Protein AF-0000000071075934 (afdb_homodimer)

Organism: Strongylocentrotus purpuratus (NCBI:txid7668)

Structure (mmCIF, N/CA/C/O backbone):
data_AF-0000000071075934-model_v1
#
loop_
_entity.id
_entity.type
_entity.pdbx_description
1 polymer 'Uncharacterized protein'
#
loop_
_atom_site.group_PDB
_atom_site.id
_atom_site.type_symbol
_atom_site.label_atom_id
_atom_site.label_alt_id
_atom_site.label_comp_id
_atom_site.label_asym_id
_atom_site.label_entity_id
_atom_site.label_seq_id
_atom_site.pdbx_PDB_ins_code
_atom_site.Cartn_x
_atom_site.Cartn_y
_atom_site.Cartn_z
_atom_site.occupancy
_atom_site.B_iso_or_equiv
_atom_site.auth_seq_id
_atom_site.auth_comp_id
_atom_site.auth_asym_id
_atom_site.auth_atom_id
_atom_site.pdbx_PDB_model_num
ATOM 1 N N . MET A 1 1 ? -47.781 79.062 44.844 1 35.31 1 MET A N 1
ATOM 2 C CA . MET A 1 1 ? -47.344 77.75 45.125 1 35.31 1 MET A CA 1
ATOM 3 C C . MET A 1 1 ? -47.094 76.938 43.844 1 35.31 1 MET A C 1
ATOM 5 O O . MET A 1 1 ? -48.031 76.562 43.156 1 35.31 1 MET A O 1
ATOM 9 N N . ILE A 1 2 ? -46 77.375 43.031 1 47.59 2 ILE A N 1
ATOM 10 C CA . ILE A 1 2 ? -45.469 76.875 41.781 1 47.59 2 ILE A CA 1
ATOM 11 C C . ILE A 1 2 ? -45 75.438 41.938 1 47.59 2 ILE A C 1
ATOM 13 O O . ILE A 1 2 ? -44.094 75.125 42.719 1 47.59 2 ILE A O 1
ATOM 17 N N . ARG A 1 3 ? -45.938 74.375 41.812 1 51.5 3 ARG A N 1
ATOM 18 C CA . ARG A 1 3 ? -45.562 73 41.812 1 51.5 3 ARG A CA 1
ATOM 19 C C . ARG A 1 3 ? -44.5 72.688 40.75 1 51.5 3 ARG A C 1
ATOM 21 O O . ARG A 1 3 ? -44.75 72.875 39.562 1 51.5 3 ARG A O 1
ATOM 28 N N . GLN A 1 4 ? -43.219 72.812 41.125 1 46.44 4 GLN A N 1
ATOM 29 C CA . GLN A 1 4 ? -42.125 72.312 40.312 1 46.44 4 GLN A CA 1
ATOM 30 C C . GLN A 1 4 ? -42.312 70.812 39.938 1 46.44 4 GLN A C 1
ATOM 32 O O . GLN A 1 4 ? -42.5 70 40.844 1 46.44 4 GLN A O 1
ATOM 37 N N . ILE A 1 5 ? -42.844 70.5 38.812 1 49.94 5 ILE A N 1
ATOM 38 C CA . ILE A 1 5 ? -42.906 69.188 38.25 1 49.94 5 ILE A CA 1
ATOM 39 C C . ILE A 1 5 ? -41.5 68.625 38.031 1 49.94 5 ILE A C 1
ATOM 41 O O . ILE A 1 5 ? -40.719 69.25 37.281 1 49.94 5 ILE A O 1
ATOM 45 N N . LEU A 1 6 ? -40.938 67.938 39 1 47.5 6 LEU A N 1
ATOM 46 C CA . LEU A 1 6 ? -39.719 67.125 38.812 1 47.5 6 LEU A CA 1
ATOM 47 C C . LEU A 1 6 ? -39.906 66.125 37.688 1 47.5 6 LEU A C 1
ATOM 49 O O . LEU A 1 6 ? -40.75 65.25 37.781 1 47.5 6 LEU A O 1
ATOM 53 N N . VAL A 1 7 ? -39.594 66.5 36.469 1 49.81 7 VAL A N 1
ATOM 54 C CA . VAL A 1 7 ? -39.5 65.5 35.406 1 49.81 7 VAL A CA 1
ATOM 55 C C . VAL A 1 7 ? -38.438 64.438 35.75 1 49.81 7 VAL A C 1
ATOM 57 O O . VAL A 1 7 ? -37.25 64.812 35.938 1 49.81 7 VAL A O 1
ATOM 60 N N . LEU A 1 8 ? -38.781 63.375 36.438 1 49.62 8 LEU A N 1
ATOM 61 C CA . LEU A 1 8 ? -37.938 62.219 36.531 1 49.62 8 LEU A CA 1
ATOM 62 C C . LEU A 1 8 ? -37.531 61.688 35.156 1 49.62 8 LEU A C 1
ATOM 64 O O . LEU A 1 8 ? -38.406 61.25 34.406 1 49.62 8 LEU A O 1
ATOM 68 N N . ALA A 1 9 ? -36.5 62.219 34.562 1 52 9 ALA A N 1
ATOM 69 C CA . ALA A 1 9 ? -35.875 61.594 33.406 1 52 9 ALA A CA 1
ATOM 70 C C . ALA A 1 9 ? -35.531 60.125 33.719 1 52 9 ALA A C 1
ATOM 72 O O . ALA A 1 9 ? -34.656 59.844 34.562 1 52 9 ALA A O 1
ATOM 73 N N . LEU A 1 10 ? -36.469 59.281 33.594 1 47.84 10 LEU A N 1
ATOM 74 C CA . LEU A 1 10 ? -36.125 57.875 33.562 1 47.84 10 LEU A CA 1
ATOM 75 C C . LEU A 1 10 ? -35.031 57.594 32.531 1 47.84 10 LEU A C 1
ATOM 77 O O . LEU A 1 10 ? -35.25 57.75 31.328 1 47.84 10 LEU A O 1
ATOM 81 N N . LEU A 1 11 ? -33.781 57.781 32.844 1 46.31 11 LEU A N 1
ATOM 82 C CA . LEU A 1 11 ? -32.688 57.25 32.062 1 46.31 11 LEU A CA 1
ATOM 83 C C . LEU A 1 11 ? -32.875 55.75 31.797 1 46.31 11 LEU A C 1
ATOM 85 O O . LEU A 1 11 ? -32.812 54.938 32.719 1 46.31 11 LEU A O 1
ATOM 89 N N . VAL A 1 12 ? -33.75 55.438 30.891 1 46.31 12 VAL A N 1
ATOM 90 C CA . VAL A 1 12 ? -33.719 54.062 30.375 1 46.31 12 VAL A CA 1
ATOM 91 C C . VAL A 1 12 ? -32.281 53.688 30 1 46.31 12 VAL A C 1
ATOM 93 O O . VAL A 1 12 ? -31.688 54.25 29.094 1 46.31 12 VAL A O 1
ATOM 96 N N . LEU A 1 13 ? -31.531 53.312 30.953 1 43.34 13 LEU A N 1
ATOM 97 C CA . LEU A 1 13 ? -30.328 52.562 30.609 1 43.34 13 LEU A CA 1
ATOM 98 C C . LEU A 1 13 ? -30.641 51.5 29.531 1 43.34 13 LEU A C 1
ATOM 100 O O . LEU A 1 13 ? -31.297 50.5 29.812 1 43.34 13 LEU A O 1
ATOM 104 N N . LEU A 1 14 ? -30.844 51.875 28.344 1 43.62 14 LEU A N 1
ATOM 105 C CA . LEU A 1 14 ? -30.828 50.906 27.25 1 43.62 14 LEU A CA 1
ATOM 106 C C . LEU A 1 14 ? -29.672 49.938 27.391 1 43.62 14 LEU A C 1
ATOM 108 O O . LEU A 1 14 ? -28.516 50.344 27.188 1 43.62 14 LEU A O 1
ATOM 112 N N . THR A 1 15 ? -29.812 49.094 28.312 1 47.25 15 THR A N 1
ATOM 113 C CA . THR A 1 15 ? -28.891 47.969 28.188 1 47.25 15 THR A CA 1
ATOM 114 C C . THR A 1 15 ? -28.828 47.469 26.75 1 47.25 15 THR A C 1
ATOM 116 O O . THR A 1 15 ? -29.781 46.906 26.234 1 47.25 15 THR A O 1
ATOM 119 N N . VAL A 1 16 ? -28.297 48.125 25.859 1 49.53 16 VAL A N 1
ATOM 120 C CA . VAL A 1 16 ? -28.031 47.594 24.531 1 49.53 16 VAL A CA 1
ATOM 121 C C . VAL A 1 16 ? -27.547 46.125 24.656 1 49.53 16 VAL A C 1
ATOM 123 O O . VAL A 1 16 ? -26.438 45.906 25.172 1 49.53 16 VAL A O 1
ATOM 126 N N . GLU A 1 17 ? -28.469 45.25 24.984 1 55.34 17 GLU A N 1
ATOM 127 C CA . GLU A 1 17 ? -28.078 43.844 24.859 1 55.34 17 GLU A CA 1
ATOM 128 C C . GLU A 1 17 ? -27.25 43.625 23.609 1 55.34 17 GLU A C 1
ATOM 130 O O . GLU A 1 17 ? -27.672 43.969 22.5 1 55.34 17 GLU A O 1
ATOM 135 N N . ALA A 1 18 ? -25.984 43.594 23.75 1 68.62 18 ALA A N 1
ATOM 136 C CA . ALA A 1 18 ? -25.062 43.406 22.641 1 68.62 18 ALA A CA 1
ATOM 137 C C . ALA A 1 18 ? -25.5 42.25 21.734 1 68.62 18 ALA A C 1
ATOM 139 O O . ALA A 1 18 ? -25.656 41.125 22.203 1 68.62 18 ALA A O 1
ATOM 140 N N . ARG A 1 19 ? -26.156 42.438 20.562 1 86.88 19 ARG A N 1
ATOM 141 C CA . ARG A 1 19 ? -26.594 41.469 19.547 1 86.88 19 ARG A CA 1
ATOM 142 C C . ARG A 1 19 ? -25.438 40.625 19.031 1 86.88 19 ARG A C 1
ATOM 144 O O . ARG A 1 19 ? -24.328 41.156 18.828 1 86.88 19 ARG A O 1
ATOM 151 N N . PRO A 1 20 ? -25.703 39.281 19.031 1 90.56 20 PRO A N 1
ATOM 152 C CA . PRO A 1 20 ? -24.672 38.406 18.484 1 90.56 20 PRO A CA 1
ATOM 153 C C . PRO A 1 20 ? -24.203 38.812 17.094 1 90.56 20 PRO A C 1
ATOM 155 O O . PRO A 1 20 ? -25.031 39.156 16.234 1 90.56 20 PRO A O 1
ATOM 158 N N . LYS A 1 21 ? -22.938 39.031 16.906 1 93.94 21 LYS A N 1
ATOM 159 C CA . LYS A 1 21 ? -22.344 39.375 15.609 1 93.94 21 LYS A CA 1
ATOM 160 C C . LYS A 1 21 ? -22.016 38.094 14.828 1 93.94 21 LYS A C 1
ATOM 162 O O . LYS A 1 21 ? -20.875 37.625 14.852 1 93.94 21 LYS A O 1
ATOM 167 N N . TRP A 1 22 ? -22.938 37.562 14.008 1 93.69 22 TRP A N 1
ATOM 168 C CA . TRP A 1 22 ? -22.875 36.281 13.344 1 93.69 22 TRP A CA 1
ATOM 169 C C . TRP A 1 22 ? -21.828 36.281 12.234 1 93.69 22 TRP A C 1
ATOM 171 O O . TRP A 1 22 ? -21.391 35.219 11.766 1 93.69 22 TRP A O 1
ATOM 181 N N . GLU A 1 23 ? -21.375 37.5 11.844 1 93.56 23 GLU A N 1
ATOM 182 C CA . GLU A 1 23 ? -20.328 37.625 10.836 1 93.56 23 GLU A CA 1
ATOM 183 C C . GLU A 1 23 ? -19 37.094 11.359 1 93.56 23 GLU A C 1
ATOM 185 O O . GLU A 1 23 ? -18.109 36.75 10.578 1 93.56 23 GLU A O 1
ATOM 190 N N . LYS A 1 24 ? -18.859 36.938 12.75 1 95.19 24 LYS A N 1
ATOM 191 C CA . LYS A 1 24 ? -17.656 36.406 13.375 1 95.19 24 LYS A CA 1
ATOM 192 C C . LYS A 1 24 ? -17.625 34.875 13.289 1 95.19 24 LYS A C 1
ATOM 194 O O . LYS A 1 24 ? -16.594 34.25 13.602 1 95.19 24 LYS A O 1
ATOM 199 N N . LEU A 1 25 ? -18.719 34.281 12.906 1 95.5 25 LEU A N 1
ATOM 200 C CA . LEU A 1 25 ? -18.812 32.844 12.906 1 95.5 25 LEU A CA 1
ATOM 201 C C . LEU A 1 25 ? -18.375 32.25 11.562 1 95.5 25 LEU A C 1
ATOM 203 O O . LEU A 1 25 ? -18.938 32.625 10.523 1 95.5 25 LEU A O 1
ATOM 207 N N . PHE A 1 26 ? -17.344 31.516 11.555 1 94.81 26 PHE A N 1
ATOM 208 C CA . PHE A 1 26 ? -16.922 30.75 10.391 1 94.81 26 PHE A CA 1
ATOM 209 C C . PHE A 1 26 ? -17.516 29.328 10.445 1 94.81 26 PHE A C 1
ATOM 211 O O . PHE A 1 26 ? -17.062 28.5 11.242 1 94.81 26 PHE A O 1
ATOM 218 N N . LYS A 1 27 ? -18.422 28.938 9.539 1 92 27 LYS A N 1
ATOM 219 C CA . LYS A 1 27 ? -19.141 27.656 9.539 1 92 27 LYS A CA 1
ATOM 220 C C . LYS A 1 27 ? -18.422 26.641 8.664 1 92 27 LYS A C 1
ATOM 222 O O . LYS A 1 27 ? -17.766 26.984 7.68 1 92 27 LYS A O 1
ATOM 227 N N . LYS A 1 28 ? -18.5 25.484 9.102 1 89.94 28 LYS A N 1
ATOM 228 C CA . LYS A 1 28 ? -18.031 24.344 8.312 1 89.94 28 LYS A CA 1
ATOM 229 C C . LYS A 1 28 ? -19.203 23.531 7.758 1 89.94 28 LYS A C 1
ATOM 231 O O . LYS A 1 28 ? -20.328 23.641 8.25 1 89.94 28 LYS A O 1
ATOM 236 N N . SER A 1 29 ? -18.875 22.781 6.695 1 83.81 29 SER A N 1
ATOM 237 C CA . SER A 1 29 ? -19.906 21.891 6.195 1 83.81 29 SER A CA 1
ATOM 238 C C . SER A 1 29 ? -20.281 20.828 7.234 1 83.81 29 SER A C 1
ATOM 240 O O . SER A 1 29 ? -19.484 20.531 8.125 1 83.81 29 SER A O 1
ATOM 242 N N . ASP A 1 30 ? -21.453 20.312 7.137 1 80.75 30 ASP A N 1
ATOM 243 C CA . ASP A 1 30 ? -21.969 19.375 8.117 1 80.75 30 ASP A CA 1
ATOM 244 C C . ASP A 1 30 ? -21.062 18.141 8.227 1 80.75 30 ASP A C 1
ATOM 246 O O . ASP A 1 30 ? -20.906 17.578 9.312 1 80.75 30 ASP A O 1
ATOM 250 N N . ASN A 1 31 ? -20.453 17.859 7.148 1 72 31 ASN A N 1
ATOM 251 C CA . ASN A 1 31 ? -19.609 16.656 7.141 1 72 31 ASN A CA 1
ATOM 252 C C . ASN A 1 31 ? -18.219 16.953 7.73 1 72 31 ASN A C 1
ATOM 254 O O . ASN A 1 31 ? -17.5 16.031 8.094 1 72 31 ASN A O 1
ATOM 258 N N . ASP A 1 32 ? -17.906 18.203 7.906 1 84.31 32 ASP A N 1
ATOM 259 C CA . ASP A 1 32 ? -16.547 18.594 8.32 1 84.31 32 ASP A CA 1
ATOM 260 C C . ASP A 1 32 ? -16.547 19.125 9.75 1 84.31 32 ASP A C 1
ATOM 262 O O . ASP A 1 32 ? -15.484 19.391 10.312 1 84.31 32 ASP A O 1
ATOM 266 N N . ARG A 1 33 ? -17.719 19.25 10.312 1 89.62 33 ARG A N 1
ATOM 267 C CA . ARG A 1 33 ? -17.766 19.922 11.609 1 89.62 33 ARG A CA 1
ATOM 268 C C . ARG A 1 33 ? -17.922 18.922 12.742 1 89.62 33 ARG A C 1
ATOM 270 O O . ARG A 1 33 ? -18.547 17.875 12.562 1 89.62 33 ARG A O 1
ATOM 277 N N . VAL A 1 34 ? -17.312 19.156 13.859 1 88.19 34 VAL A N 1
ATOM 278 C CA . VAL A 1 34 ? -17.609 18.469 15.117 1 88.19 34 VAL A CA 1
ATOM 279 C C . VAL A 1 34 ? -18.766 19.172 15.82 1 88.19 34 VAL A C 1
ATOM 281 O O . VAL A 1 34 ? -18.625 20.281 16.328 1 88.19 34 VAL A O 1
ATOM 284 N N . PRO A 1 35 ? -19.953 18.547 15.875 1 87.81 35 PRO A N 1
ATOM 285 C CA . PRO A 1 35 ? -21.156 19.219 16.375 1 87.81 35 PRO A CA 1
ATOM 286 C C . PRO A 1 35 ? -20.969 19.812 17.766 1 87.81 35 PRO A C 1
ATOM 288 O O . PRO A 1 35 ? -20.453 19.141 18.656 1 87.81 35 PRO A O 1
ATOM 291 N N . GLY A 1 36 ? -21.297 21.094 17.938 1 93.25 36 GLY A N 1
ATOM 292 C CA . GLY A 1 36 ? -21.344 21.766 19.219 1 93.25 36 GLY A CA 1
ATOM 293 C C . GLY A 1 36 ? -19.984 22.266 19.672 1 93.25 36 GLY A C 1
ATOM 294 O O . GLY A 1 36 ? -19.859 22.844 20.75 1 93.25 36 GLY A O 1
ATOM 295 N N . GLN A 1 37 ? -19 22.031 18.828 1 94.25 37 GLN A N 1
ATOM 296 C CA . GLN A 1 37 ? -17.656 22.438 19.234 1 94.25 37 GLN A CA 1
ATOM 297 C C . GLN A 1 37 ? -17.141 23.562 18.344 1 94.25 37 GLN A C 1
ATOM 299 O O . GLN A 1 37 ? -17.406 23.594 17.141 1 94.25 37 GLN A O 1
ATOM 304 N N . TYR A 1 38 ? -16.406 24.453 19 1 97.12 38 TYR A N 1
ATOM 305 C CA . TYR A 1 38 ? -15.906 25.656 18.328 1 97.12 38 TYR A CA 1
ATOM 306 C C . TYR A 1 38 ? -14.477 25.969 18.766 1 97.12 38 TYR A C 1
ATOM 308 O O . TYR A 1 38 ? -14.031 25.516 19.828 1 97.12 38 TYR A O 1
ATOM 316 N N . ILE A 1 39 ? -13.797 26.641 17.953 1 97.31 39 ILE A N 1
ATOM 317 C CA . ILE A 1 39 ? -12.539 27.297 18.281 1 97.31 39 ILE A CA 1
ATOM 318 C C . ILE A 1 39 ? -12.719 28.812 18.25 1 97.31 39 ILE A C 1
ATOM 320 O O . ILE A 1 39 ? -13.258 29.359 17.281 1 97.31 39 ILE A O 1
ATOM 324 N N . VAL A 1 40 ? -12.312 29.5 19.312 1 97.44 40 VAL A N 1
ATOM 325 C CA . VAL A 1 40 ? -12.578 30.922 19.484 1 97.44 40 VAL A CA 1
ATOM 326 C C . VAL A 1 40 ? -11.25 31.688 19.531 1 97.44 40 VAL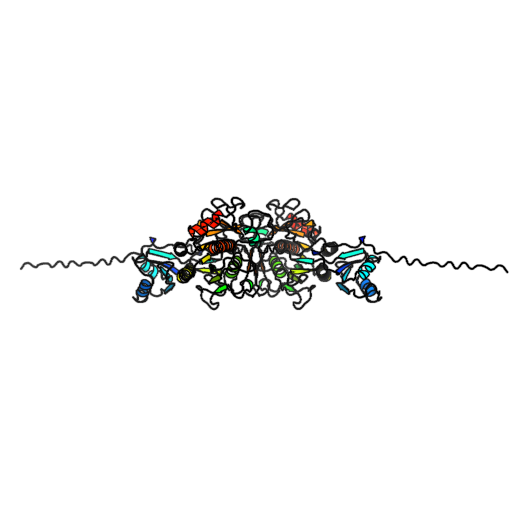 A C 1
ATOM 328 O O . VAL A 1 40 ? -10.328 31.297 20.25 1 97.44 40 VAL A O 1
ATOM 331 N N . ALA A 1 41 ? -11.117 32.688 18.75 1 97.31 41 ALA A N 1
ATOM 332 C CA . ALA A 1 41 ? -9.977 33.594 18.781 1 97.31 41 ALA A CA 1
ATOM 333 C C . ALA A 1 41 ? -10.352 34.938 19.391 1 97.31 41 ALA A C 1
ATOM 335 O O . ALA A 1 41 ? -11.445 35.438 19.125 1 97.31 41 ALA A O 1
ATOM 336 N N . LEU A 1 42 ? -9.516 35.5 20.188 1 97.06 42 LEU A N 1
ATOM 337 C CA . LEU A 1 42 ? -9.734 36.781 20.844 1 97.06 42 LEU A CA 1
ATOM 338 C C . LEU A 1 42 ? -8.945 37.875 20.141 1 97.06 42 LEU A C 1
ATOM 340 O O . LEU A 1 42 ? -7.953 37.594 19.453 1 97.06 42 LEU A O 1
ATOM 344 N N . LYS A 1 43 ? -9.43 39.062 20.281 1 95.69 43 LYS A N 1
ATOM 345 C CA . LYS A 1 43 ? -8.734 40.25 19.75 1 95.69 43 LYS A CA 1
ATOM 346 C C . LYS A 1 43 ? -7.414 40.469 20.469 1 95.69 43 LYS A C 1
ATOM 348 O O . LYS A 1 43 ? -7.254 40.062 21.625 1 95.69 43 LYS A O 1
ATOM 353 N N . PRO A 1 44 ? -6.504 41.125 19.734 1 93.38 44 PRO A N 1
ATOM 354 C CA . PRO A 1 44 ? -5.266 41.469 20.438 1 93.38 44 PRO A CA 1
ATOM 355 C C . PRO A 1 44 ? -5.516 42.312 21.688 1 93.38 44 PRO A C 1
ATOM 357 O O . PRO A 1 44 ? -6.406 43.156 21.703 1 93.38 44 PRO A O 1
ATOM 360 N N . GLY A 1 45 ? -4.766 42.094 22.734 1 93.19 45 GLY A N 1
ATOM 361 C CA . GLY A 1 45 ? -4.926 42.812 23.969 1 93.19 45 GLY A CA 1
ATOM 362 C C . GLY A 1 45 ? -5.648 42.031 25.047 1 93.19 45 GLY A C 1
ATOM 363 O O . GLY A 1 45 ? -5.551 42.344 26.234 1 93.19 45 GLY A O 1
ATOM 364 N N . PHE A 1 46 ? -6.387 41.031 24.594 1 93.56 46 PHE A N 1
ATOM 365 C CA . PHE A 1 46 ? -7.062 40.125 25.531 1 93.56 46 PHE A CA 1
ATOM 366 C C . PHE A 1 46 ? -6.332 38.812 25.641 1 93.56 46 PHE A C 1
ATOM 368 O O . PHE A 1 46 ? -5.832 38.281 24.641 1 93.56 46 PHE A O 1
ATOM 375 N N . LYS A 1 47 ? -6.246 38.25 26.844 1 94 47 LYS A N 1
ATOM 376 C CA . LYS A 1 47 ? -5.574 36.969 27.062 1 94 47 LYS A CA 1
ATOM 377 C C . LYS A 1 47 ? -6.586 35.844 27.203 1 94 47 LYS A C 1
ATOM 379 O O . LYS A 1 47 ? -7.512 35.938 28.016 1 94 47 LYS A O 1
ATOM 384 N N . ALA A 1 48 ? -6.32 34.812 26.438 1 94.69 48 ALA A N 1
ATOM 385 C CA . ALA A 1 48 ? -7.254 33.688 26.406 1 94.69 48 ALA A CA 1
ATOM 386 C C . ALA A 1 48 ? -7.422 33.062 27.797 1 94.69 48 ALA A C 1
ATOM 388 O O . ALA A 1 48 ? -8.539 32.75 28.203 1 94.69 48 ALA A O 1
ATOM 389 N N . GLU A 1 49 ? -6.352 32.938 28.516 1 94 49 GLU A N 1
ATOM 390 C CA . GLU A 1 49 ? -6.41 32.312 29.844 1 94 49 GLU A CA 1
ATOM 391 C C . GLU A 1 49 ? -7.289 33.125 30.797 1 94 49 GLU A C 1
ATOM 393 O O . GLU A 1 49 ? -8.102 32.562 31.531 1 94 49 GLU A O 1
ATOM 398 N N . ALA A 1 50 ? -7.117 34.406 30.766 1 93.88 50 ALA A N 1
ATOM 399 C CA . ALA A 1 50 ? -7.895 35.281 31.625 1 93.88 50 ALA A CA 1
ATOM 400 C C . ALA A 1 50 ? -9.367 35.281 31.234 1 93.88 50 ALA A C 1
ATOM 402 O O . ALA A 1 50 ? -10.25 35.312 32.094 1 93.88 50 ALA A O 1
ATOM 403 N N . PHE A 1 51 ? -9.539 35.281 29.984 1 93.62 51 PHE A N 1
ATOM 404 C CA . PHE A 1 51 ? -10.914 35.25 29.484 1 93.62 51 PHE A CA 1
ATOM 405 C C . PHE A 1 51 ? -11.648 34 29.938 1 93.62 51 PHE A C 1
ATOM 407 O O . PHE A 1 51 ? -12.766 34.094 30.453 1 93.62 51 PHE A O 1
ATOM 414 N N . VAL A 1 52 ? -11.008 32.812 29.703 1 93.5 52 VAL A N 1
ATOM 415 C CA . VAL A 1 52 ? -11.625 31.547 30.047 1 93.5 52 VAL A CA 1
ATOM 416 C C . VAL A 1 52 ? -11.859 31.469 31.562 1 93.5 52 VAL A C 1
ATOM 418 O O . VAL A 1 52 ? -12.898 30.969 32 1 93.5 52 VAL A O 1
ATOM 421 N N . THR A 1 53 ? -10.938 31.969 32.375 1 92.25 53 THR A N 1
ATOM 422 C CA . THR A 1 53 ? -11.117 32.031 33.812 1 92.25 53 THR A CA 1
ATOM 423 C C . THR A 1 53 ? -12.336 32.875 34.188 1 92.25 53 THR A C 1
ATOM 425 O O . THR A 1 53 ? -13.141 32.469 35.031 1 92.25 53 THR A O 1
ATOM 428 N N . LYS A 1 54 ? -12.5 34 33.5 1 90 54 LYS A N 1
ATOM 429 C CA . LYS A 1 54 ? -13.594 34.906 33.75 1 90 54 LYS A CA 1
ATOM 430 C C . LYS A 1 54 ? -14.945 34.281 33.438 1 90 54 LYS A C 1
ATOM 432 O O . LYS A 1 54 ? -15.859 34.312 34.25 1 90 54 LYS A O 1
ATOM 437 N N . VAL A 1 55 ? -15.008 33.656 32.312 1 88.56 55 VAL A N 1
ATOM 438 C CA . VAL A 1 55 ? -16.312 33.156 31.875 1 88.56 55 VAL A CA 1
ATOM 439 C C . VAL A 1 55 ? -16.641 31.875 32.625 1 88.56 55 VAL A C 1
ATOM 441 O O . VAL A 1 55 ? -17.812 31.531 32.812 1 88.56 55 VAL A O 1
ATOM 444 N N . SER A 1 56 ? -15.625 31.125 33.062 1 86.06 56 SER A N 1
ATOM 445 C CA . SER A 1 56 ? -15.852 29.906 33.812 1 86.06 56 SER A CA 1
ATOM 446 C C . SER A 1 56 ? -16.266 30.203 35.25 1 86.06 56 SER A C 1
ATOM 448 O O . SER A 1 56 ? -16.969 29.422 35.875 1 86.06 56 SER A O 1
ATOM 450 N N . THR A 1 57 ? -15.852 31.359 35.781 1 83.62 57 THR A N 1
ATOM 451 C CA . THR A 1 57 ? -16.141 31.703 37.188 1 83.62 57 THR A CA 1
ATOM 452 C C . THR A 1 57 ? -17.406 32.562 37.281 1 83.62 57 THR A C 1
ATOM 454 O O . THR A 1 57 ? -18.141 32.469 38.25 1 83.62 57 THR A O 1
ATOM 457 N N . GLN A 1 58 ? -17.641 33.562 36.375 1 75.94 58 GLN A N 1
ATOM 458 C CA . GLN A 1 58 ? -18.734 34.531 36.469 1 75.94 58 GLN A CA 1
ATOM 459 C C . GLN A 1 58 ? -20.078 33.812 36.25 1 75.94 58 GLN A C 1
ATOM 461 O O . GLN A 1 58 ? -21.109 34.344 36.688 1 75.94 58 GLN A O 1
ATOM 466 N N . LYS A 1 59 ? -20.328 32.625 36.406 1 71.38 59 LYS A N 1
ATOM 467 C CA . LYS A 1 59 ? -21.531 31.812 36.344 1 71.38 59 LYS A CA 1
ATOM 468 C C . LYS A 1 59 ? -22.594 32.469 35.438 1 71.38 59 LYS A C 1
ATOM 470 O O . LYS A 1 59 ? -23.75 32.625 35.875 1 71.38 59 LYS A O 1
ATOM 475 N N . SER A 1 60 ? -22.172 33.031 34.25 1 81.06 60 SER A N 1
ATOM 476 C CA . SER A 1 60 ? -23.219 33.438 33.312 1 81.06 60 SER A CA 1
ATOM 477 C C . SER A 1 60 ? -24.109 32.25 32.969 1 81.06 60 SER A C 1
ATOM 479 O O . SER A 1 60 ? -23.609 31.156 32.656 1 81.06 60 SER A O 1
ATOM 481 N N . PRO A 1 61 ? -25.391 32.5 33.062 1 87.19 61 PRO A N 1
ATOM 482 C CA . PRO A 1 61 ? -26.312 31.422 32.688 1 87.19 61 PRO A CA 1
ATOM 483 C C . PRO A 1 61 ? -26.141 30.938 31.266 1 87.19 61 PRO A C 1
ATOM 485 O O . PRO A 1 61 ? -26.406 29.766 30.969 1 87.19 61 PRO A O 1
ATOM 488 N N . SER A 1 62 ? -25.562 31.875 30.422 1 90.12 62 SER A N 1
ATOM 489 C CA . SER A 1 62 ? -25.422 31.516 29.016 1 90.12 62 SER A CA 1
ATOM 490 C C . SER A 1 62 ? -24.328 30.453 28.828 1 90.12 62 SER A C 1
ATOM 492 O O . SER A 1 62 ? -24.328 29.734 27.828 1 90.12 62 SER A O 1
ATOM 494 N N . PHE A 1 63 ? -23.422 30.406 29.766 1 91.69 63 PHE A N 1
ATOM 495 C CA . PHE A 1 63 ? -22.297 29.469 29.609 1 91.69 63 PHE A CA 1
ATOM 496 C C . PHE A 1 63 ? -22.516 28.234 30.469 1 91.69 63 PHE A C 1
ATOM 498 O O . PHE A 1 63 ? -21.594 27.438 30.656 1 91.69 63 PHE A O 1
ATOM 505 N N . ALA A 1 64 ? -23.891 28.234 30.938 1 87.62 64 ALA A N 1
ATOM 506 C CA . ALA A 1 64 ? -24.266 27 31.641 1 87.62 64 ALA A CA 1
ATOM 507 C C . ALA A 1 64 ? -24.172 25.797 30.703 1 87.62 64 ALA A C 1
ATOM 509 O O . ALA A 1 64 ? -24.641 25.859 29.562 1 87.62 64 ALA A O 1
ATOM 510 N N . ASN A 1 65 ? -23.547 24.734 31.016 1 90.94 65 ASN A N 1
ATOM 511 C CA . ASN A 1 65 ? -23.391 23.5 30.25 1 90.94 65 ASN A CA 1
ATOM 512 C C . ASN A 1 65 ? -22.406 23.656 29.109 1 90.94 65 ASN A C 1
ATOM 514 O O . ASN A 1 65 ? -22.5 22.969 28.094 1 90.94 65 ASN A O 1
ATOM 518 N N . CYS A 1 66 ? -21.703 24.766 29.078 1 94.38 66 CYS A N 1
ATOM 519 C CA . CYS A 1 66 ? -20.578 24.938 28.156 1 94.38 66 CYS A CA 1
ATOM 520 C C . CYS A 1 66 ? -19.266 24.469 28.797 1 94.38 66 CYS A C 1
ATOM 522 O O . CYS A 1 66 ? -19.172 24.375 30.016 1 94.38 66 CYS A O 1
ATOM 524 N N . SER A 1 67 ? -18.359 24.031 28.047 1 93.81 67 SER A N 1
ATOM 525 C CA . SER A 1 67 ? -17.016 23.672 28.516 1 93.81 67 SER A CA 1
ATOM 526 C C . SER A 1 67 ? -15.938 24.312 27.656 1 93.81 67 SER A C 1
ATOM 528 O O . SER A 1 67 ? -16.094 24.438 26.438 1 93.81 67 SER A O 1
ATOM 530 N N . PHE A 1 68 ? -14.938 24.781 28.266 1 93.62 68 PHE A N 1
ATOM 531 C CA . PHE A 1 68 ? -13.797 25.406 27.609 1 93.62 68 PHE A CA 1
ATOM 532 C C . PHE A 1 68 ? -12.539 24.562 27.781 1 93.62 68 PHE A C 1
ATOM 534 O O . PHE A 1 68 ? -12.242 24.109 28.891 1 93.62 68 PHE A O 1
ATOM 541 N N . PHE A 1 69 ? -11.859 24.234 26.688 1 90.94 69 PHE A N 1
ATOM 542 C CA . PHE A 1 69 ? -10.688 23.375 26.703 1 90.94 69 PHE A CA 1
ATOM 543 C C . PHE A 1 69 ? -9.664 23.828 25.672 1 90.94 69 PHE A C 1
ATOM 545 O O . PHE A 1 69 ? -9.953 24.703 24.859 1 90.94 69 PHE A O 1
ATOM 552 N N . HIS A 1 70 ? -8.422 23.422 25.734 1 91.19 70 HIS A N 1
ATOM 553 C CA . HIS A 1 70 ? -7.324 23.75 24.844 1 91.19 70 HIS A CA 1
ATOM 554 C C . HIS A 1 70 ? -7.086 25.266 24.812 1 91.19 70 HIS A C 1
ATOM 556 O O . HIS A 1 70 ? -7.145 25.891 23.75 1 91.19 70 HIS A O 1
ATOM 562 N N . VAL A 1 71 ? -6.898 25.797 25.984 1 95.25 71 VAL A N 1
ATOM 563 C CA . VAL A 1 71 ? -6.48 27.203 26.016 1 95.25 71 VAL A CA 1
ATOM 564 C C . VAL A 1 71 ? -5.051 27.312 25.5 1 95.25 71 VAL A C 1
ATOM 566 O O . VAL A 1 71 ? -4.102 26.938 26.188 1 95.25 71 VAL A O 1
ATOM 569 N N . TYR A 1 72 ? -4.941 27.812 24.312 1 94.38 72 TYR A N 1
ATOM 570 C CA . TYR A 1 72 ? -3.662 27.812 23.609 1 94.38 72 TYR A CA 1
ATOM 571 C C . TYR A 1 72 ? -2.721 28.859 24.172 1 94.38 72 TYR A C 1
ATOM 573 O O . TYR A 1 72 ? -3.15 29.969 24.531 1 94.38 72 TYR A O 1
ATOM 581 N N . LYS A 1 73 ? -1.464 28.547 24.234 1 87.06 73 LYS A N 1
ATOM 582 C CA . LYS A 1 73 ? -0.471 29.391 24.891 1 87.06 73 LYS A CA 1
ATOM 583 C C . LYS A 1 73 ? 0.21 30.312 23.875 1 87.06 73 LYS A C 1
ATOM 585 O O . LYS A 1 73 ? 0.405 31.5 24.156 1 87.06 73 LYS A O 1
ATOM 590 N N . SER A 1 74 ? 0.563 29.75 22.688 1 88.88 74 SER A N 1
ATOM 591 C CA . SER A 1 74 ? 1.466 30.5 21.828 1 88.88 74 SER A CA 1
ATOM 592 C C . SER A 1 74 ? 1.009 30.469 20.375 1 88.88 74 SER A C 1
ATOM 594 O O . SER A 1 74 ? 1.388 31.328 19.578 1 88.88 74 SER A O 1
ATOM 596 N N . ILE A 1 75 ? 0.185 29.531 20 1 92.44 75 ILE A N 1
ATOM 597 C CA . ILE A 1 75 ? -0.08 29.266 18.594 1 92.44 75 ILE A CA 1
ATOM 598 C C . ILE A 1 75 ? -1.126 30.25 18.078 1 92.44 75 ILE A C 1
ATOM 600 O O . ILE A 1 75 ? -0.963 30.828 17 1 92.44 75 ILE A O 1
ATOM 604 N N . ILE A 1 76 ? -2.203 30.438 18.844 1 93.62 76 ILE A N 1
ATOM 605 C CA . ILE A 1 76 ? -3.23 31.453 18.641 1 93.62 76 ILE A CA 1
ATOM 606 C C . ILE A 1 76 ? -3.721 31.969 19.984 1 93.62 76 ILE A C 1
ATOM 608 O O . ILE A 1 76 ? -3.557 31.297 21.016 1 93.62 76 ILE A O 1
ATOM 612 N N . ASN A 1 77 ? -4.133 33.219 19.953 1 95.69 77 ASN A N 1
ATOM 613 C CA . ASN A 1 77 ? -4.777 33.75 21.141 1 95.69 77 ASN A CA 1
ATOM 614 C C . ASN A 1 77 ? -6.242 33.312 21.234 1 95.69 77 ASN A C 1
ATOM 616 O O . ASN A 1 77 ? -7.137 34.094 20.844 1 95.69 77 ASN A O 1
ATOM 620 N N . GLY A 1 78 ? -6.406 32.125 21.734 1 96.81 78 GLY A N 1
ATOM 621 C CA . GLY A 1 78 ? -7.754 31.578 21.719 1 96.81 78 GLY A CA 1
ATOM 622 C C . GLY A 1 78 ? -7.875 30.281 22.484 1 96.81 78 GLY A C 1
ATOM 623 O O . GLY A 1 78 ? -6.992 29.938 23.281 1 96.81 78 GLY A O 1
ATOM 624 N N . PHE A 1 79 ? -8.992 29.609 22.375 1 96.81 79 PHE A N 1
ATOM 625 C CA . PHE A 1 79 ? -9.336 28.375 23.062 1 96.81 79 PHE A CA 1
ATOM 626 C C . PHE A 1 79 ? -10.398 27.594 22.297 1 96.81 79 PHE A C 1
ATOM 628 O O . PHE A 1 79 ? -11.016 28.141 21.375 1 96.81 79 PHE A O 1
ATOM 635 N N . ALA A 1 80 ? -10.508 26.344 22.594 1 96.38 80 ALA A N 1
ATOM 636 C CA . ALA A 1 80 ? -11.625 25.547 22.078 1 96.38 80 ALA A CA 1
ATOM 637 C C . ALA A 1 80 ? -12.734 25.438 23.125 1 96.38 80 ALA A C 1
ATOM 639 O O . ALA A 1 80 ? -12.492 25.656 24.312 1 96.38 80 ALA A O 1
ATOM 640 N N . ALA A 1 81 ? -13.992 25.188 22.641 1 96.44 81 ALA A N 1
ATOM 641 C CA . ALA A 1 81 ? -15.117 25.109 23.562 1 96.44 81 ALA A CA 1
ATOM 642 C C . ALA A 1 81 ? -16.25 24.25 23 1 96.44 81 ALA A C 1
ATOM 644 O O . ALA A 1 81 ? -16.406 24.172 21.781 1 96.44 81 ALA A O 1
ATOM 645 N N . LYS A 1 82 ? -16.859 23.516 23.859 1 95.12 82 LYS A N 1
ATOM 646 C CA . LYS A 1 82 ? -18.188 22.984 23.578 1 95.12 82 LYS A CA 1
ATOM 647 C C . LYS A 1 82 ? -19.266 23.969 24.031 1 95.12 82 LYS A C 1
ATOM 649 O O . LYS A 1 82 ? -19.328 24.328 25.203 1 95.12 82 LYS A O 1
ATOM 654 N N . LEU A 1 83 ? -20.156 24.438 23.156 1 96.12 83 LEU A N 1
ATOM 655 C CA . LEU A 1 83 ? -21.078 25.516 23.469 1 96.12 83 LEU A CA 1
ATOM 656 C C . LEU A 1 83 ? -22.516 25.094 23.188 1 96.12 83 LEU A C 1
ATOM 658 O O . LEU A 1 83 ? -22.781 24.375 22.234 1 96.12 83 LEU A O 1
ATOM 662 N N . THR A 1 84 ? -23.438 25.516 24.031 1 94.06 84 THR A N 1
ATOM 663 C CA . THR A 1 84 ? -24.859 25.531 23.719 1 94.06 84 THR A CA 1
ATOM 664 C C . THR A 1 84 ? -25.188 26.672 22.75 1 94.06 84 THR A C 1
ATOM 666 O O . THR A 1 84 ? -24.375 27.578 22.531 1 94.06 84 THR A O 1
ATOM 669 N N . PRO A 1 85 ? -26.359 26.609 22.141 1 94.56 85 PRO A N 1
ATOM 670 C CA . PRO A 1 85 ? -26.734 27.734 21.281 1 94.56 85 PRO A CA 1
ATOM 671 C C . PRO A 1 85 ? -26.688 29.078 22 1 94.56 85 PRO A C 1
ATOM 673 O O . PRO A 1 85 ? -26.25 30.062 21.422 1 94.56 85 PRO A O 1
ATOM 676 N N . LYS A 1 86 ? -27.109 29.109 23.281 1 94.19 86 LYS A N 1
ATOM 677 C CA . LYS A 1 86 ? -27.078 30.344 24.047 1 94.19 86 LYS A CA 1
ATOM 678 C C . LYS A 1 86 ? -25.641 30.797 24.312 1 94.19 86 LYS A C 1
ATOM 680 O O . LYS A 1 86 ? -25.344 31.984 24.297 1 94.19 86 LYS A O 1
ATOM 685 N N . GLY A 1 87 ? -24.781 29.859 24.656 1 94.94 87 GLY A N 1
ATOM 686 C CA . GLY A 1 87 ? -23.375 30.156 24.859 1 94.94 87 GLY A CA 1
ATOM 687 C C . GLY A 1 87 ? -22.703 30.734 23.625 1 94.94 87 GLY A C 1
ATOM 688 O O . GLY A 1 87 ? -21.906 31.672 23.719 1 94.94 87 GLY A O 1
ATOM 689 N N . LEU A 1 88 ? -23.016 30.172 22.469 1 96.06 88 LEU A N 1
ATOM 690 C CA . LEU A 1 88 ? -22.484 30.672 21.219 1 96.06 88 LEU A CA 1
ATOM 691 C C . LEU A 1 88 ? -22.922 32.094 20.969 1 96.06 88 LEU A C 1
ATOM 693 O O . LEU A 1 88 ? -22.109 32.969 20.594 1 96.06 88 LEU A O 1
ATOM 697 N N . GLU A 1 89 ? -24.219 32.375 21.156 1 95.69 89 GLU A N 1
ATOM 698 C CA . GLU A 1 89 ? -24.75 33.719 20.953 1 95.69 89 GLU A CA 1
ATOM 699 C C . GLU A 1 89 ? -24.062 34.719 21.859 1 95.69 89 GLU A C 1
ATOM 701 O O . GLU A 1 89 ? -23.75 35.844 21.438 1 95.69 89 GLU A O 1
ATOM 706 N N . GLU A 1 90 ? -23.844 34.281 23.109 1 94.25 90 GLU A N 1
ATOM 707 C CA . GLU A 1 90 ? -23.156 35.188 24.031 1 94.25 90 GLU A CA 1
ATOM 708 C C . GLU A 1 90 ? -21.734 35.469 23.578 1 94.25 90 GLU A C 1
ATOM 710 O O . GLU A 1 90 ? -21.297 36.625 23.562 1 94.25 90 GLU A O 1
ATOM 715 N N . LEU A 1 91 ? -20.938 34.438 23.234 1 95.06 91 LEU A N 1
ATOM 716 C CA . LEU A 1 91 ? -19.562 34.625 22.766 1 95.06 91 LEU A CA 1
ATOM 717 C C . LEU A 1 91 ? -19.516 35.594 21.578 1 95.06 91 LEU A C 1
ATOM 719 O O . LEU A 1 91 ? -18.641 36.438 21.484 1 95.06 91 LEU A O 1
ATOM 723 N N . LEU A 1 92 ? -20.5 35.5 20.656 1 95.94 92 LEU A N 1
ATOM 724 C CA . LEU A 1 92 ? -20.531 36.312 19.438 1 95.94 92 LEU A CA 1
ATOM 725 C C . LEU A 1 92 ? -20.859 37.75 19.75 1 95.94 92 LEU A C 1
ATOM 727 O O . LEU A 1 92 ? -20.656 38.625 18.922 1 95.94 92 LEU A O 1
ATOM 731 N N . SER A 1 93 ? -21.422 38 20.953 1 94.62 93 SER A N 1
ATOM 732 C CA . SER A 1 93 ? -21.797 39.344 21.328 1 94.62 93 SER A CA 1
ATOM 733 C C . SER A 1 93 ? -20.672 40.062 22.031 1 94.62 93 SER A C 1
ATOM 735 O O . SER A 1 93 ? -20.703 41.281 22.203 1 94.62 93 SER A O 1
ATOM 737 N N . LEU A 1 94 ? -19.656 39.281 22.469 1 93.75 94 LEU A N 1
ATOM 738 C CA . LEU A 1 94 ? -18.578 39.844 23.266 1 93.75 94 LEU A CA 1
ATOM 739 C C . LEU A 1 94 ? -17.562 40.562 22.375 1 93.75 94 LEU A C 1
ATOM 741 O O . LEU A 1 94 ? -17.172 40.031 21.344 1 93.75 94 LEU A O 1
ATOM 745 N N . GLU A 1 95 ? -17.109 41.719 22.781 1 93.06 95 GLU A N 1
ATOM 746 C CA . GLU A 1 95 ? -16.172 42.562 22.031 1 93.06 95 GLU A CA 1
ATOM 747 C C . GLU A 1 95 ? -14.789 41.906 21.984 1 93.06 95 GLU A C 1
ATOM 749 O O . GLU A 1 95 ? -14.047 42.094 21.016 1 93.06 95 GLU A O 1
ATOM 754 N N . GLU A 1 96 ? -14.398 41.062 22.969 1 95.19 96 GLU A N 1
ATOM 755 C CA . GLU A 1 96 ? -13.086 40.438 23.078 1 95.19 96 GLU A CA 1
ATOM 756 C C . GLU A 1 96 ? -12.883 39.406 21.969 1 95.19 96 GLU A C 1
ATOM 758 O O . GLU A 1 96 ? -11.75 39.062 21.609 1 95.19 96 GLU A O 1
ATOM 763 N N . VAL A 1 97 ? -14.055 38.875 21.453 1 96 97 VAL A N 1
ATOM 764 C CA . VAL A 1 97 ? -14 37.75 20.516 1 96 97 VAL A CA 1
ATOM 765 C C . VAL A 1 97 ? -13.828 38.281 19.094 1 96 97 VAL A C 1
ATOM 767 O O . VAL A 1 97 ? -14.602 39.125 18.641 1 96 97 VAL A O 1
ATOM 770 N N . SER A 1 98 ? -12.797 37.875 18.406 1 96.5 98 SER A N 1
ATOM 771 C CA . SER A 1 98 ? -12.539 38.281 17.031 1 96.5 98 SER A CA 1
ATOM 772 C C . SER A 1 98 ? -13.156 37.312 16.031 1 96.5 98 SER A C 1
ATOM 774 O O . SER A 1 98 ? -13.641 37.719 14.969 1 96.5 98 SER A O 1
ATOM 776 N N . LEU A 1 99 ? -13.109 36 16.312 1 97 99 LEU A N 1
ATOM 777 C CA . LEU A 1 99 ? -13.57 34.969 15.398 1 97 99 LEU A CA 1
ATOM 778 C C . LEU A 1 99 ? -14.023 33.719 16.172 1 97 99 LEU A C 1
ATOM 780 O O . LEU A 1 99 ? -13.391 33.344 17.156 1 97 99 LEU A O 1
ATOM 784 N N . VAL A 1 100 ? -15.117 33.156 15.836 1 97.44 100 VAL A N 1
ATOM 785 C CA . VAL A 1 100 ? -15.578 31.859 16.281 1 97.44 100 VAL A CA 1
ATOM 786 C C . VAL A 1 100 ? -15.68 30.906 15.094 1 97.44 100 VAL A C 1
ATOM 788 O O . VAL A 1 100 ? -16.422 31.156 14.141 1 97.44 100 VAL A O 1
ATOM 791 N N . GLU A 1 101 ? -14.891 29.859 15.102 1 96.94 101 GLU A N 1
ATOM 792 C CA . GLU A 1 101 ? -14.883 28.875 14.023 1 96.94 101 GLU A CA 1
ATOM 793 C C . GLU A 1 101 ? -15.422 27.531 14.5 1 96.94 101 GLU A C 1
ATOM 795 O O . GLU A 1 101 ? -15.023 27.016 15.547 1 96.94 101 GLU A O 1
ATOM 800 N N . GLU A 1 102 ? -16.406 26.953 13.68 1 95.12 102 GLU A N 1
ATOM 801 C CA . GLU A 1 102 ? -16.812 25.594 14 1 95.12 102 GLU A CA 1
ATOM 802 C C . GLU A 1 102 ? -15.617 24.641 13.969 1 95.12 102 GLU A C 1
ATOM 804 O O . GLU A 1 102 ? -14.797 24.688 13.047 1 95.12 102 GLU A O 1
ATOM 809 N N . ASN A 1 103 ? -15.477 23.859 15.078 1 95.5 103 ASN A N 1
ATOM 810 C CA . ASN A 1 103 ? -14.43 22.844 15.086 1 95.5 103 ASN A CA 1
ATOM 811 C C . ASN A 1 103 ? -14.609 21.844 13.945 1 95.5 103 ASN A C 1
ATOM 813 O O . ASN A 1 103 ? -15.734 21.5 13.578 1 95.5 103 ASN A O 1
ATOM 817 N N . GLY A 1 104 ? -13.445 21.453 13.312 1 91.94 104 GLY A N 1
ATOM 818 C CA . GLY A 1 104 ? -13.531 20.609 12.133 1 91.94 104 GLY A CA 1
ATOM 819 C C . GLY A 1 104 ? -12.875 19.25 12.32 1 91.94 104 GLY A C 1
ATOM 820 O O . GLY A 1 104 ? -12.016 19.094 13.188 1 91.94 104 GLY A O 1
ATOM 821 N N . VAL A 1 105 ? -13.328 18.328 11.477 1 85.94 105 VAL A N 1
ATOM 822 C CA . VAL A 1 105 ? -12.695 17 11.406 1 85.94 105 VAL A CA 1
ATOM 823 C C . VAL A 1 105 ? -11.438 17.078 10.547 1 85.94 105 VAL A C 1
ATOM 825 O O . VAL A 1 105 ? -11.438 17.719 9.492 1 85.94 105 VAL A O 1
ATOM 828 N N . VAL A 1 106 ? -10.297 16.547 11.039 1 89.56 106 VAL A N 1
ATOM 829 C CA . VAL A 1 106 ? -9.023 16.438 10.328 1 89.56 106 VAL A CA 1
ATOM 830 C C . VAL A 1 106 ? -8.625 14.977 10.203 1 89.56 106 VAL A C 1
ATOM 832 O O . VAL A 1 106 ? -8.805 14.195 11.141 1 89.56 106 VAL A O 1
ATOM 835 N N . GLN A 1 107 ? -8.172 14.539 8.953 1 79.12 107 GLN A N 1
ATOM 836 C CA . GLN A 1 107 ? -7.824 13.141 8.695 1 79.12 107 GLN A CA 1
ATOM 837 C C . GLN A 1 107 ? -6.43 13.023 8.078 1 79.12 107 GLN A C 1
ATOM 839 O O . GLN A 1 107 ? -5.969 13.938 7.398 1 79.12 107 GLN A O 1
ATOM 844 N N . ALA A 1 108 ? -5.707 11.859 8.367 1 79.88 108 ALA A N 1
ATOM 845 C CA . ALA A 1 108 ? -4.473 11.523 7.656 1 79.88 108 ALA A CA 1
ATOM 846 C C . ALA A 1 108 ? -4.723 11.375 6.16 1 79.88 108 ALA A C 1
ATOM 848 O O . ALA A 1 108 ? -5.742 10.82 5.746 1 79.88 108 ALA A O 1
ATOM 849 N N . HIS A 1 109 ? -3.791 11.969 5.352 1 63.31 109 HIS A N 1
ATOM 850 C CA . HIS A 1 109 ? -3.932 11.867 3.904 1 63.31 109 HIS A CA 1
ATOM 851 C C . HIS A 1 109 ? -3.377 10.547 3.387 1 63.31 109 HIS A C 1
ATOM 853 O O . HIS A 1 109 ? -2.393 10.531 2.645 1 63.31 109 HIS A O 1
ATOM 859 N N . GLN A 1 110 ? -4.035 9.523 3.816 1 61.75 110 GLN A N 1
ATOM 860 C CA . GLN A 1 110 ? -3.742 8.203 3.271 1 61.75 110 GLN A CA 1
ATOM 861 C C . GLN A 1 110 ? -4.758 7.809 2.201 1 61.75 110 GLN A C 1
ATOM 863 O O . GLN A 1 110 ? -5.953 8.062 2.354 1 61.75 110 GLN A O 1
ATOM 868 N N . ALA A 1 111 ? -4.137 7.504 1.079 1 55.16 111 ALA A N 1
ATOM 869 C CA . ALA A 1 111 ? -5.043 7.078 0.017 1 55.16 111 ALA A CA 1
ATOM 870 C C . ALA A 1 111 ? -5.652 5.715 0.331 1 55.16 111 ALA A C 1
ATOM 872 O O . ALA A 1 111 ? -4.945 4.789 0.736 1 55.16 111 ALA A O 1
ATOM 873 N N . TYR A 1 112 ? -6.93 5.727 0.721 1 54.25 112 TYR A N 1
ATOM 874 C CA . TYR A 1 112 ? -7.641 4.469 0.923 1 54.25 112 TYR A CA 1
ATOM 875 C C . TYR A 1 112 ? -8.555 4.164 -0.257 1 54.25 112 TYR A C 1
ATOM 877 O O . TYR A 1 112 ? -9.734 4.52 -0.245 1 54.25 112 TYR A O 1
ATOM 885 N N . PRO A 1 113 ? -7.832 3.832 -1.361 1 51.97 113 PRO A N 1
ATOM 886 C CA . PRO A 1 113 ? -8.789 3.734 -2.467 1 51.97 113 PRO A CA 1
ATOM 887 C C . PRO A 1 113 ? -9.914 2.74 -2.189 1 51.97 113 PRO A C 1
ATOM 889 O O . PRO A 1 113 ? -10.883 2.67 -2.949 1 51.97 113 PRO A O 1
ATOM 892 N N . GLY A 1 114 ? -10.078 2.426 -0.772 1 56.78 114 GLY A N 1
ATOM 893 C CA . GLY A 1 114 ? -11.102 1.406 -0.589 1 56.78 114 GLY A CA 1
ATOM 894 C C . GLY A 1 114 ? -11.008 0.281 -1.602 1 56.78 114 GLY A C 1
ATOM 895 O O . GLY A 1 114 ? -9.961 0.085 -2.227 1 56.78 114 GLY A O 1
ATOM 896 N N . SER A 1 115 ? -11.961 -0.594 -1.646 1 68.56 115 SER A N 1
ATOM 897 C CA . SER A 1 115 ? -12.102 -1.665 -2.625 1 68.56 115 SER A CA 1
ATOM 898 C C . SER A 1 115 ? -12.438 -1.11 -4.004 1 68.56 115 SER A C 1
ATOM 900 O O . SER A 1 115 ? -13.414 -1.534 -4.633 1 68.56 115 SER A O 1
ATOM 902 N N . TRP A 1 116 ? -11.609 0.028 -4.41 1 87.19 116 TRP A N 1
ATOM 903 C CA . TRP A 1 116 ? -11.977 0.669 -5.668 1 87.19 116 TRP A CA 1
ATOM 904 C C . TRP A 1 116 ? -12.031 -0.348 -6.805 1 87.19 116 TRP A C 1
ATOM 906 O O . TRP A 1 116 ? -12.75 -0.154 -7.785 1 87.19 116 TRP A O 1
ATOM 916 N N . GLY A 1 117 ? -11.266 -1.435 -6.68 1 93.69 117 GLY A N 1
ATOM 917 C CA . GLY A 1 117 ? -11.219 -2.465 -7.707 1 93.69 117 GLY A CA 1
ATOM 918 C C . GLY A 1 117 ? -12.57 -3.115 -7.953 1 93.69 117 GLY A C 1
ATOM 919 O O . GLY A 1 117 ? -12.914 -3.438 -9.094 1 93.69 117 GLY A O 1
ATOM 920 N N . LEU A 1 118 ? -13.328 -3.219 -6.832 1 94.19 118 LEU A N 1
ATOM 921 C CA . LEU A 1 118 ? -14.672 -3.789 -6.957 1 94.19 118 LEU A CA 1
ATOM 922 C C . LEU A 1 118 ? -15.57 -2.881 -7.781 1 94.19 118 LEU A C 1
ATOM 924 O O . LEU A 1 118 ? -16.297 -3.352 -8.664 1 94.19 118 LEU A O 1
ATOM 928 N N . ASP A 1 119 ? -15.508 -1.636 -7.473 1 93 119 ASP A N 1
ATOM 929 C CA . ASP A 1 119 ? -16.297 -0.642 -8.188 1 93 119 ASP A CA 1
ATOM 930 C C . ASP A 1 119 ? -15.914 -0.582 -9.664 1 93 119 ASP A C 1
ATOM 932 O O . ASP A 1 119 ? -16.766 -0.445 -10.531 1 93 119 ASP A O 1
ATOM 936 N N . ARG A 1 120 ? -14.648 -0.784 -9.945 1 96 120 ARG A N 1
ATOM 937 C CA . ARG A 1 120 ? -14.164 -0.608 -11.312 1 96 120 ARG A CA 1
ATOM 938 C C . ARG A 1 120 ? -14.594 -1.771 -12.203 1 96 120 ARG A C 1
ATOM 940 O O . ARG A 1 120 ? -14.875 -1.582 -13.383 1 96 120 ARG A O 1
ATOM 947 N N . VAL A 1 121 ? -14.734 -2.924 -11.609 1 97.69 121 VAL A N 1
ATOM 948 C CA . VAL A 1 121 ? -14.914 -4.094 -12.461 1 97.69 121 VAL A CA 1
ATOM 949 C C . VAL A 1 121 ? -16.406 -4.348 -12.703 1 97.69 121 VAL A C 1
ATOM 951 O O . VAL A 1 121 ? -16.766 -5.227 -13.477 1 97.69 121 VAL A O 1
ATOM 954 N N . ASP A 1 122 ? -17.297 -3.551 -12.086 1 95.94 122 ASP A N 1
ATOM 955 C CA . ASP A 1 122 ? -18.703 -3.738 -12.383 1 95.94 122 ASP A CA 1
ATOM 956 C C . ASP A 1 122 ? -19.234 -2.631 -13.289 1 95.94 122 ASP A C 1
ATOM 958 O O . ASP A 1 122 ? -20.438 -2.531 -13.531 1 95.94 122 ASP A O 1
ATOM 962 N N . GLN A 1 123 ? -18.359 -1.734 -13.695 1 95.38 123 GLN A N 1
ATOM 963 C CA . GLN A 1 123 ? -18.703 -0.715 -14.68 1 95.38 123 GLN A CA 1
ATOM 964 C C . GLN A 1 123 ? -17.672 -0.652 -15.797 1 95.38 123 GLN A C 1
ATOM 966 O O . GLN A 1 123 ? -16.484 -0.948 -15.578 1 95.38 123 GLN A O 1
ATOM 971 N N . ARG A 1 124 ? -18.062 -0.241 -16.984 1 96.19 124 ARG A N 1
ATOM 972 C CA . ARG A 1 124 ? -17.188 -0.269 -18.156 1 96.19 124 ARG A CA 1
ATOM 973 C C . ARG A 1 124 ? -16.312 0.976 -18.203 1 96.19 124 ARG A C 1
ATOM 975 O O . ARG A 1 124 ? -15.172 0.92 -18.688 1 96.19 124 ARG A O 1
ATOM 982 N N . TYR A 1 125 ? -16.828 2.07 -17.672 1 94.5 125 TYR A N 1
ATOM 983 C CA . TYR A 1 125 ? -16.125 3.334 -17.875 1 94.5 125 TYR A CA 1
ATOM 984 C C . TYR A 1 125 ? -16.047 4.129 -16.578 1 94.5 125 TYR A C 1
ATOM 986 O O . TYR A 1 125 ? -16.766 3.844 -15.617 1 94.5 125 TYR A O 1
ATOM 994 N N . LEU A 1 126 ? -15.07 5.039 -16.469 1 88.31 126 LEU A N 1
ATOM 995 C CA . LEU A 1 126 ? -14.945 6.02 -15.398 1 88.31 126 LEU A CA 1
ATOM 996 C C . LEU A 1 126 ? -15.906 7.184 -15.609 1 88.31 126 LEU A C 1
ATOM 998 O O . LEU A 1 126 ? -16.359 7.426 -16.734 1 88.31 126 LEU A O 1
ATOM 1002 N N . PRO A 1 127 ? -16.344 7.887 -14.633 1 84.88 127 PRO A N 1
ATOM 1003 C CA . PRO A 1 127 ? -15.859 7.785 -13.258 1 84.88 127 PRO A CA 1
ATOM 1004 C C . PRO A 1 127 ? -16.516 6.645 -12.484 1 84.88 127 PRO A C 1
ATOM 1006 O O . PRO A 1 127 ? -17.594 6.164 -12.883 1 84.88 127 PRO A O 1
ATOM 1009 N N . LEU A 1 128 ? -15.875 6.254 -11.383 1 85.38 128 LEU A N 1
ATOM 1010 C CA . LEU A 1 128 ? -16.422 5.254 -10.484 1 85.38 128 LEU A CA 1
ATOM 1011 C C . LEU A 1 128 ? -17.703 5.762 -9.812 1 85.38 128 LEU A C 1
ATOM 1013 O O . LEU A 1 128 ? -17.812 6.953 -9.508 1 85.38 128 LEU A O 1
ATOM 1017 N N . ASP A 1 129 ? -18.641 4.844 -9.562 1 85.19 129 ASP A N 1
ATOM 1018 C CA . ASP A 1 129 ? -19.906 5.285 -8.984 1 85.19 129 ASP A CA 1
ATOM 1019 C C . ASP A 1 129 ? -20.047 4.801 -7.543 1 85.19 129 ASP A C 1
ATOM 1021 O O . ASP A 1 129 ? -21.078 5.027 -6.906 1 85.19 129 ASP A O 1
ATOM 1025 N N . GLY A 1 130 ? -19.031 4.062 -7.039 1 80.31 130 GLY A N 1
ATOM 1026 C CA . GLY A 1 130 ? -18.984 3.639 -5.648 1 80.31 130 GLY A CA 1
ATOM 1027 C C . GLY A 1 130 ? -19.812 2.396 -5.383 1 80.31 130 GLY A C 1
ATOM 1028 O O . GLY A 1 130 ? -20.047 2.039 -4.227 1 80.31 130 GLY A O 1
ATOM 1029 N N . GLN A 1 131 ? -20.297 1.77 -6.457 1 82.38 131 GLN A N 1
ATOM 1030 C CA . GLN A 1 131 ? -21.125 0.573 -6.32 1 82.38 131 GLN A CA 1
ATOM 1031 C C . GLN A 1 131 ? -20.453 -0.634 -6.969 1 82.38 131 GLN A C 1
ATOM 1033 O O . GLN A 1 131 ? -19.625 -0.482 -7.867 1 82.38 131 GLN A O 1
ATOM 1038 N N . ALA A 1 132 ? -20.656 -1.724 -6.395 1 88.81 132 ALA A N 1
ATOM 1039 C CA . ALA A 1 132 ? -20.188 -2.988 -6.961 1 88.81 132 ALA A CA 1
ATOM 1040 C C . ALA A 1 132 ? -21.266 -4.066 -6.848 1 88.81 132 ALA A C 1
ATOM 1042 O O . ALA A 1 132 ? -21.531 -4.57 -5.754 1 88.81 132 ALA A O 1
ATOM 1043 N N . ASP A 1 133 ? -21.875 -4.355 -7.961 1 88.31 133 ASP A N 1
ATOM 1044 C CA . ASP A 1 133 ? -22.906 -5.391 -8.047 1 88.31 133 ASP A CA 1
ATOM 1045 C C . ASP A 1 133 ? -22.594 -6.371 -9.18 1 88.31 133 ASP A C 1
ATOM 1047 O O . ASP A 1 133 ? -22.234 -5.961 -10.281 1 88.31 133 ASP A O 1
ATOM 1051 N N . PHE A 1 134 ? -22.656 -7.625 -8.797 1 92.38 134 PHE A N 1
ATOM 1052 C CA . PHE A 1 134 ? -22.359 -8.68 -9.758 1 92.38 134 PHE A CA 1
ATOM 1053 C C . PHE A 1 134 ? -23.547 -9.633 -9.891 1 92.38 134 PHE A C 1
ATOM 1055 O O . PHE A 1 134 ? -24.266 -9.875 -8.922 1 92.38 134 PHE A O 1
ATOM 1062 N N . THR A 1 135 ? -23.844 -10.086 -11.125 1 93.44 135 THR A N 1
ATOM 1063 C CA . THR A 1 135 ? -24.859 -11.109 -11.336 1 93.44 135 THR A CA 1
ATOM 1064 C C . THR A 1 135 ? -24.359 -12.477 -10.875 1 93.44 135 THR A C 1
ATOM 1066 O O . THR A 1 135 ? -23.766 -13.219 -11.656 1 93.44 135 THR A O 1
ATOM 1069 N N . GLY A 1 136 ? -24.625 -12.898 -9.633 1 95.19 136 GLY A N 1
ATOM 1070 C CA . GLY A 1 136 ? -24.125 -14.102 -8.977 1 95.19 136 GLY A CA 1
ATOM 1071 C C . GLY A 1 136 ? -23.141 -13.812 -7.863 1 95.19 136 GLY A C 1
ATOM 1072 O O . GLY A 1 136 ? -22.703 -12.672 -7.699 1 95.19 136 GLY A O 1
ATOM 1073 N N . ASP A 1 137 ? -22.844 -14.891 -7.105 1 96.31 137 ASP A N 1
ATOM 1074 C CA . ASP A 1 137 ? -21.938 -14.656 -5.977 1 96.31 137 ASP A CA 1
ATOM 1075 C C . ASP A 1 137 ? -20.906 -15.766 -5.867 1 96.31 137 ASP A C 1
ATOM 1077 O O . ASP A 1 137 ? -20.156 -15.828 -4.891 1 96.31 137 ASP A O 1
ATOM 1081 N N . GLY A 1 138 ? -20.875 -16.641 -6.809 1 98 138 GLY A N 1
ATOM 1082 C CA . GLY A 1 138 ? -19.875 -17.703 -6.84 1 98 138 GLY A CA 1
ATOM 1083 C C . GLY A 1 138 ? -20.203 -18.859 -5.91 1 98 138 GLY A C 1
ATOM 1084 O O . GLY A 1 138 ? -19.359 -19.734 -5.688 1 98 138 GLY A O 1
ATOM 1085 N N . SER A 1 139 ? -21.484 -18.859 -5.367 1 97.62 139 SER A N 1
ATOM 1086 C CA . SER A 1 139 ? -21.875 -19.953 -4.48 1 97.62 139 SER A CA 1
ATOM 1087 C C . SER A 1 139 ? -21.703 -21.312 -5.164 1 97.62 139 SER A C 1
ATOM 1089 O O . SER A 1 139 ? -22.062 -21.469 -6.332 1 97.62 139 SER A O 1
ATOM 1091 N N . GLY A 1 140 ? -21.094 -22.234 -4.445 1 97.81 140 GLY A N 1
ATOM 1092 C CA . GLY A 1 140 ? -20.922 -23.578 -4.965 1 97.81 140 GLY A CA 1
ATOM 1093 C C . GLY A 1 140 ? -19.594 -23.781 -5.672 1 97.81 140 GLY A C 1
ATOM 1094 O O . GLY A 1 140 ? -19.234 -24.906 -6.023 1 97.81 140 GLY A O 1
ATOM 1095 N N . VAL A 1 141 ? -18.891 -22.75 -5.906 1 98.75 141 VAL A N 1
ATOM 1096 C CA . VAL A 1 141 ? -17.609 -22.859 -6.602 1 98.75 141 VAL A CA 1
ATOM 1097 C C . VAL A 1 141 ? -16.469 -22.844 -5.586 1 98.75 141 VAL A C 1
ATOM 1099 O O . VAL A 1 141 ? -16.5 -22.078 -4.621 1 98.75 141 VAL A O 1
ATOM 1102 N N . ASN A 1 142 ? -15.461 -23.719 -5.746 1 98.88 142 ASN A N 1
ATOM 1103 C CA . ASN A 1 142 ? -14.258 -23.766 -4.922 1 98.88 142 ASN A CA 1
ATOM 1104 C C . ASN A 1 142 ? -13.102 -23.016 -5.578 1 98.88 142 ASN A C 1
ATOM 1106 O O . ASN A 1 142 ? -12.844 -23.203 -6.77 1 98.88 142 ASN A O 1
ATOM 1110 N N . VAL A 1 143 ? -12.508 -22.188 -4.805 1 98.94 143 VAL A N 1
ATOM 1111 C CA . VAL A 1 143 ? -11.328 -21.484 -5.305 1 98.94 143 VAL A CA 1
ATOM 1112 C C . VAL A 1 143 ? -10.086 -21.953 -4.547 1 98.94 143 VAL A C 1
ATOM 1114 O O . VAL A 1 143 ? -10.047 -21.891 -3.314 1 98.94 143 VAL A O 1
ATOM 1117 N N . TYR A 1 144 ? -9.133 -22.438 -5.227 1 98.94 144 TYR A N 1
ATOM 1118 C CA . TYR A 1 144 ? -7.855 -22.859 -4.652 1 98.94 144 TYR A CA 1
ATOM 1119 C C . TYR A 1 144 ? -6.785 -21.781 -4.875 1 98.94 144 TYR A C 1
ATOM 1121 O O . TYR A 1 144 ? -6.414 -21.5 -6.012 1 98.94 144 TYR A O 1
ATOM 1129 N N . ILE A 1 145 ? -6.348 -21.203 -3.791 1 98.94 145 ILE A N 1
ATOM 1130 C CA . ILE A 1 145 ? -5.402 -20.094 -3.855 1 98.94 145 ILE A CA 1
ATOM 1131 C C . ILE A 1 145 ? -4 -20.578 -3.494 1 98.94 145 ILE A C 1
ATOM 1133 O O . ILE A 1 145 ? -3.719 -20.859 -2.328 1 98.94 145 ILE A O 1
ATOM 1137 N N . LEU A 1 146 ? -3.154 -20.75 -4.484 1 98.81 146 LEU A N 1
ATOM 1138 C CA . LEU A 1 146 ? -1.763 -21.125 -4.266 1 98.81 146 LEU A CA 1
ATOM 1139 C C . LEU A 1 146 ? -0.904 -19.906 -3.982 1 98.81 146 LEU A C 1
ATOM 1141 O O . LEU A 1 146 ? -0.673 -19.078 -4.875 1 98.81 146 LEU A O 1
ATOM 1145 N N . ASP A 1 147 ? -0.465 -19.781 -2.764 1 98.38 147 ASP A N 1
ATOM 1146 C CA . ASP A 1 147 ? 0.168 -18.562 -2.299 1 98.38 147 ASP A CA 1
ATOM 1147 C C . ASP A 1 147 ? 0.859 -18.766 -0.955 1 98.38 147 ASP A C 1
ATOM 1149 O O . ASP A 1 147 ? 1.451 -19.812 -0.713 1 98.38 147 ASP A O 1
ATOM 1153 N N . THR A 1 148 ? 0.864 -17.734 -0.099 1 95.44 148 THR A N 1
ATOM 1154 C CA . THR A 1 148 ? 1.536 -17.781 1.195 1 95.44 148 THR A CA 1
ATOM 1155 C C . THR A 1 148 ? 0.639 -18.422 2.248 1 95.44 148 THR A C 1
ATOM 1157 O O . THR A 1 148 ? 0.978 -18.438 3.432 1 95.44 148 THR A O 1
ATOM 1160 N N . GLY A 1 149 ? -0.441 -19.031 1.824 1 97.62 149 GLY A N 1
ATOM 1161 C CA . GLY A 1 149 ? -1.451 -19.562 2.727 1 97.62 149 GLY A CA 1
ATOM 1162 C C . GLY A 1 149 ? -2.672 -18.672 2.848 1 97.62 149 GLY A C 1
ATOM 1163 O O . GLY A 1 149 ? -2.91 -17.812 1.992 1 97.62 149 GLY A O 1
ATOM 1164 N N . ILE A 1 150 ? -3.496 -18.969 3.83 1 98.06 150 ILE A N 1
ATOM 1165 C CA . ILE A 1 150 ? -4.691 -18.188 4.133 1 98.06 150 ILE A CA 1
ATOM 1166 C C . ILE A 1 150 ? -4.879 -18.094 5.648 1 98.06 150 ILE A C 1
ATOM 1168 O O . ILE A 1 150 ? -4.527 -19.016 6.379 1 98.06 150 ILE A O 1
ATOM 1172 N N . TYR A 1 151 ? -5.23 -16.953 6.113 1 96.94 151 TYR A N 1
ATOM 1173 C CA . TYR A 1 151 ? -5.621 -16.766 7.508 1 96.94 151 TYR A CA 1
ATOM 1174 C C . TYR A 1 151 ? -7.133 -16.859 7.668 1 96.94 151 TYR A C 1
ATOM 1176 O O . TYR A 1 151 ? -7.84 -15.852 7.625 1 96.94 151 TYR A O 1
ATOM 1184 N N . PRO A 1 152 ? -7.688 -18.047 8.008 1 97.69 152 PRO A N 1
ATOM 1185 C CA . PRO A 1 152 ? -9.133 -18.281 7.934 1 97.69 152 PRO A CA 1
ATOM 1186 C C . PRO A 1 152 ? -9.906 -17.547 9.023 1 97.69 152 PRO A C 1
ATOM 1188 O O . PRO A 1 152 ? -11.117 -17.359 8.906 1 97.69 152 PRO A O 1
ATOM 1191 N N . SER A 1 153 ? -9.234 -17.047 10.031 1 95.38 153 SER A N 1
ATOM 1192 C CA . SER A 1 153 ? -9.906 -16.438 11.172 1 95.38 153 SER A CA 1
ATOM 1193 C C . SER A 1 153 ? -10.258 -14.984 10.891 1 95.38 153 SER A C 1
ATOM 1195 O O . SER A 1 153 ? -10.891 -14.32 11.719 1 95.38 153 SER A O 1
ATOM 1197 N N . ASN A 1 154 ? -9.805 -14.484 9.766 1 93.94 154 ASN A N 1
ATOM 1198 C CA . ASN A 1 154 ? -10.312 -13.164 9.375 1 93.94 154 ASN A CA 1
ATOM 1199 C C . ASN A 1 154 ? -11.828 -13.18 9.211 1 93.94 154 ASN A C 1
ATOM 1201 O O . ASN A 1 154 ? -12.367 -13.961 8.422 1 93.94 154 ASN A O 1
ATOM 1205 N N . THR A 1 155 ? -12.492 -12.367 9.891 1 93.75 155 THR A N 1
ATOM 1206 C CA . THR A 1 155 ? -13.945 -12.445 10.023 1 93.75 155 THR A CA 1
ATOM 1207 C C . THR A 1 155 ? -14.633 -12.102 8.711 1 93.75 155 THR A C 1
ATOM 1209 O O . THR A 1 155 ? -15.789 -12.469 8.492 1 93.75 155 THR A O 1
ATOM 1212 N N . TYR A 1 156 ? -13.961 -11.477 7.781 1 94 156 TYR A N 1
ATOM 1213 C CA . TYR A 1 156 ? -14.539 -11.102 6.496 1 94 156 TYR A CA 1
ATOM 1214 C C . TYR A 1 156 ? -14.734 -12.328 5.609 1 94 156 TYR A C 1
ATOM 1216 O O . TYR A 1 156 ? -15.453 -12.266 4.609 1 94 156 TYR A O 1
ATOM 1224 N N . PHE A 1 157 ? -14.148 -13.43 5.98 1 98.06 157 PHE A N 1
ATOM 1225 C CA . PHE A 1 157 ? -14.359 -14.656 5.219 1 98.06 157 PHE A CA 1
ATOM 1226 C C . PHE A 1 157 ? -15.633 -15.367 5.676 1 98.06 157 PHE A C 1
ATOM 1228 O O . PHE A 1 157 ? -16.125 -16.266 4.992 1 98.06 157 PHE A O 1
ATOM 1235 N N . ASN A 1 158 ? -16.125 -15.016 6.812 1 96.25 158 ASN A N 1
ATOM 1236 C CA . ASN A 1 158 ? -17.391 -15.516 7.328 1 96.25 158 ASN A CA 1
ATOM 1237 C C . ASN A 1 158 ? -17.453 -17.031 7.305 1 96.25 158 ASN A C 1
ATOM 1239 O O . ASN A 1 158 ? -18.438 -17.625 6.852 1 96.25 158 ASN A O 1
ATOM 1243 N N . GLY A 1 159 ? -16.344 -17.672 7.641 1 97.62 159 GLY A N 1
ATOM 1244 C CA . GLY A 1 159 ? -16.281 -19.109 7.793 1 97.62 159 GLY A CA 1
ATOM 1245 C C . GLY A 1 159 ? -16.062 -19.844 6.484 1 97.62 159 GLY A C 1
ATOM 1246 O O . GLY A 1 159 ? -16 -21.078 6.453 1 97.62 159 GLY A O 1
ATOM 1247 N N . ARG A 1 160 ? -15.836 -19.172 5.348 1 98.5 160 ARG A N 1
ATOM 1248 C CA . ARG A 1 160 ? -15.75 -19.812 4.043 1 98.5 160 ARG A CA 1
ATOM 1249 C C . ARG A 1 160 ? -14.305 -20.062 3.641 1 98.5 160 ARG A C 1
ATOM 1251 O O . ARG A 1 160 ? -14.031 -20.625 2.578 1 98.5 160 ARG A O 1
ATOM 1258 N N . ALA A 1 161 ? -13.352 -19.594 4.453 1 98.69 161 ALA A N 1
ATOM 1259 C CA . ALA A 1 161 ? -11.922 -19.781 4.184 1 98.69 161 ALA A CA 1
ATOM 1260 C C . ALA A 1 161 ? -11.367 -20.953 4.977 1 98.69 161 ALA A C 1
ATOM 1262 O O . ALA A 1 161 ? -11.727 -21.156 6.137 1 98.69 161 ALA A O 1
ATOM 1263 N N . SER A 1 162 ? -10.5 -21.734 4.387 1 98.62 162 SER A N 1
ATOM 1264 C CA . SER A 1 162 ? -9.852 -22.859 5.059 1 98.62 162 SER A CA 1
ATOM 1265 C C . SER A 1 162 ? -8.477 -23.141 4.465 1 98.62 162 SER A C 1
ATOM 1267 O O . SER A 1 162 ? -8.188 -22.734 3.336 1 98.62 162 SER A O 1
ATOM 1269 N N . VAL A 1 163 ? -7.672 -23.797 5.289 1 98.31 163 VAL A N 1
ATOM 1270 C CA . VAL A 1 163 ? -6.387 -24.297 4.805 1 98.31 163 VAL A CA 1
ATOM 1271 C C . VAL A 1 163 ? -6.59 -25.656 4.117 1 98.31 163 VAL A C 1
ATOM 1273 O O . VAL A 1 163 ? -7.152 -26.578 4.703 1 98.31 163 VAL A O 1
ATOM 1276 N N . GLY A 1 164 ? -6.191 -25.734 2.873 1 98.31 164 GLY A N 1
ATOM 1277 C CA . GLY A 1 164 ? -6.281 -26.984 2.139 1 98.31 164 GLY A CA 1
ATOM 1278 C C . GLY A 1 164 ? -5.031 -27.828 2.25 1 98.31 164 GLY A C 1
ATOM 1279 O O . GLY A 1 164 ? -5.105 -29.031 2.551 1 98.31 164 GLY A O 1
ATOM 1280 N N . TYR A 1 165 ? -3.922 -27.172 2.025 1 97.25 165 TYR A N 1
ATOM 1281 C CA . TYR A 1 165 ? -2.662 -27.906 1.963 1 97.25 165 TYR A CA 1
ATOM 1282 C C . TYR A 1 165 ? -1.483 -26.984 2.26 1 97.25 165 TYR A C 1
ATOM 1284 O O . TYR A 1 165 ? -1.56 -25.766 2.039 1 97.25 165 TYR A O 1
ATOM 1292 N N . ASP A 1 166 ? -0.4 -27.578 2.822 1 97.75 166 ASP A N 1
ATOM 1293 C CA . ASP A 1 166 ? 0.845 -26.859 3.104 1 97.75 166 ASP A CA 1
ATOM 1294 C C . ASP A 1 166 ? 2.035 -27.562 2.453 1 97.75 166 ASP A C 1
ATOM 1296 O O . ASP A 1 166 ? 2.592 -28.516 3.018 1 97.75 166 ASP A O 1
ATOM 1300 N N . ALA A 1 167 ? 2.502 -27.031 1.304 1 95.5 167 ALA A N 1
ATOM 1301 C CA . ALA A 1 167 ? 3.619 -27.625 0.568 1 95.5 167 ALA A CA 1
ATOM 1302 C C . ALA A 1 167 ? 4.957 -27.125 1.114 1 95.5 167 ALA A C 1
ATOM 1304 O O . ALA A 1 167 ? 6.016 -27.594 0.704 1 95.5 167 ALA A O 1
ATOM 1305 N N . VAL A 1 168 ? 4.922 -26.109 1.941 1 90.88 168 VAL A N 1
ATOM 1306 C CA . VAL A 1 168 ? 6.133 -25.5 2.492 1 90.88 168 VAL A CA 1
ATOM 1307 C C . VAL A 1 168 ? 6.512 -26.203 3.793 1 90.88 168 VAL A C 1
ATOM 1309 O O . VAL A 1 168 ? 7.695 -26.422 4.07 1 90.88 168 VAL A O 1
ATOM 1312 N N . GLY A 1 169 ? 5.566 -26.641 4.555 1 88.44 169 GLY A N 1
ATOM 1313 C CA . GLY A 1 169 ? 5.816 -27.25 5.852 1 88.44 169 GLY A CA 1
ATOM 1314 C C . GLY A 1 169 ? 6.145 -26.234 6.93 1 88.44 169 GLY A C 1
ATOM 1315 O O . GLY A 1 169 ? 6.078 -25.031 6.695 1 88.44 169 GLY A O 1
ATOM 1316 N N . GLY A 1 170 ? 6.359 -26.797 8.078 1 82.38 170 GLY A N 1
ATOM 1317 C CA . GLY A 1 170 ? 6.688 -25.953 9.211 1 82.38 170 GLY A CA 1
ATOM 1318 C C . GLY A 1 170 ? 5.551 -25.812 10.211 1 82.38 170 GLY A C 1
ATOM 1319 O O . GLY A 1 170 ? 4.555 -26.547 10.117 1 82.38 170 GLY A O 1
ATOM 1320 N N . ALA A 1 171 ? 5.703 -24.906 11.086 1 79.5 171 ALA A N 1
ATOM 1321 C CA . ALA A 1 171 ? 4.867 -24.859 12.281 1 79.5 171 ALA A CA 1
ATOM 1322 C C . ALA A 1 171 ? 3.535 -24.172 11.992 1 79.5 171 ALA A C 1
ATOM 1324 O O . ALA A 1 171 ? 2.566 -24.344 12.734 1 79.5 171 ALA A O 1
ATOM 1325 N N . THR A 1 172 ? 3.404 -23.484 10.844 1 85.38 172 THR A N 1
ATOM 1326 C CA . THR A 1 172 ? 2.203 -22.688 10.625 1 85.38 172 THR A CA 1
ATOM 1327 C C . THR A 1 172 ? 1.062 -23.547 10.102 1 85.38 172 THR A C 1
ATOM 1329 O O . THR A 1 172 ? -0.103 -23.156 10.156 1 85.38 172 THR A O 1
ATOM 1332 N N . GLY A 1 173 ? 1.417 -24.766 9.523 1 91.5 173 GLY A N 1
ATOM 1333 C CA . GLY A 1 173 ? 0.399 -25.688 9.062 1 91.5 173 GLY A CA 1
ATOM 1334 C C . GLY A 1 173 ? -0.456 -25.125 7.941 1 91.5 173 GLY A C 1
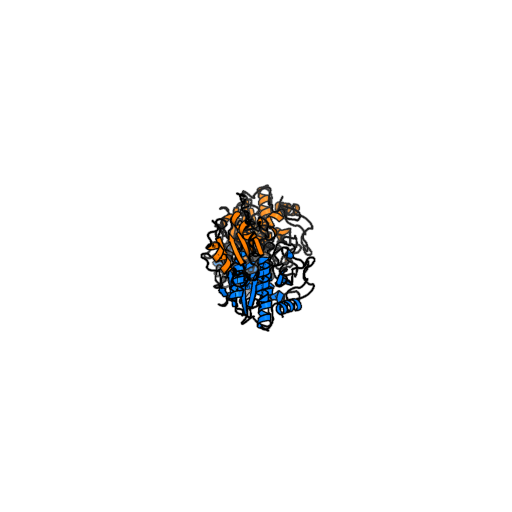ATOM 1335 O O . GLY A 1 173 ? -1.656 -25.406 7.871 1 91.5 173 GLY A O 1
ATOM 1336 N N . GLY A 1 174 ? 0.111 -24.25 7.219 1 95.62 174 GLY A N 1
ATOM 1337 C CA . GLY A 1 174 ? -0.602 -23.719 6.074 1 95.62 174 GLY A CA 1
ATOM 1338 C C . GLY A 1 174 ? -1.242 -22.359 6.348 1 95.62 174 GLY A C 1
ATOM 1339 O O . GLY A 1 174 ? -1.724 -21.703 5.43 1 95.62 174 GLY A O 1
ATOM 1340 N N . ILE A 1 175 ? -1.245 -21.953 7.609 1 95.94 175 ILE A N 1
ATOM 1341 C CA . ILE A 1 175 ? -1.779 -20.641 7.969 1 95.94 175 ILE A CA 1
ATOM 1342 C C . ILE A 1 175 ? -0.845 -19.547 7.457 1 95.94 175 ILE A C 1
ATOM 1344 O O . ILE A 1 175 ? 0.373 -19.625 7.637 1 95.94 175 ILE A O 1
ATOM 1348 N N . ASP A 1 176 ? -1.411 -18.578 6.855 1 95.38 176 ASP A N 1
ATOM 1349 C CA . ASP A 1 176 ? -0.659 -17.469 6.27 1 95.38 176 ASP A CA 1
ATOM 1350 C C . ASP A 1 176 ? 0.136 -16.719 7.336 1 95.38 176 ASP A C 1
ATOM 1352 O O . ASP A 1 176 ? -0.428 -16.281 8.336 1 95.38 176 ASP A O 1
ATOM 1356 N N . CYS A 1 177 ? 1.442 -16.609 7.117 1 84.69 177 CYS A N 1
ATOM 1357 C CA . CYS A 1 177 ? 2.311 -15.859 8.023 1 84.69 177 CYS A CA 1
ATOM 1358 C C . CYS A 1 177 ? 3.041 -14.742 7.281 1 84.69 177 CYS A C 1
ATOM 1360 O O . CYS A 1 177 ? 4.098 -14.289 7.719 1 84.69 177 CYS A O 1
ATOM 1362 N N . ASN A 1 178 ? 2.561 -14.422 6.121 1 82.25 178 ASN A N 1
ATOM 1363 C CA . ASN A 1 178 ? 3.062 -13.359 5.262 1 82.25 178 ASN A CA 1
ATOM 1364 C C . ASN A 1 178 ? 1.997 -12.297 5.008 1 82.25 178 ASN A C 1
ATOM 1366 O O . ASN A 1 178 ? 2.275 -11.094 5.098 1 82.25 178 ASN A O 1
ATOM 1370 N N . GLY A 1 179 ? 0.791 -12.758 4.691 1 89 179 GLY A N 1
ATOM 1371 C CA . GLY A 1 179 ? -0.319 -11.859 4.43 1 89 179 GLY A CA 1
ATOM 1372 C C . GLY A 1 179 ? -0.754 -11.852 2.979 1 89 179 GLY A C 1
ATOM 1373 O O . GLY A 1 179 ? -1.929 -11.633 2.678 1 89 179 GLY A O 1
ATOM 1374 N N . HIS A 1 180 ? 0.136 -12.102 2.037 1 89.75 180 HIS A N 1
ATOM 1375 C CA . HIS A 1 180 ? -0.13 -11.984 0.607 1 89.75 180 HIS A CA 1
ATOM 1376 C C . HIS A 1 180 ? -1.262 -12.914 0.183 1 89.75 180 HIS A C 1
ATOM 1378 O O . HIS A 1 180 ? -2.199 -12.492 -0.495 1 89.75 180 HIS A O 1
ATOM 1384 N N . GLY A 1 181 ? -1.224 -14.195 0.597 1 97.5 181 GLY A N 1
ATOM 1385 C CA . GLY A 1 181 ? -2.275 -15.141 0.251 1 97.5 181 GLY A CA 1
ATOM 1386 C C . GLY A 1 181 ? -3.633 -14.75 0.806 1 97.5 181 GLY A C 1
ATOM 1387 O O . GLY A 1 181 ? -4.656 -14.93 0.14 1 97.5 181 GLY A O 1
ATOM 1388 N N . THR A 1 182 ? -3.615 -14.203 2.018 1 96.62 182 THR A N 1
ATOM 1389 C CA . THR A 1 182 ? -4.852 -13.75 2.637 1 96.62 182 THR A CA 1
ATOM 1390 C C . THR A 1 182 ? -5.426 -12.547 1.881 1 96.62 182 THR A C 1
ATOM 1392 O O . THR A 1 182 ? -6.637 -12.461 1.68 1 96.62 182 THR A O 1
ATOM 1395 N N . HIS A 1 183 ? -4.586 -11.648 1.427 1 93.94 183 HIS A N 1
ATOM 1396 C CA . HIS A 1 183 ? -5.008 -10.5 0.638 1 93.94 183 HIS A CA 1
ATOM 1397 C C . HIS A 1 183 ? -5.668 -10.938 -0.665 1 93.94 183 HIS A C 1
ATOM 1399 O O . HIS A 1 183 ? -6.746 -10.445 -1.015 1 93.94 183 HIS A O 1
ATOM 1405 N N . CYS A 1 184 ? -5.008 -11.875 -1.329 1 97.75 184 CYS A N 1
ATOM 1406 C CA . CYS A 1 184 ? -5.535 -12.383 -2.59 1 97.75 184 CYS A CA 1
ATOM 1407 C C . CYS A 1 184 ? -6.867 -13.086 -2.379 1 97.75 184 CYS A C 1
ATOM 1409 O O . CYS A 1 184 ? -7.809 -12.883 -3.148 1 97.75 184 CYS A O 1
ATOM 1411 N N . SER A 1 185 ? -6.961 -13.875 -1.312 1 98.75 185 SER A N 1
ATOM 1412 C CA . SER A 1 185 ? -8.203 -14.57 -1 1 98.75 185 SER A CA 1
ATOM 1413 C C . SER A 1 185 ? -9.336 -13.578 -0.74 1 98.75 185 SER A C 1
ATOM 1415 O O . SER A 1 185 ? -10.461 -13.781 -1.198 1 98.75 185 SER A O 1
ATOM 1417 N N . GLY A 1 186 ? -9.023 -12.594 -0.025 1 98 186 GLY A N 1
ATOM 1418 C CA . GLY A 1 186 ? -10.023 -11.578 0.273 1 98 186 GLY A CA 1
ATOM 1419 C C . GLY A 1 186 ? -10.539 -10.867 -0.963 1 98 186 GLY A C 1
ATOM 1420 O O . GLY A 1 186 ? -11.734 -10.602 -1.081 1 98 186 GLY A O 1
ATOM 1421 N N . THR A 1 187 ? -9.664 -10.555 -1.895 1 96.94 187 THR A N 1
ATOM 1422 C CA . THR A 1 187 ? -10.039 -9.891 -3.143 1 96.94 187 THR A CA 1
ATOM 1423 C C . THR A 1 187 ? -10.922 -10.797 -3.992 1 96.94 187 THR A C 1
ATOM 1425 O O . THR A 1 187 ? -11.812 -10.32 -4.695 1 96.94 187 THR A O 1
ATOM 1428 N N . ILE A 1 188 ? -10.719 -12.094 -3.822 1 98.56 188 ILE A N 1
ATOM 1429 C CA . ILE A 1 188 ? -11.539 -13.047 -4.574 1 98.56 188 ILE A CA 1
ATOM 1430 C C . ILE A 1 188 ? -12.922 -13.141 -3.945 1 98.56 188 ILE A C 1
ATOM 1432 O O . ILE A 1 188 ? -13.938 -13.062 -4.645 1 98.56 188 ILE A O 1
ATOM 1436 N N . GLY A 1 189 ? -12.891 -13.258 -2.562 1 97.81 189 GLY A N 1
ATOM 1437 C CA . GLY A 1 189 ? -14.211 -13.688 -2.125 1 97.81 189 GLY A CA 1
ATOM 1438 C C . GLY A 1 189 ? -14.531 -13.273 -0.7 1 97.81 189 GLY A C 1
ATOM 1439 O O . GLY A 1 189 ? -15.32 -13.93 -0.023 1 97.81 189 GLY A O 1
ATOM 1440 N N . SER A 1 190 ? -13.945 -12.289 -0.046 1 96.44 190 SER A N 1
ATOM 1441 C CA . SER A 1 190 ? -14.383 -11.828 1.266 1 96.44 190 SER A CA 1
ATOM 1442 C C . SER A 1 190 ? -15.688 -11.039 1.165 1 96.44 190 SER A C 1
ATOM 1444 O O . SER A 1 190 ? -16.078 -10.617 0.076 1 96.44 190 SER A O 1
ATOM 1446 N N . ASP A 1 191 ? -16.359 -10.844 2.285 1 93.69 191 ASP A N 1
ATOM 1447 C CA . ASP A 1 191 ? -17.656 -10.195 2.309 1 93.69 191 ASP A CA 1
ATOM 1448 C C . ASP A 1 191 ? -17.547 -8.727 1.905 1 93.69 191 ASP A C 1
ATOM 1450 O O . ASP A 1 191 ? -18.453 -8.18 1.267 1 93.69 191 ASP A O 1
ATOM 1454 N N . VAL A 1 192 ? -16.453 -8.133 2.195 1 90.12 192 VAL A N 1
ATOM 1455 C CA . VAL A 1 192 ? -16.344 -6.688 2.041 1 90.12 192 VAL A CA 1
ATOM 1456 C C . VAL A 1 192 ? -15.477 -6.359 0.831 1 90.12 192 VAL A C 1
ATOM 1458 O O . VAL A 1 192 ? -15.789 -5.445 0.062 1 90.12 192 VAL A O 1
ATOM 1461 N N . TYR A 1 193 ? -14.461 -7.145 0.574 1 93.31 193 TYR A N 1
ATOM 1462 C CA . TYR A 1 193 ? -13.453 -6.777 -0.412 1 93.31 193 TYR A CA 1
ATOM 1463 C C . TYR A 1 193 ? -13.484 -7.723 -1.605 1 93.31 193 TYR A C 1
ATOM 1465 O O . TYR A 1 193 ? -12.695 -7.578 -2.543 1 93.31 193 TYR A O 1
ATOM 1473 N N . GLY A 1 194 ? -14.383 -8.68 -1.626 1 96.62 194 GLY A N 1
ATOM 1474 C CA . GLY A 1 194 ? -14.32 -9.758 -2.605 1 96.62 194 GLY A CA 1
ATOM 1475 C C . GLY A 1 194 ? -15.352 -9.617 -3.707 1 96.62 194 GLY A C 1
ATOM 1476 O O . GLY A 1 194 ? -16.375 -8.953 -3.525 1 96.62 194 GLY A O 1
ATOM 1477 N N . ILE A 1 195 ? -15.086 -10.203 -4.812 1 97.38 195 ILE A N 1
ATOM 1478 C CA . ILE A 1 195 ? -15.969 -10.281 -5.969 1 97.38 195 ILE A CA 1
ATOM 1479 C C . ILE A 1 195 ? -16.969 -11.414 -5.781 1 97.38 195 ILE A C 1
ATOM 1481 O O . ILE A 1 195 ? -18.188 -11.188 -5.812 1 97.38 195 ILE A O 1
ATOM 1485 N N . ALA A 1 196 ? -16.516 -12.609 -5.516 1 98.12 196 ALA A N 1
ATOM 1486 C CA . ALA A 1 196 ? -17.328 -13.82 -5.391 1 98.12 196 ALA A CA 1
ATOM 1487 C C . ALA A 1 196 ? -17.594 -14.141 -3.926 1 98.12 196 ALA A C 1
ATOM 1489 O O . ALA A 1 196 ? -17.078 -15.117 -3.391 1 98.12 196 ALA A O 1
ATOM 1490 N N . ARG A 1 197 ? -18.531 -13.492 -3.312 1 97 197 ARG A N 1
ATOM 1491 C CA . ARG A 1 197 ? -18.719 -13.43 -1.867 1 97 197 ARG A CA 1
ATOM 1492 C C . ARG A 1 197 ? -19.344 -14.719 -1.344 1 97 197 ARG A C 1
ATOM 1494 O O . ARG A 1 197 ? -19.391 -14.945 -0.132 1 97 197 ARG A O 1
ATOM 1501 N N . GLY A 1 198 ? -19.703 -15.633 -2.223 1 98.12 198 GLY A N 1
ATOM 1502 C CA . GLY A 1 198 ? -20.281 -16.906 -1.823 1 98.12 198 GLY A CA 1
ATOM 1503 C C . GLY A 1 198 ? -19.344 -18.078 -2.045 1 98.12 198 GLY A C 1
ATOM 1504 O O . GLY A 1 198 ? -19.656 -19.219 -1.697 1 98.12 198 GLY A O 1
ATOM 1505 N N . ALA A 1 199 ? -18.203 -17.844 -2.547 1 98.62 199 ALA A N 1
ATOM 1506 C CA . ALA A 1 199 ? -17.281 -18.906 -2.938 1 98.62 199 ALA A CA 1
ATOM 1507 C C . ALA A 1 199 ? -16.594 -19.5 -1.719 1 98.62 199 ALA A C 1
ATOM 1509 O O . ALA A 1 199 ? -16.453 -18.844 -0.689 1 98.62 199 ALA A O 1
ATOM 1510 N N . SER A 1 200 ? -16.188 -20.75 -1.83 1 98.81 200 SER A N 1
ATOM 1511 C CA . SER A 1 200 ? -15.281 -21.359 -0.862 1 98.81 200 SER A CA 1
ATOM 1512 C C . SER A 1 200 ? -13.828 -21.047 -1.187 1 98.81 200 SER A C 1
ATOM 1514 O O . SER A 1 200 ? -13.391 -21.219 -2.328 1 98.81 200 SER A O 1
ATOM 1516 N N . LEU A 1 201 ? -13.133 -20.562 -0.207 1 98.88 201 LEU A N 1
ATOM 1517 C CA . LEU A 1 201 ? -11.742 -20.141 -0.389 1 98.88 201 LEU A CA 1
ATOM 1518 C C . LEU A 1 201 ? -10.789 -21.109 0.293 1 98.88 201 LEU A C 1
ATOM 1520 O O . LEU A 1 201 ? -10.781 -21.234 1.521 1 98.88 201 LEU A O 1
ATOM 1524 N N . ILE A 1 202 ? -9.984 -21.812 -0.445 1 98.94 202 ILE A N 1
ATOM 1525 C CA . ILE A 1 202 ? -9.086 -22.828 0.085 1 98.94 202 ILE A CA 1
ATOM 1526 C C . ILE A 1 202 ? -7.641 -22.438 -0.183 1 98.94 202 ILE A C 1
ATOM 1528 O O . ILE A 1 202 ? -7.203 -22.391 -1.336 1 98.94 202 ILE A O 1
ATOM 1532 N N . GLY A 1 203 ? -6.902 -22.219 0.89 1 98.75 203 GLY A N 1
ATOM 1533 C CA . GLY A 1 203 ? -5.504 -21.828 0.766 1 98.75 203 GLY A CA 1
ATOM 1534 C C . GLY A 1 203 ? -4.578 -23.016 0.576 1 98.75 203 GLY A C 1
ATOM 1535 O O . GL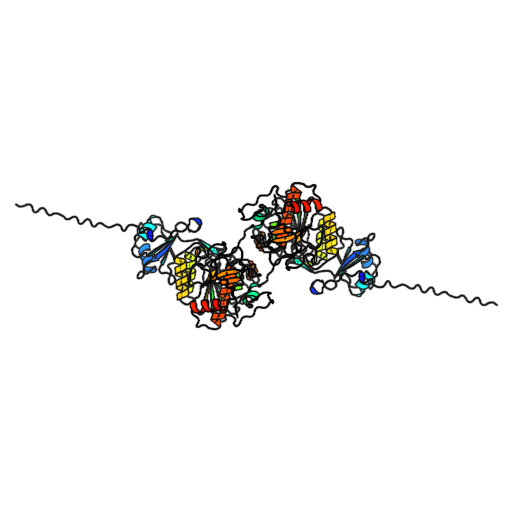Y A 1 203 ? -4.676 -24.016 1.299 1 98.75 203 GLY A O 1
ATOM 1536 N N . ILE A 1 204 ? -3.793 -22.906 -0.427 1 98.75 204 ILE A N 1
ATOM 1537 C CA . ILE A 1 204 ? -2.695 -23.844 -0.669 1 98.75 204 ILE A CA 1
ATOM 1538 C C . ILE A 1 204 ? -1.361 -23.125 -0.479 1 98.75 204 ILE A C 1
ATOM 1540 O O . ILE A 1 204 ? -0.95 -22.328 -1.328 1 98.75 204 ILE A O 1
ATOM 1544 N N . ARG A 1 205 ? -0.675 -23.406 0.623 1 98 205 ARG A N 1
ATOM 1545 C CA . ARG A 1 205 ? 0.563 -22.703 0.918 1 98 205 ARG A CA 1
ATOM 1546 C C . ARG A 1 205 ? 1.731 -23.281 0.129 1 98 205 ARG A C 1
ATOM 1548 O O . ARG A 1 205 ? 2.104 -24.438 0.325 1 98 205 ARG A O 1
ATOM 1555 N N . VAL A 1 206 ? 2.271 -22.422 -0.76 1 97.5 206 VAL A N 1
ATOM 1556 C CA . VAL A 1 206 ? 3.4 -22.844 -1.585 1 97.5 206 VAL A CA 1
ATOM 1557 C C . VAL A 1 206 ? 4.547 -21.844 -1.438 1 97.5 206 VAL A C 1
ATOM 1559 O O . VAL A 1 206 ? 5.633 -22.047 -1.979 1 97.5 206 VAL A O 1
ATOM 1562 N N . LEU A 1 207 ? 4.301 -20.734 -0.783 1 92.62 207 LEU A N 1
ATOM 1563 C CA . LEU A 1 207 ? 5.289 -19.703 -0.451 1 92.62 207 LEU A CA 1
ATOM 1564 C C . LEU A 1 207 ? 5.449 -19.578 1.06 1 92.62 207 LEU A C 1
ATOM 1566 O O . LEU A 1 207 ? 4.465 -19.656 1.801 1 92.62 207 LEU A O 1
ATOM 1570 N N . ASN A 1 208 ? 6.602 -19.281 1.494 1 87.75 208 ASN A N 1
ATOM 1571 C CA . ASN A 1 208 ? 6.887 -19.219 2.924 1 87.75 208 ASN A CA 1
ATOM 1572 C C . ASN A 1 208 ? 6.539 -17.844 3.494 1 87.75 208 ASN A C 1
ATOM 1574 O O . ASN A 1 208 ? 5.895 -17.031 2.826 1 87.75 208 ASN A O 1
ATOM 1578 N N . CYS A 1 209 ? 6.934 -17.625 4.77 1 80.25 209 CYS A N 1
ATOM 1579 C CA . CYS A 1 209 ? 6.543 -16.422 5.504 1 80.25 209 CYS A CA 1
ATOM 1580 C C . CYS A 1 209 ? 7.211 -15.18 4.922 1 80.25 209 CYS A C 1
ATOM 1582 O O . CYS A 1 209 ? 6.816 -14.055 5.23 1 80.25 209 CYS A O 1
ATOM 1584 N N . LEU A 1 210 ? 8.164 -15.398 4.039 1 69.06 210 LEU A N 1
ATOM 1585 C CA . LEU A 1 210 ? 8.836 -14.289 3.377 1 69.06 210 LEU A CA 1
ATOM 1586 C C . LEU A 1 210 ? 8.297 -14.086 1.968 1 69.06 210 LEU A C 1
ATOM 1588 O O . LEU A 1 210 ? 8.789 -13.234 1.223 1 69.06 210 LEU A O 1
ATOM 1592 N N . GLY A 1 211 ? 7.266 -14.922 1.565 1 85.19 211 GLY A N 1
ATOM 1593 C CA . GLY A 1 211 ? 6.648 -14.781 0.255 1 85.19 211 GLY A CA 1
ATOM 1594 C C . GLY A 1 211 ? 7.434 -15.469 -0.848 1 85.19 211 GLY A C 1
ATOM 1595 O O . GLY A 1 211 ? 7.324 -15.094 -2.018 1 85.19 211 GLY A O 1
ATOM 1596 N N . SER A 1 212 ? 8.281 -16.391 -0.45 1 85.12 212 SER A N 1
ATOM 1597 C CA . SER A 1 212 ? 9.141 -17.094 -1.399 1 85.12 212 SER A CA 1
ATOM 1598 C C . SER A 1 212 ? 8.969 -18.594 -1.284 1 85.12 212 SER A C 1
ATOM 1600 O O . SER A 1 212 ? 8.625 -19.109 -0.216 1 85.12 212 SER A O 1
ATOM 1602 N N . GLY A 1 213 ? 9.109 -19.359 -2.416 1 89.38 213 GLY A N 1
ATOM 1603 C CA . GLY A 1 213 ? 9.094 -20.812 -2.5 1 89.38 213 GLY A CA 1
ATOM 1604 C C . GLY A 1 213 ? 9.883 -21.344 -3.68 1 89.38 213 GLY A C 1
ATOM 1605 O O . GLY A 1 213 ? 10.703 -20.641 -4.258 1 89.38 213 GLY A O 1
ATOM 1606 N N . SER A 1 214 ? 9.727 -22.625 -3.914 1 89.25 214 SER A N 1
ATOM 1607 C CA . SER A 1 214 ? 10.398 -23.25 -5.051 1 89.25 214 SER A CA 1
ATOM 1608 C C . SER A 1 214 ? 9.391 -23.766 -6.07 1 89.25 214 SER A C 1
ATOM 1610 O O . SER A 1 214 ? 8.234 -24 -5.738 1 89.25 214 SER A O 1
ATOM 1612 N N . THR A 1 215 ? 9.883 -23.859 -7.324 1 93.44 215 THR A N 1
ATOM 1613 C CA . THR A 1 215 ? 9.031 -24.422 -8.367 1 93.44 215 THR A CA 1
ATOM 1614 C C . THR A 1 215 ? 8.5 -25.781 -7.953 1 93.44 215 THR A C 1
ATOM 1616 O O . THR A 1 215 ? 7.336 -26.109 -8.195 1 93.44 215 THR A O 1
ATOM 1619 N N . SER A 1 216 ? 9.336 -26.578 -7.277 1 93.69 216 SER A N 1
ATOM 1620 C CA . SER A 1 216 ? 8.922 -27.922 -6.863 1 93.69 216 SER A CA 1
ATOM 1621 C C . SER A 1 216 ? 7.793 -27.859 -5.836 1 93.69 216 SER A C 1
ATOM 1623 O O . SER A 1 216 ? 6.891 -28.703 -5.844 1 93.69 216 SER A O 1
ATOM 1625 N N . GLN A 1 217 ? 7.848 -26.906 -4.961 1 91.94 217 GLN A N 1
ATOM 1626 C CA . GLN A 1 217 ? 6.793 -26.719 -3.963 1 91.94 217 GLN A CA 1
ATOM 1627 C C . GLN A 1 217 ? 5.496 -26.266 -4.609 1 91.94 217 GLN A C 1
ATOM 1629 O O . GLN A 1 217 ? 4.41 -26.703 -4.223 1 91.94 217 GLN A O 1
ATOM 1634 N N . VAL A 1 218 ? 5.637 -25.344 -5.609 1 96.25 218 VAL A N 1
ATOM 1635 C CA . VAL A 1 218 ? 4.457 -24.891 -6.34 1 96.25 218 VAL A CA 1
ATOM 1636 C C . VAL A 1 218 ? 3.822 -26.062 -7.07 1 96.25 218 VAL A C 1
ATOM 1638 O O . VAL A 1 218 ? 2.602 -26.234 -7.035 1 96.25 218 VAL A O 1
ATOM 1641 N N . LEU A 1 219 ? 4.668 -26.922 -7.68 1 96.25 219 LEU A N 1
ATOM 1642 C CA . LEU A 1 219 ? 4.164 -28.109 -8.367 1 96.25 219 LEU A CA 1
ATOM 1643 C C . LEU A 1 219 ? 3.479 -29.047 -7.387 1 96.25 219 LEU A C 1
ATOM 1645 O O . LEU A 1 219 ? 2.482 -29.688 -7.73 1 96.25 219 LEU A O 1
ATOM 1649 N N . GLU A 1 220 ? 4.016 -29.141 -6.18 1 95.88 220 GLU A N 1
ATOM 1650 C CA . GLU A 1 220 ? 3.375 -29.969 -5.168 1 95.88 220 GLU A CA 1
ATOM 1651 C C . GLU A 1 220 ? 1.979 -29.453 -4.828 1 95.88 220 GLU A C 1
ATOM 1653 O O . GLU A 1 220 ? 1.039 -30.234 -4.68 1 95.88 220 GLU A O 1
ATOM 1658 N N . GLY A 1 221 ? 1.889 -28.188 -4.668 1 98.06 221 GLY A N 1
ATOM 1659 C CA . GLY A 1 221 ? 0.581 -27.578 -4.449 1 98.06 221 GLY A CA 1
ATOM 1660 C C . GLY A 1 221 ? -0.389 -27.844 -5.586 1 98.06 221 GLY A C 1
ATOM 1661 O O . GLY A 1 221 ? -1.544 -28.203 -5.355 1 98.06 221 GLY A O 1
ATOM 1662 N N . LEU A 1 222 ? 0.078 -27.641 -6.797 1 98.19 222 LEU A N 1
ATOM 1663 C CA . LEU A 1 222 ? -0.745 -27.922 -7.969 1 98.19 222 LEU A CA 1
ATOM 1664 C C . LEU A 1 222 ? -1.182 -29.375 -8 1 98.19 222 LEU A C 1
ATOM 1666 O O . LEU A 1 222 ? -2.318 -29.688 -8.367 1 98.19 222 LEU A O 1
ATOM 1670 N N . ASP A 1 223 ? -0.282 -30.234 -7.641 1 97.81 223 ASP A N 1
ATOM 1671 C CA . ASP A 1 223 ? -0.585 -31.656 -7.605 1 97.81 223 ASP A CA 1
ATOM 1672 C C . ASP A 1 223 ? -1.711 -31.953 -6.617 1 97.81 223 ASP A C 1
ATOM 1674 O O . ASP A 1 223 ? -2.605 -32.75 -6.91 1 97.81 223 ASP A O 1
ATOM 1678 N N . TRP A 1 224 ? -1.619 -31.359 -5.504 1 97.62 224 TRP A N 1
ATOM 1679 C CA . TRP A 1 224 ? -2.674 -31.547 -4.512 1 97.62 224 TRP A CA 1
ATOM 1680 C C . TRP A 1 224 ? -4.02 -31.062 -5.055 1 97.62 224 TRP A C 1
ATOM 1682 O O . TRP A 1 224 ? -5.031 -31.75 -4.898 1 97.62 224 TRP A O 1
ATOM 1692 N N . VAL A 1 225 ? -4.051 -29.938 -5.691 1 98.5 225 VAL A N 1
ATOM 1693 C CA . VAL A 1 225 ? -5.293 -29.391 -6.223 1 98.5 225 VAL A CA 1
ATOM 1694 C C . VAL A 1 225 ? -5.871 -30.328 -7.27 1 98.5 225 VAL A C 1
ATOM 1696 O O . VAL A 1 225 ? -7.059 -30.672 -7.23 1 98.5 225 VAL A O 1
ATOM 1699 N N . GLN A 1 226 ? -5.035 -30.734 -8.188 1 97.62 226 GLN A N 1
ATOM 1700 C CA . GLN A 1 226 ? -5.551 -31.609 -9.242 1 97.62 226 GLN A CA 1
ATOM 1701 C C . GLN A 1 226 ? -6.094 -32.906 -8.656 1 97.62 226 GLN A C 1
ATOM 1703 O O . GLN A 1 226 ? -7.059 -33.469 -9.18 1 97.62 226 GLN A O 1
ATOM 1708 N N . THR A 1 227 ? -5.453 -33.438 -7.59 1 96.81 227 THR A N 1
ATOM 1709 C CA . THR A 1 227 ? -5.82 -34.719 -6.984 1 96.81 227 THR A CA 1
ATOM 1710 C C . THR A 1 227 ? -7.102 -34.594 -6.168 1 96.81 227 THR A C 1
ATOM 1712 O O . THR A 1 227 ? -7.941 -35.5 -6.164 1 96.81 227 THR A O 1
ATOM 1715 N N . TRP A 1 228 ? -7.32 -33.406 -5.52 1 96.88 228 TRP A N 1
ATOM 1716 C CA . TRP A 1 228 ? -8.32 -33.375 -4.457 1 96.88 228 TRP A CA 1
ATOM 1717 C C . TRP A 1 228 ? -9.367 -32.312 -4.719 1 96.88 228 TRP A C 1
ATOM 1719 O O . TRP A 1 228 ? -10.383 -32.219 -4.016 1 96.88 228 TRP A O 1
ATOM 1729 N N . ALA A 1 229 ? -9.133 -31.5 -5.742 1 95.69 229 ALA A N 1
ATOM 1730 C CA . ALA A 1 229 ? -10.055 -30.391 -5.969 1 95.69 229 ALA A CA 1
ATOM 1731 C C . ALA A 1 229 ? -11.469 -30.891 -6.23 1 95.69 229 ALA A C 1
ATOM 1733 O O . ALA A 1 229 ? -11.664 -31.891 -6.938 1 95.69 229 ALA A O 1
ATOM 1734 N N . ARG A 1 230 ? -12.43 -30.281 -5.598 1 97.12 230 ARG A N 1
ATOM 1735 C CA . ARG A 1 230 ? -13.844 -30.484 -5.895 1 97.12 230 ARG A CA 1
ATOM 1736 C C . ARG A 1 230 ? -14.344 -29.453 -6.902 1 97.12 230 ARG A C 1
ATOM 1738 O O . ARG A 1 230 ? -14.258 -28.25 -6.656 1 97.12 230 ARG A O 1
ATOM 1745 N N . LYS A 1 231 ? -14.852 -29.891 -8.016 1 97.19 231 LYS A N 1
ATOM 1746 C CA . LYS A 1 231 ? -15.32 -29 -9.07 1 97.19 231 LYS A CA 1
ATOM 1747 C C . LYS A 1 231 ? -16.797 -28.672 -8.891 1 97.19 231 LYS A C 1
ATOM 1749 O O . LYS A 1 231 ? -17.562 -29.469 -8.344 1 97.19 231 LYS A O 1
ATOM 1754 N N . PRO A 1 232 ? -17.328 -27.531 -9.391 1 98.38 232 PRO A N 1
ATOM 1755 C CA . PRO A 1 232 ? -16.594 -26.547 -10.18 1 98.38 232 PRO A CA 1
ATOM 1756 C C . PRO A 1 232 ? -15.523 -25.812 -9.367 1 98.38 232 PRO A C 1
ATOM 1758 O O . PRO A 1 232 ? -15.727 -25.531 -8.18 1 98.38 232 PRO A O 1
ATOM 1761 N N . ALA A 1 233 ? -14.359 -25.516 -10 1 98.75 233 ALA A N 1
ATOM 1762 C CA . ALA A 1 233 ? -13.219 -24.953 -9.273 1 98.75 233 ALA A CA 1
ATOM 1763 C C . ALA A 1 233 ? -12.414 -24.016 -10.164 1 98.75 233 ALA A C 1
ATOM 1765 O O . ALA A 1 233 ? -12.406 -24.156 -11.383 1 98.75 233 ALA A O 1
ATOM 1766 N N . VAL A 1 234 ? -11.836 -23.047 -9.57 1 98.88 234 VAL A N 1
ATOM 1767 C CA . VAL A 1 234 ? -10.852 -22.125 -10.148 1 98.88 234 VAL A CA 1
ATOM 1768 C C . VAL A 1 234 ? -9.594 -22.109 -9.289 1 98.88 234 VAL A C 1
ATOM 1770 O O . VAL A 1 234 ? -9.664 -22.266 -8.062 1 98.88 234 VAL A O 1
ATOM 1773 N N . ALA A 1 235 ? -8.445 -22.031 -9.906 1 98.94 235 ALA A N 1
ATOM 1774 C CA . ALA A 1 235 ? -7.195 -21.828 -9.18 1 98.94 235 ALA A CA 1
ATOM 1775 C C . ALA A 1 235 ? -6.633 -20.438 -9.438 1 98.94 235 ALA A C 1
ATOM 1777 O O . ALA A 1 235 ? -6.789 -19.891 -10.539 1 98.94 235 ALA A O 1
ATOM 1778 N N . SER A 1 236 ? -6.059 -19.828 -8.469 1 98.88 236 SER A N 1
ATOM 1779 C CA . SER A 1 236 ? -5.445 -18.516 -8.547 1 98.88 236 SER A CA 1
ATOM 1780 C C . SER A 1 236 ? -4.008 -18.531 -8.039 1 98.88 236 SER A C 1
ATOM 1782 O O . SER A 1 236 ? -3.742 -19.016 -6.934 1 98.88 236 SER A O 1
ATOM 1784 N N . MET A 1 237 ? -3.092 -18.016 -8.875 1 98.31 237 MET A N 1
ATOM 1785 C CA . MET A 1 237 ? -1.672 -17.984 -8.539 1 98.31 237 MET A CA 1
ATOM 1786 C C . MET A 1 237 ? -1.097 -16.594 -8.789 1 98.31 237 MET A C 1
ATOM 1788 O O . MET A 1 237 ? -0.807 -16.234 -9.93 1 98.31 237 MET A O 1
ATOM 1792 N N . SER A 1 238 ? -0.894 -15.898 -7.73 1 97.94 238 SER A N 1
ATOM 1793 C CA . SER A 1 238 ? -0.28 -14.578 -7.812 1 97.94 238 SER A CA 1
ATOM 1794 C C . SER A 1 238 ? 1.216 -14.641 -7.52 1 97.94 238 SER A C 1
ATOM 1796 O O . SER A 1 238 ? 1.718 -13.914 -6.66 1 97.94 238 SER A O 1
ATOM 1798 N N . LEU A 1 239 ? 1.881 -15.477 -8.219 1 94.75 239 LEU A N 1
ATOM 1799 C CA . LEU A 1 239 ? 3.293 -15.789 -8.016 1 94.75 239 LEU A CA 1
ATOM 1800 C C . LEU A 1 239 ? 3.98 -16.078 -9.344 1 94.75 239 LEU A C 1
ATOM 1802 O O . LEU A 1 239 ? 3.316 -16.234 -10.375 1 94.75 239 LEU A O 1
ATOM 1806 N N . GLY A 1 240 ? 5.297 -16.031 -9.367 1 92.56 240 GLY A N 1
ATOM 1807 C CA . GLY A 1 240 ? 6.031 -16.406 -10.562 1 92.56 240 GLY A CA 1
ATOM 1808 C C . GLY A 1 240 ? 7.539 -16.328 -10.391 1 92.56 240 GLY A C 1
ATOM 1809 O O . GLY A 1 240 ? 8.023 -15.992 -9.305 1 92.56 240 GLY A O 1
ATOM 1810 N N . GLY A 1 241 ? 8.203 -16.781 -11.32 1 87.81 241 GLY A N 1
ATOM 1811 C CA . GLY A 1 241 ? 9.648 -16.766 -11.461 1 87.81 241 GLY A CA 1
ATOM 1812 C C . GLY A 1 241 ? 10.109 -16.875 -12.906 1 87.81 241 GLY A C 1
ATOM 1813 O O . GLY A 1 241 ? 9.344 -16.562 -13.828 1 87.81 241 GLY A O 1
ATOM 1814 N N . GLY A 1 242 ? 11.43 -17.172 -13.062 1 87.69 242 GLY A N 1
ATOM 1815 C CA . GLY A 1 242 ? 11.922 -17.375 -14.414 1 87.69 242 GLY A CA 1
ATOM 1816 C C . GLY A 1 242 ? 11.211 -18.516 -15.133 1 87.69 242 GLY A C 1
ATOM 1817 O O . GLY A 1 242 ? 10.391 -19.219 -14.547 1 87.69 242 GLY A O 1
ATOM 1818 N N . VAL A 1 243 ? 11.508 -18.625 -16.406 1 93.75 243 VAL A N 1
ATOM 1819 C CA . VAL A 1 243 ? 10.867 -19.641 -17.234 1 93.75 243 VAL A CA 1
ATOM 1820 C C . VAL A 1 243 ? 11.062 -21.016 -16.609 1 93.75 243 VAL A C 1
ATOM 1822 O O . VAL A 1 243 ? 12.164 -21.359 -16.172 1 93.75 243 VAL A O 1
ATOM 1825 N N . SER A 1 244 ? 10.008 -21.766 -16.516 1 93.81 244 SER A N 1
ATOM 1826 C CA . SER A 1 244 ? 9.992 -23.141 -16.031 1 93.81 244 SER A CA 1
ATOM 1827 C C . SER A 1 244 ? 9.094 -24.016 -16.891 1 93.81 244 SER A C 1
ATOM 1829 O O . SER A 1 244 ? 7.867 -23.875 -16.875 1 93.81 244 SER A O 1
ATOM 1831 N N . VAL A 1 245 ? 9.641 -24.922 -17.594 1 94.69 245 VAL A N 1
ATOM 1832 C CA . VAL A 1 245 ? 8.914 -25.797 -18.5 1 94.69 245 VAL A CA 1
ATOM 1833 C C . VAL A 1 245 ? 7.973 -26.703 -17.703 1 94.69 245 VAL A C 1
ATOM 1835 O O . VAL A 1 245 ? 6.824 -26.906 -18.109 1 94.69 245 VAL A O 1
ATOM 1838 N N . LEU A 1 246 ? 8.414 -27.141 -16.594 1 92.38 246 LEU A N 1
ATOM 1839 C CA . LEU A 1 246 ? 7.629 -28.109 -15.844 1 92.38 246 LEU A CA 1
ATOM 1840 C C . LEU A 1 246 ? 6.512 -27.422 -15.062 1 92.38 246 LEU A C 1
ATOM 1842 O O . LEU A 1 246 ? 5.434 -27.984 -14.883 1 92.38 246 LEU A O 1
ATOM 1846 N N . LEU A 1 247 ? 6.824 -26.172 -14.586 1 94.94 247 LEU A N 1
ATOM 1847 C CA . LEU A 1 247 ? 5.723 -25.422 -14 1 94.94 247 LEU A CA 1
ATOM 1848 C C . LEU A 1 247 ? 4.621 -25.188 -15.023 1 94.94 247 LEU A C 1
ATOM 1850 O O . LEU A 1 247 ? 3.438 -25.375 -14.727 1 94.94 247 LEU A O 1
ATOM 1854 N N . ASP A 1 248 ? 5.035 -24.859 -16.234 1 97.88 248 ASP A N 1
ATOM 1855 C CA . ASP A 1 248 ? 4.07 -24.656 -17.297 1 97.88 248 ASP A CA 1
ATOM 1856 C C . ASP A 1 248 ? 3.305 -25.938 -17.609 1 97.88 248 ASP A C 1
ATOM 1858 O O . ASP A 1 248 ? 2.092 -25.906 -17.844 1 97.88 248 ASP A O 1
ATOM 1862 N N . ALA A 1 249 ? 3.982 -27.031 -17.609 1 96.75 249 ALA A N 1
ATOM 1863 C CA . ALA A 1 249 ? 3.326 -28.312 -17.844 1 96.75 249 ALA A CA 1
ATOM 1864 C C . ALA A 1 249 ? 2.301 -28.609 -16.75 1 96.75 249 ALA A C 1
ATOM 1866 O O . ALA A 1 249 ? 1.227 -29.141 -17.016 1 96.75 249 ALA A O 1
ATOM 1867 N N . GLY A 1 250 ? 2.711 -28.328 -15.516 1 97.38 250 GLY A N 1
ATOM 1868 C CA . GLY A 1 250 ? 1.771 -28.5 -14.422 1 97.38 250 GLY A CA 1
ATOM 1869 C C . GLY A 1 250 ? 0.51 -27.672 -14.578 1 97.38 250 GLY A C 1
ATOM 1870 O O . GLY A 1 250 ? -0.599 -28.172 -14.391 1 97.38 250 GLY A O 1
ATOM 1871 N N . VAL A 1 251 ? 0.649 -26.406 -14.945 1 98.56 251 VAL A N 1
ATOM 1872 C CA . VAL A 1 251 ? -0.489 -25.516 -15.148 1 98.56 251 VAL A CA 1
ATOM 1873 C C . VAL A 1 251 ? -1.353 -26.031 -16.297 1 98.56 251 VAL A C 1
ATOM 1875 O O . VAL A 1 251 ? -2.582 -26.047 -16.203 1 98.56 251 VAL A O 1
ATOM 1878 N N . THR A 1 252 ? -0.73 -26.453 -17.359 1 98.5 252 THR A N 1
ATOM 1879 C CA . THR A 1 252 ? -1.451 -27.047 -18.484 1 98.5 252 THR A CA 1
ATOM 1880 C C . THR A 1 252 ? -2.256 -28.266 -18.031 1 98.5 252 THR A C 1
ATOM 1882 O O . THR A 1 252 ? -3.434 -28.391 -18.359 1 98.5 252 THR A O 1
ATOM 1885 N N . SER A 1 253 ? -1.627 -29.141 -17.25 1 98.12 253 SER A N 1
ATOM 1886 C CA . SER A 1 253 ? -2.279 -30.359 -16.766 1 98.12 253 SER A CA 1
ATOM 1887 C C . SER A 1 253 ? -3.504 -30.016 -15.922 1 98.12 253 SER A C 1
ATOM 1889 O O . SER A 1 253 ? -4.578 -30.594 -16.125 1 98.12 253 SER A O 1
ATOM 1891 N N . LEU A 1 254 ? -3.355 -29.109 -15.016 1 98.62 254 LEU A N 1
ATOM 1892 C CA . LEU A 1 254 ? -4.469 -28.734 -14.156 1 98.62 254 LEU A CA 1
ATOM 1893 C C . LEU A 1 254 ? -5.602 -28.109 -14.969 1 98.62 254 LEU A C 1
ATOM 1895 O O . LEU A 1 254 ? -6.77 -28.438 -14.766 1 98.62 254 LEU A O 1
ATOM 1899 N N . THR A 1 255 ? -5.254 -27.219 -15.883 1 98.75 255 THR A N 1
ATOM 1900 C CA . THR A 1 255 ? -6.266 -26.594 -16.719 1 98.75 255 THR A CA 1
ATOM 1901 C C . THR A 1 255 ? -7.016 -27.641 -17.547 1 98.75 255 THR A C 1
ATOM 1903 O O . THR A 1 255 ? -8.242 -27.594 -17.641 1 98.75 255 THR A O 1
ATOM 1906 N N . ASN A 1 256 ? -6.312 -28.625 -18.047 1 98 256 ASN A N 1
ATOM 1907 C CA . ASN A 1 256 ? -6.918 -29.688 -18.844 1 98 256 ASN A CA 1
ATOM 1908 C C . ASN A 1 256 ? -7.805 -30.594 -17.984 1 98 256 ASN A C 1
ATOM 1910 O O . ASN A 1 256 ? -8.688 -31.281 -18.5 1 98 256 ASN A O 1
ATOM 1914 N N . SER A 1 257 ? -7.527 -30.594 -16.688 1 97.75 257 SER A N 1
ATOM 1915 C CA . SER A 1 257 ? -8.352 -31.391 -15.789 1 97.75 257 SER A CA 1
ATOM 1916 C C . SER A 1 257 ? -9.656 -30.672 -15.461 1 97.75 257 SER A C 1
ATOM 1918 O O . SER A 1 257 ? -10.5 -31.219 -14.734 1 97.75 257 SER A O 1
ATOM 1920 N N . GLY A 1 258 ? -9.828 -29.453 -15.914 1 98.38 258 GLY A N 1
ATOM 1921 C CA . GLY A 1 258 ? -11.109 -28.766 -15.773 1 98.38 258 GLY A CA 1
ATOM 1922 C C . GLY A 1 258 ? -11.055 -27.594 -14.82 1 98.38 258 GLY A C 1
ATOM 1923 O O . GLY A 1 258 ? -12.086 -27.016 -14.477 1 98.38 258 GLY A O 1
ATOM 1924 N N . VAL A 1 259 ? -9.859 -27.188 -14.359 1 98.69 259 VAL A N 1
ATOM 1925 C CA . VAL A 1 259 ? -9.703 -26.094 -13.414 1 98.69 259 VAL A CA 1
ATOM 1926 C C . VAL A 1 259 ? -8.969 -24.938 -14.086 1 98.69 259 VAL A C 1
ATOM 1928 O O . VAL A 1 259 ? -7.762 -25.031 -14.344 1 98.69 259 VAL A O 1
ATOM 1931 N N . LEU A 1 260 ? -9.641 -23.859 -14.398 1 98.81 260 LEU A N 1
ATOM 1932 C CA . LEU A 1 260 ? -8.953 -22.688 -14.922 1 98.81 260 LEU A CA 1
ATOM 1933 C C . LEU A 1 260 ? -7.969 -22.125 -13.898 1 98.81 260 LEU A C 1
ATOM 1935 O O . LEU A 1 260 ? -8.289 -22.031 -12.711 1 98.81 260 LEU A O 1
ATOM 1939 N N . VAL A 1 261 ? -6.797 -21.75 -14.391 1 98.88 261 VAL A N 1
ATOM 1940 C CA . VAL A 1 261 ? -5.773 -21.156 -13.531 1 98.88 261 VAL A CA 1
ATOM 1941 C C . VAL A 1 261 ? -5.57 -19.688 -13.898 1 98.88 261 VAL A C 1
ATOM 1943 O O . VAL A 1 261 ? -5.113 -19.375 -15 1 98.88 261 VAL A O 1
ATOM 1946 N N . ALA A 1 262 ? -5.957 -18.781 -13.039 1 98.94 262 ALA A N 1
ATOM 1947 C CA . ALA A 1 262 ? -5.59 -17.375 -13.164 1 98.94 262 ALA A CA 1
ATOM 1948 C C . ALA A 1 262 ? -4.191 -17.109 -12.609 1 98.94 262 ALA A C 1
ATOM 1950 O O . ALA A 1 262 ? -3.852 -17.594 -11.523 1 98.94 262 ALA A O 1
ATOM 1951 N N . VAL A 1 263 ? -3.35 -16.375 -13.352 1 98.75 263 VAL A N 1
ATOM 1952 C CA . VAL A 1 263 ? -1.981 -16.109 -12.922 1 98.75 263 VAL A CA 1
ATOM 1953 C C . VAL A 1 263 ? -1.656 -14.625 -13.117 1 98.75 263 VAL A C 1
ATOM 1955 O O . VAL A 1 263 ? -2.213 -13.969 -14 1 98.75 263 VAL A O 1
ATOM 1958 N N . SER A 1 264 ? -0.843 -14.07 -12.227 1 98.19 264 SER A N 1
ATOM 1959 C CA . SER A 1 264 ? -0.379 -12.695 -12.383 1 98.19 264 SER A CA 1
ATOM 1960 C C . SER A 1 264 ? 0.75 -12.609 -13.406 1 98.19 264 SER A C 1
ATOM 1962 O O . SER A 1 264 ? 1.567 -13.523 -13.516 1 98.19 264 SER A O 1
ATOM 1964 N N . ALA A 1 265 ? 0.859 -11.469 -14.078 1 97.81 265 ALA A N 1
ATOM 1965 C CA . ALA A 1 265 ? 1.813 -11.297 -15.172 1 97.81 265 ALA A CA 1
ATOM 1966 C C . ALA A 1 265 ? 3.227 -11.086 -14.633 1 97.81 265 ALA A C 1
ATOM 1968 O O . ALA A 1 265 ? 4.207 -11.391 -15.312 1 97.81 265 ALA A O 1
ATOM 1969 N N . GLY A 1 266 ? 3.322 -10.523 -13.484 1 93.81 266 GLY A N 1
ATOM 1970 C CA . GLY A 1 266 ? 4.605 -10.133 -12.922 1 93.81 266 GLY A CA 1
ATOM 1971 C C . GLY A 1 266 ? 4.762 -8.633 -12.789 1 93.81 266 GLY A C 1
ATOM 1972 O O . GLY A 1 266 ? 4.051 -7.867 -13.445 1 93.81 266 GLY A O 1
ATOM 1973 N N . ASN A 1 267 ? 5.711 -8.227 -11.992 1 87.38 267 ASN A N 1
ATOM 1974 C CA . ASN A 1 267 ? 5.824 -6.824 -11.617 1 87.38 267 ASN A CA 1
ATOM 1975 C C . ASN A 1 267 ? 7.168 -6.238 -12.039 1 87.38 267 ASN A C 1
ATOM 1977 O O . ASN A 1 267 ? 7.734 -5.402 -11.336 1 87.38 267 ASN A O 1
ATOM 1981 N N . ASP A 1 268 ? 7.664 -6.633 -13.141 1 84.38 268 ASP A N 1
ATOM 1982 C CA . ASP A 1 268 ? 9.031 -6.242 -13.492 1 84.38 268 ASP A CA 1
ATOM 1983 C C . ASP A 1 268 ? 9.047 -5.312 -14.703 1 84.38 268 ASP A C 1
ATOM 1985 O O . ASP A 1 268 ? 10.109 -5.016 -15.242 1 84.38 268 ASP A O 1
ATOM 1989 N N . ASP A 1 269 ? 7.832 -4.902 -15.117 1 87.56 269 ASP A N 1
ATOM 1990 C CA . ASP A 1 269 ? 7.695 -4.035 -16.281 1 87.56 269 ASP A CA 1
ATOM 1991 C C . ASP A 1 269 ? 8.484 -4.59 -17.469 1 87.56 269 ASP A C 1
ATOM 1993 O O . ASP A 1 269 ? 9.266 -3.869 -18.094 1 87.56 269 ASP A O 1
ATOM 1997 N N . HIS A 1 270 ? 8.328 -5.852 -17.734 1 91.62 270 HIS A N 1
ATOM 1998 C CA . HIS A 1 270 ? 8.945 -6.469 -18.906 1 91.62 270 HIS A CA 1
ATOM 1999 C C . HIS A 1 270 ? 8.008 -7.492 -19.547 1 91.62 270 HIS A C 1
ATOM 2001 O O . HIS A 1 270 ? 6.84 -7.598 -19.156 1 91.62 270 HIS A O 1
ATOM 2007 N N . GLU A 1 271 ? 8.477 -8.172 -20.531 1 96.06 271 GLU A N 1
ATOM 2008 C CA . GLU A 1 271 ? 7.652 -9.125 -21.281 1 96.06 271 GLU A CA 1
ATOM 2009 C C . GLU A 1 271 ? 7.211 -10.281 -20.391 1 96.06 271 GLU A C 1
ATOM 2011 O O . GLU A 1 271 ? 8.039 -11.062 -19.922 1 96.06 271 GLU A O 1
ATOM 2016 N N . ALA A 1 272 ? 5.93 -10.414 -20.281 1 97.12 272 ALA A N 1
ATOM 2017 C CA . ALA A 1 272 ? 5.363 -11.438 -19.406 1 97.12 272 ALA A CA 1
ATOM 2018 C C . ALA A 1 272 ? 5.75 -12.836 -19.891 1 97.12 272 ALA A C 1
ATOM 2020 O O . ALA A 1 272 ? 5.789 -13.781 -19.094 1 97.12 272 ALA A O 1
ATOM 2021 N N . CYS A 1 273 ? 6.125 -12.977 -21.172 1 97.94 273 CYS A N 1
ATOM 2022 C CA . CYS A 1 273 ? 6.461 -14.273 -21.75 1 97.94 273 CYS A CA 1
ATOM 2023 C C . CYS A 1 273 ? 7.758 -14.812 -21.172 1 97.94 273 CYS A C 1
ATOM 2025 O O . CYS A 1 273 ? 8.078 -15.992 -21.344 1 97.94 273 CYS A O 1
ATOM 2027 N N . GLN A 1 274 ? 8.406 -14.016 -20.375 1 94.56 274 GLN A N 1
ATOM 2028 C CA . GLN A 1 274 ? 9.68 -14.422 -19.797 1 94.56 274 GLN A CA 1
ATOM 2029 C C . GLN A 1 274 ? 9.5 -14.992 -18.391 1 94.56 274 GLN A C 1
ATOM 2031 O O . GLN A 1 274 ? 10.477 -15.305 -17.719 1 94.56 274 GLN A O 1
ATOM 2036 N N . ASN A 1 275 ? 8.25 -15.125 -18.047 1 93.94 275 ASN A N 1
ATOM 2037 C CA . ASN A 1 275 ? 7.965 -15.594 -16.688 1 93.94 275 ASN A CA 1
ATOM 2038 C C . ASN A 1 275 ? 6.988 -16.766 -16.703 1 93.94 275 ASN A C 1
ATOM 2040 O O . ASN A 1 275 ? 6.055 -16.797 -17.5 1 93.94 275 ASN A O 1
ATOM 2044 N N . SER A 1 276 ? 7.254 -17.75 -15.906 1 96.25 276 SER A N 1
ATOM 2045 C CA . SER A 1 276 ? 6.281 -18.797 -15.602 1 96.25 276 SER A CA 1
ATOM 2046 C C . SER A 1 276 ? 5.645 -18.578 -14.234 1 96.25 276 SER A C 1
ATOM 2048 O O . SER A 1 276 ? 6.332 -18.219 -13.273 1 96.25 276 SER A O 1
ATOM 2050 N N . PRO A 1 277 ? 4.348 -18.719 -14.188 1 97.62 277 PRO A N 1
ATOM 2051 C CA . PRO A 1 277 ? 3.502 -19.359 -15.195 1 97.62 277 PRO A CA 1
ATOM 2052 C C . PRO A 1 277 ? 2.82 -18.359 -16.125 1 97.62 277 PRO A C 1
ATOM 2054 O O . PRO A 1 277 ? 1.917 -18.719 -16.875 1 97.62 277 PRO A O 1
ATOM 2057 N N . ALA A 1 278 ? 3.25 -17.109 -16.094 1 98.31 278 ALA A N 1
ATOM 2058 C CA . ALA A 1 278 ? 2.586 -16.062 -16.844 1 98.31 278 ALA A CA 1
ATOM 2059 C C . ALA A 1 278 ? 2.621 -16.359 -18.344 1 98.31 278 ALA A C 1
ATOM 2061 O O . ALA A 1 278 ? 1.723 -15.961 -19.094 1 98.31 278 ALA A O 1
ATOM 2062 N N . ARG A 1 279 ? 3.559 -17.125 -18.781 1 98.25 279 ARG A N 1
ATOM 2063 C CA . ARG A 1 279 ? 3.756 -17.359 -20.219 1 98.25 279 ARG A CA 1
ATOM 2064 C C . ARG A 1 279 ? 2.861 -18.5 -20.703 1 98.25 279 ARG A C 1
ATOM 2066 O O . ARG A 1 279 ? 2.789 -18.766 -21.906 1 98.25 279 ARG A O 1
ATOM 2073 N N . ASN A 1 280 ? 2.273 -19.266 -19.812 1 98.56 280 ASN A N 1
ATOM 2074 C CA . ASN A 1 280 ? 1.46 -20.406 -20.203 1 98.56 280 ASN A CA 1
ATOM 2075 C C . ASN A 1 280 ? 0.223 -19.984 -20.984 1 98.56 280 ASN A C 1
ATOM 2077 O O . ASN A 1 280 ? -0.602 -19.219 -20.484 1 98.56 280 ASN A O 1
ATOM 2081 N N . PRO A 1 281 ? 0.011 -20.469 -22.141 1 97.88 281 PRO A N 1
ATOM 2082 C CA . PRO A 1 281 ? -1.076 -19.969 -23 1 97.88 281 PRO A CA 1
ATOM 2083 C C . PRO A 1 281 ? -2.455 -20.406 -22.5 1 97.88 281 PRO A C 1
ATOM 2085 O O . PRO A 1 281 ? -3.465 -19.797 -22.875 1 97.88 281 PRO A O 1
ATOM 2088 N N . LEU A 1 282 ? -2.531 -21.453 -21.672 1 98.56 282 LEU A N 1
ATOM 2089 C CA . LEU A 1 282 ? -3.828 -21.922 -21.188 1 98.56 282 LEU A CA 1
ATOM 2090 C C . LEU A 1 282 ? -4.242 -21.172 -19.938 1 98.56 282 LEU A C 1
ATOM 2092 O O . LEU A 1 282 ? -5.426 -21.156 -19.578 1 98.56 282 LEU A O 1
ATOM 2096 N N . ALA A 1 283 ? -3.301 -20.594 -19.234 1 98.56 283 ALA A N 1
ATOM 2097 C CA . ALA A 1 283 ? -3.605 -19.797 -18.047 1 98.56 283 ALA A CA 1
ATOM 2098 C C . ALA A 1 283 ? -4.25 -18.469 -18.422 1 98.56 283 ALA A C 1
ATOM 2100 O O . ALA A 1 283 ? -4.172 -18.047 -19.578 1 98.56 283 ALA A O 1
ATOM 2101 N N . MET A 1 284 ? -4.996 -17.938 -17.531 1 98.81 284 MET A N 1
ATOM 2102 C CA . MET A 1 284 ? -5.477 -16.562 -17.625 1 98.81 284 MET A CA 1
ATOM 2103 C C . MET A 1 284 ? -4.488 -15.586 -17 1 98.81 284 MET A C 1
ATOM 2105 O O . MET A 1 284 ? -4.527 -15.359 -15.781 1 98.81 284 MET A O 1
ATOM 2109 N N . THR A 1 285 ? -3.637 -14.953 -17.797 1 98.88 285 THR A N 1
ATOM 2110 C CA . THR A 1 285 ? -2.559 -14.094 -17.328 1 98.88 285 THR A CA 1
ATOM 2111 C C . THR A 1 285 ? -3.025 -12.648 -17.219 1 98.88 285 THR A C 1
ATOM 2113 O O . THR A 1 285 ? -3.496 -12.062 -18.203 1 98.88 285 THR A O 1
ATOM 2116 N N . VAL A 1 286 ? -2.822 -12.055 -16.062 1 98.81 286 VAL A N 1
ATOM 2117 C CA . VAL A 1 286 ? -3.496 -10.797 -15.734 1 98.81 286 VAL A CA 1
ATOM 2118 C C . VAL A 1 286 ? -2.461 -9.711 -15.453 1 98.81 286 VAL A C 1
ATOM 2120 O O . VAL A 1 286 ? -1.58 -9.883 -14.609 1 98.81 286 VAL A O 1
ATOM 2123 N N . GLY A 1 287 ? -2.504 -8.609 -16.172 1 98.44 287 GLY A N 1
ATOM 2124 C CA . GLY A 1 287 ? -1.766 -7.398 -15.867 1 98.44 287 GLY A CA 1
ATOM 2125 C C . GLY A 1 287 ? -2.52 -6.465 -14.938 1 98.44 287 GLY A C 1
ATOM 2126 O O . GLY A 1 287 ? -3.701 -6.676 -14.656 1 98.44 287 GLY A O 1
ATOM 2127 N N . ALA A 1 288 ? -1.843 -5.398 -14.492 1 96.12 288 ALA A N 1
ATOM 2128 C CA . ALA A 1 288 ? -2.416 -4.543 -13.453 1 96.12 288 ALA A CA 1
ATOM 2129 C C . ALA A 1 288 ? -2.641 -3.125 -13.977 1 96.12 288 ALA A C 1
ATOM 2131 O O . ALA A 1 288 ? -1.805 -2.586 -14.703 1 96.12 288 ALA A O 1
ATOM 2132 N N . THR A 1 289 ? -3.777 -2.531 -13.539 1 93.69 289 THR A N 1
ATOM 2133 C CA . THR A 1 289 ? -4.07 -1.128 -13.812 1 93.69 289 THR A CA 1
ATOM 2134 C C . THR A 1 289 ? -4.262 -0.354 -12.516 1 93.69 289 THR A C 1
ATOM 2136 O O . THR A 1 289 ? -4.465 -0.952 -11.453 1 93.69 289 THR A O 1
ATOM 2139 N N . ASP A 1 290 ? -4.164 0.935 -12.688 1 84.75 290 ASP A N 1
ATOM 2140 C CA . ASP A 1 290 ? -4.512 1.811 -11.57 1 84.75 290 ASP A CA 1
ATOM 2141 C C . ASP A 1 290 ? -5.934 2.346 -11.719 1 84.75 290 ASP A C 1
ATOM 2143 O O . ASP A 1 290 ? -6.691 1.889 -12.57 1 84.75 290 ASP A O 1
ATOM 2147 N N . MET A 1 291 ? -6.297 3.188 -10.82 1 85.19 291 MET A N 1
ATOM 2148 C CA . MET A 1 291 ? -7.676 3.654 -10.711 1 85.19 291 MET A CA 1
ATOM 2149 C C . MET A 1 291 ? -8.047 4.527 -11.906 1 85.19 291 MET A C 1
ATOM 2151 O O . MET A 1 291 ? -9.227 4.801 -12.141 1 85.19 291 MET A O 1
ATOM 2155 N N . GLN A 1 292 ? -7.113 4.965 -12.688 1 79.5 292 GLN A N 1
ATOM 2156 C CA . GLN A 1 292 ? -7.367 5.793 -13.859 1 79.5 292 GLN A CA 1
ATOM 2157 C C . GLN A 1 292 ? -7.305 4.969 -15.141 1 79.5 292 GLN A C 1
ATOM 2159 O O . GLN A 1 292 ? -7.254 5.527 -16.234 1 79.5 292 GLN A O 1
ATOM 2164 N N . ASP A 1 293 ? -7.246 3.691 -15.07 1 92.19 293 ASP A N 1
ATOM 2165 C CA . ASP A 1 293 ? -7.211 2.744 -16.172 1 92.19 293 ASP A CA 1
ATOM 2166 C C . ASP A 1 293 ? -5.871 2.795 -16.906 1 92.19 293 ASP A C 1
ATOM 2168 O O . ASP A 1 293 ? -5.801 2.533 -18.109 1 92.19 293 ASP A O 1
ATOM 2172 N N . ALA A 1 294 ? -4.875 3.186 -16.188 1 87.69 294 ALA A N 1
ATOM 2173 C CA . ALA A 1 294 ? -3.527 3.105 -16.75 1 87.69 294 ALA A CA 1
ATOM 2174 C C . ALA A 1 294 ? -2.826 1.823 -16.297 1 87.69 294 ALA A C 1
ATOM 2176 O O . ALA A 1 294 ? -2.977 1.388 -15.156 1 87.69 294 ALA A O 1
ATOM 2177 N N . ARG A 1 295 ? -2.045 1.258 -17.203 1 93 295 ARG A N 1
ATOM 2178 C CA . ARG A 1 295 ? -1.193 0.151 -16.781 1 93 295 ARG A CA 1
ATOM 2179 C C . ARG A 1 295 ? -0.302 0.565 -15.617 1 93 295 ARG A C 1
ATOM 2181 O O . ARG A 1 295 ? 0.313 1.633 -15.648 1 93 295 ARG A O 1
ATOM 2188 N N . ALA A 1 296 ? -0.353 -0.271 -14.602 1 87.31 296 ALA A N 1
ATOM 2189 C CA . ALA A 1 296 ? 0.572 -0 -13.508 1 87.31 296 ALA A CA 1
ATOM 2190 C C . ALA A 1 296 ? 2.018 0.001 -13.992 1 87.31 296 ALA A C 1
ATOM 2192 O O . ALA A 1 296 ? 2.404 -0.838 -14.812 1 87.31 296 ALA A O 1
ATOM 2193 N N . TYR A 1 297 ? 2.863 0.812 -13.539 1 77.38 297 TYR A N 1
ATOM 2194 C CA . TYR A 1 297 ? 4.223 1.013 -14.023 1 77.38 297 TYR A CA 1
ATOM 2195 C C . TYR A 1 297 ? 5.055 -0.255 -13.867 1 77.38 297 TYR A C 1
ATOM 2197 O O . TYR A 1 297 ? 6.008 -0.479 -14.617 1 77.38 297 TYR A O 1
ATOM 2205 N N . PHE A 1 298 ? 4.711 -1.056 -12.977 1 82.19 298 PHE A N 1
ATOM 2206 C CA . PHE A 1 298 ? 5.484 -2.258 -12.68 1 82.19 298 PHE A CA 1
ATOM 2207 C C . PHE A 1 298 ? 4.953 -3.447 -13.469 1 82.19 298 PHE A C 1
ATOM 2209 O O . PHE A 1 298 ? 5.617 -4.484 -13.562 1 82.19 298 PHE A O 1
ATOM 2216 N N . SER A 1 299 ? 3.777 -3.352 -14 1 93.56 299 SER A N 1
ATOM 2217 C CA . SER A 1 299 ? 3.078 -4.504 -14.562 1 93.56 299 SER A CA 1
ATOM 2218 C C . SER A 1 299 ? 3.783 -5.023 -15.812 1 93.56 299 SER A C 1
ATOM 2220 O O . SER A 1 299 ? 4.062 -4.258 -16.734 1 93.56 299 SER A O 1
ATOM 2222 N N . ASN A 1 300 ? 4.078 -6.309 -15.805 1 95.81 300 ASN A N 1
ATOM 2223 C CA . ASN A 1 300 ? 4.539 -6.945 -17.031 1 95.81 300 ASN A CA 1
ATOM 2224 C C . ASN A 1 300 ? 3.502 -6.836 -18.141 1 95.81 300 ASN A C 1
ATOM 2226 O O . ASN A 1 300 ? 2.328 -6.57 -17.875 1 95.81 300 ASN A O 1
ATOM 2230 N N . TYR A 1 301 ? 4.047 -6.926 -19.344 1 97 301 TYR A N 1
ATOM 2231 C CA . TYR A 1 301 ? 3.234 -6.672 -20.531 1 97 301 TYR A CA 1
ATOM 2232 C C . TYR A 1 301 ? 3.572 -7.652 -21.641 1 97 301 TYR A C 1
ATOM 2234 O O . TYR A 1 301 ? 4.383 -8.562 -21.453 1 97 301 TYR A O 1
ATOM 2242 N N . GLY A 1 302 ? 2.781 -7.594 -22.75 1 98.38 302 GLY A N 1
ATOM 2243 C CA . GLY A 1 302 ? 3.162 -8.328 -23.938 1 98.38 302 GLY A CA 1
ATOM 2244 C C . GLY A 1 302 ? 2.129 -9.359 -24.359 1 98.38 302 GLY A C 1
ATOM 2245 O O . GLY A 1 302 ? 0.997 -9.344 -23.875 1 98.38 302 GLY A O 1
ATOM 2246 N N . THR A 1 303 ? 2.479 -10.219 -25.25 1 98.38 303 THR A N 1
ATOM 2247 C CA . THR A 1 303 ? 1.568 -11.086 -25.984 1 98.38 303 THR A CA 1
ATOM 2248 C C . THR A 1 303 ? 1.08 -12.234 -25.109 1 98.38 303 THR A C 1
ATOM 2250 O O . THR A 1 303 ? 0.093 -12.898 -25.438 1 98.38 303 THR A O 1
ATOM 2253 N N . CYS A 1 304 ? 1.738 -12.453 -24 1 98.5 304 CYS A N 1
ATOM 2254 C CA . CYS A 1 304 ? 1.331 -13.555 -23.141 1 98.5 304 CYS A CA 1
ATOM 2255 C C . CYS A 1 304 ? 0.252 -13.102 -22.156 1 98.5 304 CYS A C 1
ATOM 2257 O O . CYS A 1 304 ? -0.297 -13.914 -21.406 1 98.5 304 CYS A O 1
ATOM 2259 N N . LEU A 1 305 ? -0.093 -11.812 -22.172 1 98.56 305 LEU A N 1
ATOM 2260 C CA . LEU A 1 305 ? -1.185 -11.312 -21.344 1 98.56 305 LEU A CA 1
ATOM 2261 C C . LEU A 1 305 ? -2.535 -11.641 -21.969 1 98.56 305 LEU A C 1
ATOM 2263 O O . LEU A 1 305 ? -2.662 -11.688 -23.203 1 98.56 305 LEU A O 1
ATOM 2267 N N . ASP A 1 306 ? -3.496 -11.773 -21.078 1 98.75 306 ASP A N 1
ATOM 2268 C CA . ASP A 1 306 ? -4.855 -11.984 -21.562 1 98.75 306 ASP A CA 1
ATOM 2269 C C . ASP A 1 306 ? -5.742 -10.781 -21.266 1 98.75 306 ASP A C 1
ATOM 2271 O O . ASP A 1 306 ? -6.703 -10.508 -21.984 1 98.75 306 ASP A O 1
ATOM 2275 N N . ILE A 1 307 ? -5.488 -10.109 -20.141 1 98.81 307 ILE A N 1
ATOM 2276 C CA . ILE A 1 307 ? -6.422 -9.094 -19.672 1 98.81 307 ILE A CA 1
ATOM 2277 C C . ILE A 1 307 ? -5.754 -8.234 -18.594 1 98.81 307 ILE A C 1
ATOM 2279 O O . ILE A 1 307 ? -4.77 -8.656 -17.984 1 98.81 307 ILE A O 1
ATOM 2283 N N . TYR A 1 308 ? -6.188 -7.023 -18.422 1 98.81 308 TYR A N 1
ATOM 2284 C CA . TYR A 1 308 ? -5.812 -6.168 -17.297 1 98.81 308 TYR A CA 1
ATOM 2285 C C . TYR A 1 308 ? -6.926 -6.105 -16.266 1 98.81 308 TYR A C 1
ATOM 2287 O O . TYR A 1 308 ? -8.102 -6.25 -16.594 1 98.81 308 TYR A O 1
ATOM 2295 N N . ALA A 1 309 ? -6.59 -5.879 -15.047 1 98.62 309 ALA A N 1
ATOM 2296 C CA . ALA A 1 309 ? -7.516 -5.676 -13.93 1 98.62 309 ALA A CA 1
ATOM 2297 C C . ALA A 1 309 ? -6.91 -4.766 -12.867 1 98.62 309 ALA A C 1
ATOM 2299 O O . ALA A 1 309 ? -5.703 -4.516 -12.875 1 98.62 309 ALA A O 1
ATOM 2300 N N . PRO A 1 310 ? -7.688 -4.281 -12 1 95.81 310 PRO A N 1
ATOM 2301 C CA . PRO A 1 310 ? -7.184 -3.396 -10.945 1 95.81 310 PRO A CA 1
ATOM 2302 C C . PRO A 1 310 ? -6.094 -4.047 -10.102 1 95.81 310 PRO A C 1
ATOM 2304 O O . PRO A 1 310 ? -6.277 -5.16 -9.594 1 95.81 310 PRO A O 1
ATOM 2307 N N . GLY A 1 311 ? -4.98 -3.307 -9.961 1 92.94 311 GLY A N 1
ATOM 2308 C CA . GLY A 1 311 ? -3.889 -3.914 -9.211 1 92.94 311 GLY A CA 1
ATOM 2309 C C . GLY A 1 311 ? -3.105 -2.916 -8.383 1 92.94 311 GLY A C 1
ATOM 2310 O O . GLY A 1 311 ? -2.182 -3.295 -7.656 1 92.94 311 GLY A O 1
ATOM 2311 N N . VAL A 1 312 ? -3.514 -1.654 -8.438 1 86.38 312 VAL A N 1
ATOM 2312 C CA . VAL A 1 312 ? -2.807 -0.618 -7.695 1 86.38 312 VAL A CA 1
ATOM 2313 C C . VAL A 1 312 ? -3.641 -0.185 -6.492 1 86.38 312 VAL A C 1
ATOM 2315 O O . VAL A 1 312 ? -4.836 0.095 -6.625 1 86.38 312 VAL A O 1
ATOM 2318 N N . ASP A 1 313 ? -3.029 -0.228 -5.305 1 82.06 313 ASP A N 1
ATOM 2319 C CA . ASP A 1 313 ? -3.648 0.242 -4.07 1 82.06 313 ASP A CA 1
ATOM 2320 C C . ASP A 1 313 ? -4.949 -0.504 -3.789 1 82.06 313 ASP A C 1
ATOM 2322 O O . ASP A 1 313 ? -5.996 0.116 -3.582 1 82.06 313 ASP A O 1
ATOM 2326 N N . ILE A 1 314 ? -4.836 -1.716 -3.824 1 88.62 314 ILE A N 1
ATOM 2327 C CA . ILE A 1 314 ? -5.988 -2.564 -3.545 1 88.62 314 ILE A CA 1
ATOM 2328 C C . ILE A 1 314 ? -6.035 -2.9 -2.057 1 88.62 314 ILE A C 1
ATOM 2330 O O . ILE A 1 314 ? -5.039 -3.352 -1.485 1 88.62 314 ILE A O 1
ATOM 2334 N N . THR A 1 315 ? -7.152 -2.629 -1.434 1 85.38 315 THR A N 1
ATOM 2335 C CA . THR A 1 315 ? -7.355 -2.996 -0.036 1 85.38 315 THR A CA 1
ATOM 2336 C C . THR A 1 315 ? -8.086 -4.332 0.073 1 85.38 315 THR A C 1
ATOM 2338 O O . THR A 1 315 ? -9.07 -4.566 -0.635 1 85.38 315 THR A O 1
ATOM 2341 N N . SER A 1 316 ? -7.594 -5.219 0.937 1 92.38 316 SER A N 1
ATOM 2342 C CA . SER A 1 316 ? -8.211 -6.516 1.185 1 92.38 316 SER A CA 1
ATOM 2343 C C . SER A 1 316 ? -7.805 -7.074 2.545 1 92.38 316 SER A C 1
ATOM 2345 O O . SER A 1 316 ? -7.137 -6.395 3.326 1 92.38 316 SER A O 1
ATOM 2347 N N . THR A 1 317 ? -8.281 -8.203 2.855 1 91.69 317 THR A N 1
ATOM 2348 C CA . THR A 1 317 ? -7.996 -8.898 4.109 1 91.69 317 THR A CA 1
ATOM 2349 C C . THR A 1 317 ? -6.496 -9.117 4.273 1 91.69 317 THR A C 1
ATOM 2351 O O . THR A 1 317 ? -5.758 -9.156 3.287 1 91.69 317 THR A O 1
ATOM 2354 N N . TRP A 1 318 ? -6.098 -9.227 5.492 1 86.62 318 TRP A N 1
ATOM 2355 C CA . TRP A 1 318 ? -4.703 -9.477 5.848 1 86.62 318 TRP A CA 1
ATOM 2356 C C . TRP A 1 318 ? -4.602 -10.453 7.012 1 86.62 318 TRP A C 1
ATOM 2358 O O . TRP A 1 318 ? -5.621 -10.898 7.543 1 86.62 318 TRP A O 1
ATOM 2368 N N . TYR A 1 319 ? -3.381 -10.883 7.309 1 85.75 319 TYR A N 1
ATOM 2369 C CA . TYR A 1 319 ? -3.15 -11.812 8.406 1 85.75 319 TYR A CA 1
ATOM 2370 C C . TYR A 1 319 ? -2.902 -11.062 9.711 1 85.75 319 TYR A C 1
ATOM 2372 O O . TYR A 1 319 ? -2.787 -9.836 9.719 1 85.75 319 TYR A O 1
ATOM 2380 N N . GLY A 1 320 ? -2.912 -11.797 10.875 1 69.19 320 GLY A N 1
ATOM 2381 C CA . GLY A 1 320 ? -2.453 -11.234 12.141 1 69.19 320 GLY A CA 1
ATOM 2382 C C . GLY A 1 320 ? -3.588 -10.797 13.047 1 69.19 320 GLY A C 1
ATOM 2383 O O . GLY A 1 320 ? -3.375 -10.531 14.227 1 69.19 320 GLY A O 1
ATOM 2384 N N . GLY A 1 321 ? -4.824 -10.789 12.531 1 76.62 321 GLY A N 1
ATOM 2385 C CA . GLY A 1 321 ? -5.984 -10.438 13.336 1 76.62 321 GLY A CA 1
ATOM 2386 C C . GLY A 1 321 ? -7.297 -10.656 12.617 1 76.62 321 GLY A C 1
ATOM 2387 O O . GLY A 1 321 ? -7.336 -10.711 11.383 1 76.62 321 GLY A O 1
ATOM 2388 N N . PRO A 1 322 ? -8.352 -10.727 13.375 1 82.69 322 PRO A N 1
ATOM 2389 C CA . PRO A 1 322 ? -9.633 -11.109 12.789 1 82.69 322 PRO A CA 1
ATOM 2390 C C . PRO A 1 322 ? -10.195 -10.039 11.852 1 82.69 322 PRO A C 1
ATOM 2392 O O . PRO A 1 322 ? -11.055 -10.336 11.016 1 82.69 322 PRO A O 1
ATOM 2395 N N . THR A 1 323 ? -9.781 -8.836 11.906 1 79.56 323 THR A N 1
ATOM 2396 C CA . THR A 1 323 ? -10.289 -7.793 11.031 1 79.56 323 THR A CA 1
ATOM 2397 C C . THR A 1 323 ? -9.148 -7.086 10.305 1 79.56 323 THR A C 1
ATOM 2399 O O . THR A 1 323 ? -9.297 -5.949 9.852 1 79.56 323 THR A O 1
ATOM 2402 N N . ALA A 1 324 ? -7.969 -7.73 10.289 1 78 324 ALA A N 1
ATOM 2403 C CA . ALA A 1 324 ? -6.785 -7.137 9.672 1 78 324 ALA A CA 1
ATOM 2404 C C . ALA A 1 324 ? -6.984 -6.945 8.172 1 78 324 ALA A C 1
ATOM 2406 O O . ALA A 1 324 ? -7.523 -7.824 7.492 1 78 324 ALA A O 1
ATOM 2407 N N . THR A 1 325 ? -6.68 -5.738 7.652 1 81 325 THR A N 1
ATOM 2408 C CA . THR A 1 325 ? -6.672 -5.402 6.234 1 81 325 THR A CA 1
ATOM 2409 C C . THR A 1 325 ? -5.367 -4.719 5.848 1 81 325 THR A C 1
ATOM 2411 O O . THR A 1 325 ? -4.613 -4.27 6.715 1 81 325 THR A O 1
ATOM 2414 N N . ASN A 1 326 ? -5.043 -4.781 4.613 1 79.38 326 ASN A N 1
ATOM 2415 C CA . ASN A 1 326 ? -3.889 -4.066 4.078 1 79.38 326 ASN A CA 1
ATOM 2416 C C . ASN A 1 326 ? -4.125 -3.609 2.645 1 79.38 326 ASN A C 1
ATOM 2418 O O . ASN A 1 326 ? -4.941 -4.195 1.928 1 79.38 326 ASN A O 1
ATOM 2422 N N . THR A 1 327 ? -3.543 -2.471 2.24 1 79.38 327 THR A N 1
ATOM 2423 C CA . THR A 1 327 ? -3.574 -1.953 0.877 1 79.38 327 THR A CA 1
ATOM 2424 C C . THR A 1 327 ? -2.229 -2.158 0.189 1 79.38 327 THR A C 1
ATOM 2426 O O . THR A 1 327 ? -1.211 -1.62 0.63 1 79.38 327 THR A O 1
ATOM 2429 N N . ILE A 1 328 ? -2.254 -3.023 -0.848 1 79.56 328 ILE A N 1
ATOM 2430 C CA . ILE A 1 328 ? -1.005 -3.32 -1.542 1 79.56 328 ILE A CA 1
ATOM 2431 C C . ILE A 1 328 ? -1.226 -3.256 -3.051 1 79.56 328 ILE A C 1
ATOM 2433 O O . ILE A 1 328 ? -2.363 -3.158 -3.516 1 79.56 328 ILE A O 1
ATOM 2437 N N . SER A 1 329 ? -0.16 -3.211 -3.809 1 82.94 329 SER A N 1
ATOM 2438 C CA . SER A 1 329 ? -0.172 -3.145 -5.266 1 82.94 329 SER A CA 1
ATOM 2439 C C . SER A 1 329 ? 0.594 -4.312 -5.879 1 82.94 329 SER A C 1
ATOM 2441 O O . SER A 1 329 ? 1.526 -4.84 -5.27 1 82.94 329 SER A O 1
ATOM 2443 N N . GLY A 1 330 ? 0.192 -4.664 -7.059 1 87.94 330 GLY A N 1
ATOM 2444 C CA . GLY A 1 330 ? 0.841 -5.703 -7.844 1 87.94 330 GLY A CA 1
ATOM 2445 C C . GLY A 1 330 ? -0.092 -6.371 -8.836 1 87.94 330 GLY A C 1
ATOM 2446 O O . GLY A 1 330 ? -1.313 -6.246 -8.727 1 87.94 330 GLY A O 1
ATOM 2447 N N . THR A 1 331 ? 0.532 -7.027 -9.734 1 94.62 331 THR A N 1
ATOM 2448 C CA . THR A 1 331 ? -0.291 -7.887 -10.578 1 94.62 331 THR A CA 1
ATOM 2449 C C . THR A 1 331 ? -0.938 -8.992 -9.758 1 94.62 331 THR A C 1
ATOM 2451 O O . THR A 1 331 ? -1.936 -9.586 -10.172 1 94.62 331 THR A O 1
ATOM 2454 N N . SER A 1 332 ? -0.413 -9.219 -8.539 1 94.88 332 SER A N 1
ATOM 2455 C CA . SER A 1 332 ? -0.988 -10.156 -7.586 1 94.88 332 SER A CA 1
ATOM 2456 C C . SER A 1 332 ? -2.379 -9.711 -7.145 1 94.88 332 SER A C 1
ATOM 2458 O O . SER A 1 332 ? -3.182 -10.531 -6.688 1 94.88 332 SER A O 1
ATOM 2460 N N . MET A 1 333 ? -2.596 -8.445 -7.152 1 93.5 333 MET A N 1
ATOM 2461 C CA . MET A 1 333 ? -3.898 -7.918 -6.754 1 93.5 333 MET A CA 1
ATOM 2462 C C . MET A 1 333 ? -4.871 -7.922 -7.926 1 93.5 333 MET A C 1
ATOM 2464 O O . MET A 1 333 ? -6.086 -7.992 -7.73 1 93.5 333 MET A O 1
ATOM 2468 N N . ALA A 1 334 ? -4.371 -7.805 -9.141 1 97.38 334 ALA A N 1
ATOM 2469 C CA . ALA A 1 334 ? -5.184 -7.887 -10.352 1 97.38 334 ALA A CA 1
ATOM 2470 C C . ALA A 1 334 ? -5.676 -9.312 -10.586 1 97.38 334 ALA A C 1
ATOM 2472 O O . ALA A 1 334 ? -6.848 -9.523 -10.914 1 97.38 334 ALA A O 1
ATOM 2473 N N . CYS A 1 335 ? -4.805 -10.25 -10.383 1 98.31 335 CYS A N 1
ATOM 2474 C CA . CYS A 1 335 ? -5.066 -11.664 -10.633 1 98.31 335 CYS A CA 1
ATOM 2475 C C . CYS A 1 335 ? -6.289 -12.141 -9.852 1 98.31 335 CYS A C 1
ATOM 2477 O O . CYS A 1 335 ? -7.215 -12.711 -10.43 1 98.31 335 CYS A O 1
ATOM 2479 N N . PRO A 1 336 ? -6.43 -11.836 -8.594 1 98.38 336 PRO A N 1
ATOM 2480 C CA . PRO A 1 336 ? -7.613 -12.281 -7.852 1 98.38 336 PRO A CA 1
ATOM 2481 C C . PRO A 1 336 ? -8.898 -11.625 -8.344 1 98.38 336 PRO A C 1
ATOM 2483 O O . PRO A 1 336 ? -9.984 -12.203 -8.219 1 98.38 336 PRO A O 1
ATOM 2486 N N . HIS A 1 337 ? -8.844 -10.391 -8.875 1 98.44 337 HIS A N 1
ATOM 2487 C CA . HIS A 1 337 ? -10.039 -9.805 -9.477 1 98.44 337 HIS A CA 1
ATOM 2488 C C . HIS A 1 337 ? -10.555 -10.672 -10.617 1 98.44 337 HIS A C 1
ATOM 2490 O O . HIS A 1 337 ? -11.758 -10.945 -10.703 1 98.44 337 HIS A O 1
ATOM 2496 N N . VAL A 1 338 ? -9.672 -11.133 -11.422 1 98.88 338 VAL A N 1
ATOM 2497 C CA . VAL A 1 338 ? -10.039 -11.961 -12.57 1 98.88 338 VAL A CA 1
ATOM 2498 C C . VAL A 1 338 ? -10.477 -13.344 -12.086 1 98.88 338 VAL A C 1
ATOM 2500 O O . VAL A 1 338 ? -11.438 -13.914 -12.609 1 98.88 338 VAL A O 1
ATOM 2503 N N . ALA A 1 339 ? -9.781 -13.906 -11.086 1 98.88 339 ALA A N 1
ATOM 2504 C CA . ALA A 1 339 ? -10.211 -15.172 -10.5 1 98.88 339 ALA A CA 1
ATOM 2505 C C . ALA A 1 339 ? -11.633 -15.062 -9.953 1 98.88 339 ALA A C 1
ATOM 2507 O O . ALA A 1 339 ? -12.445 -15.969 -10.156 1 98.88 339 ALA A O 1
ATOM 2508 N N . GLY A 1 340 ? -11.93 -13.953 -9.266 1 98.75 340 GLY A N 1
ATOM 2509 C CA . GLY A 1 340 ? -13.281 -13.727 -8.797 1 98.75 340 GLY A CA 1
ATOM 2510 C C . GLY A 1 340 ? -14.305 -13.695 -9.914 1 98.75 340 GLY A C 1
ATOM 2511 O O . GLY A 1 340 ? -15.398 -14.25 -9.781 1 98.75 340 GLY A O 1
ATOM 2512 N N . ALA A 1 341 ? -13.977 -13.016 -10.984 1 98.75 341 ALA A N 1
ATOM 2513 C CA . ALA A 1 341 ? -14.852 -12.977 -12.156 1 98.75 341 ALA A CA 1
ATOM 2514 C C . ALA A 1 341 ? -15.109 -14.383 -12.688 1 98.75 341 ALA A C 1
ATOM 2516 O O . ALA A 1 341 ? -16.234 -14.719 -13.055 1 98.75 341 ALA A O 1
ATOM 2517 N N . ALA A 1 342 ? -14.07 -15.203 -12.75 1 98.88 342 ALA A N 1
ATOM 2518 C CA . ALA A 1 342 ? -14.203 -16.578 -13.203 1 98.88 342 ALA A CA 1
ATOM 2519 C C . ALA A 1 342 ? -15.125 -17.375 -12.289 1 98.88 342 ALA A C 1
ATOM 2521 O O . ALA A 1 342 ? -15.945 -18.172 -12.766 1 98.88 342 ALA A O 1
ATOM 2522 N N . VAL A 1 343 ? -15 -17.141 -11.008 1 98.81 343 VAL A N 1
ATOM 2523 C CA . VAL A 1 343 ? -15.82 -17.844 -10.016 1 98.81 343 VAL A CA 1
ATOM 2524 C C . VAL A 1 343 ? -17.281 -17.484 -10.211 1 98.81 343 VAL A C 1
ATOM 2526 O O . VAL A 1 343 ? -18.156 -18.359 -10.203 1 98.81 343 VAL A O 1
ATOM 2529 N N . ILE A 1 344 ? -17.578 -16.203 -10.43 1 98.5 344 ILE A N 1
ATOM 2530 C CA . ILE A 1 344 ? -18.953 -15.758 -10.672 1 98.5 344 ILE A CA 1
ATOM 2531 C C . ILE A 1 344 ? -19.5 -16.422 -11.938 1 98.5 344 ILE A C 1
ATOM 2533 O O . ILE A 1 344 ? -20.594 -16.969 -11.93 1 98.5 344 ILE A O 1
ATOM 2537 N N . ALA A 1 345 ? -18.766 -16.391 -13.016 1 98.56 345 ALA A N 1
ATOM 2538 C CA . ALA A 1 345 ? -19.188 -16.969 -14.281 1 98.56 345 ALA A CA 1
ATOM 2539 C C . ALA A 1 345 ? -19.453 -18.469 -14.141 1 98.56 345 ALA A C 1
ATOM 2541 O O . ALA A 1 345 ? -20.469 -18.969 -14.641 1 98.56 345 ALA A O 1
ATOM 2542 N N . LEU A 1 346 ? -18.562 -19.125 -13.453 1 98.5 346 LEU A N 1
ATOM 2543 C CA . LEU A 1 346 ? -18.672 -20.562 -13.273 1 98.5 346 LEU A CA 1
ATOM 2544 C C . LEU A 1 346 ? -19.828 -20.906 -12.352 1 98.5 346 LEU A C 1
ATOM 2546 O O . LEU A 1 346 ? -20.484 -21.938 -12.523 1 98.5 346 LEU A O 1
ATOM 2550 N N . GLY A 1 347 ? -20.078 -20.109 -11.352 1 98.12 347 GLY A N 1
ATOM 2551 C CA . GLY A 1 347 ? -21.25 -20.281 -10.5 1 98.12 347 GLY A CA 1
ATOM 2552 C C . GLY A 1 347 ? -22.562 -20.141 -11.242 1 98.12 347 GLY A C 1
ATOM 2553 O O . GLY A 1 347 ? -23.531 -20.828 -10.938 1 98.12 347 GLY A O 1
ATOM 2554 N N . ASN A 1 348 ? -22.578 -19.25 -12.203 1 97.38 348 ASN A N 1
ATOM 2555 C CA . ASN A 1 348 ? -23.766 -19.016 -13.016 1 97.38 348 ASN A CA 1
ATOM 2556 C C . ASN A 1 348 ? -23.969 -20.109 -14.055 1 97.38 348 ASN A C 1
ATOM 2558 O O . ASN A 1 348 ? -25.109 -20.406 -14.438 1 97.38 348 ASN A O 1
ATOM 2562 N N . ASP A 1 349 ? -22.891 -20.703 -14.547 1 97.69 349 ASP A N 1
ATOM 2563 C CA . ASP A 1 349 ? -22.906 -21.797 -15.523 1 97.69 349 ASP A CA 1
ATOM 2564 C C . ASP A 1 349 ? -21.781 -22.797 -15.242 1 97.69 349 ASP A C 1
ATOM 2566 O O . ASP A 1 349 ? -20.672 -22.656 -15.773 1 97.69 349 ASP A O 1
ATOM 2570 N N . ASN A 1 350 ? -22.125 -23.844 -14.555 1 96.44 350 ASN A N 1
ATOM 2571 C CA . ASN A 1 350 ? -21.125 -24.781 -14.062 1 96.44 350 ASN A CA 1
ATOM 2572 C C . ASN A 1 350 ? -20.641 -25.719 -15.172 1 96.44 350 ASN A C 1
ATOM 2574 O O . ASN A 1 350 ? -19.781 -26.562 -14.945 1 96.44 350 ASN A O 1
ATOM 2578 N N . SER A 1 351 ? -21.109 -25.516 -16.359 1 96.94 351 SER A N 1
ATOM 2579 C CA . SER A 1 351 ? -20.719 -26.391 -17.469 1 96.94 351 SER A CA 1
ATOM 2580 C C . SER A 1 351 ? -19.531 -25.828 -18.25 1 96.94 351 SER A C 1
ATOM 2582 O O . SER A 1 351 ? -18.969 -26.5 -19.109 1 96.94 351 SER A O 1
ATOM 2584 N N . LEU A 1 352 ? -19.125 -24.641 -17.891 1 98 352 LEU A N 1
ATOM 2585 C CA . LEU A 1 352 ? -18.047 -23.984 -18.641 1 98 352 L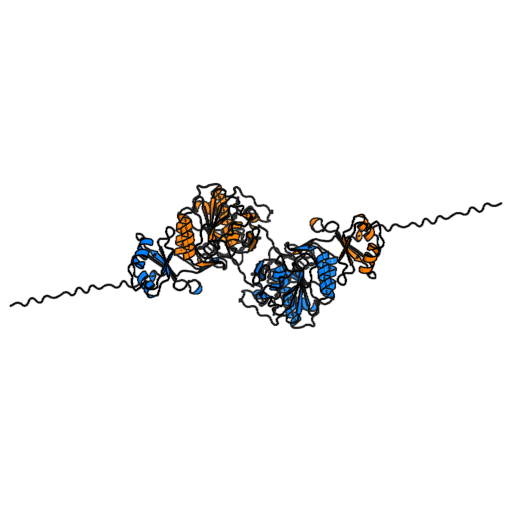EU A CA 1
ATOM 2586 C C . LEU A 1 352 ? -16.719 -24.688 -18.406 1 98 352 LEU A C 1
ATOM 2588 O O . LEU A 1 352 ? -16.234 -24.75 -17.281 1 98 352 LEU A O 1
ATOM 2592 N N . ALA A 1 353 ? -16.156 -25.156 -19.484 1 98.44 353 ALA A N 1
ATOM 2593 C CA . ALA A 1 353 ? -14.773 -25.625 -19.438 1 98.44 353 ALA A CA 1
ATOM 2594 C C . ALA A 1 353 ? -13.797 -24.453 -19.359 1 98.44 353 ALA A C 1
ATOM 2596 O O . ALA A 1 353 ? -14.172 -23.312 -19.625 1 98.44 353 ALA A O 1
ATOM 2597 N N . PRO A 1 354 ? -12.578 -24.734 -18.984 1 98.62 354 PRO A N 1
ATOM 2598 C CA . PRO A 1 354 ? -11.625 -23.641 -18.75 1 98.62 354 PRO A CA 1
ATOM 2599 C C . PRO A 1 354 ? -11.477 -22.734 -19.969 1 98.62 354 PRO A C 1
ATOM 2601 O O . PRO A 1 354 ? -11.43 -21.516 -19.828 1 98.62 354 PRO A O 1
ATOM 2604 N N . ASP A 1 355 ? -11.406 -23.281 -21.156 1 98.31 355 ASP A N 1
ATOM 2605 C CA . ASP A 1 355 ? -11.25 -22.469 -22.359 1 98.31 355 ASP A CA 1
ATOM 2606 C C . ASP A 1 355 ? -12.461 -21.562 -22.578 1 98.31 355 ASP A C 1
ATOM 2608 O O . ASP A 1 355 ? -12.32 -20.391 -22.922 1 98.31 355 ASP A O 1
ATOM 2612 N N . ALA A 1 356 ? -13.656 -22.141 -22.422 1 98.56 356 ALA A N 1
ATOM 2613 C CA . ALA A 1 356 ? -14.883 -21.359 -22.547 1 98.56 356 ALA A CA 1
ATOM 2614 C C . ALA A 1 356 ? -14.977 -20.281 -21.484 1 98.56 356 ALA A C 1
ATOM 2616 O O . ALA A 1 356 ? -15.438 -19.172 -21.75 1 98.56 356 ALA A O 1
ATOM 2617 N N . LEU A 1 357 ? -14.586 -20.625 -20.312 1 98.62 357 LEU A N 1
ATOM 2618 C CA . LEU A 1 357 ? -14.586 -19.672 -19.203 1 98.62 357 LEU A CA 1
ATOM 2619 C C . LEU A 1 357 ? -13.648 -18.516 -19.484 1 98.62 357 LEU A C 1
ATOM 2621 O O . LEU A 1 357 ? -14.016 -17.344 -19.297 1 98.62 357 LEU A O 1
ATOM 2625 N N . LYS A 1 358 ? -12.461 -18.781 -19.906 1 98.44 358 LYS A N 1
ATOM 2626 C CA . LYS A 1 358 ? -11.484 -17.781 -20.281 1 98.44 358 LYS A CA 1
ATOM 2627 C C . LYS A 1 358 ? -12.031 -16.859 -21.375 1 98.44 358 LYS A C 1
ATOM 2629 O O . LYS A 1 358 ? -11.938 -15.641 -21.281 1 98.44 358 LYS A O 1
ATOM 2634 N N . GLN A 1 359 ? -12.648 -17.406 -22.359 1 98.19 359 GLN A N 1
ATOM 2635 C CA . GLN A 1 359 ? -13.195 -16.641 -23.484 1 98.19 359 GLN A CA 1
ATOM 2636 C C . GLN A 1 359 ? -14.352 -15.758 -23.016 1 98.19 359 GLN A C 1
ATOM 2638 O O . GLN A 1 359 ? -14.5 -14.625 -23.484 1 98.19 359 GLN A O 1
ATOM 2643 N N . LYS A 1 360 ? -15.117 -16.281 -22.172 1 98.25 360 LYS A N 1
ATOM 2644 C CA . LYS A 1 360 ? -16.234 -15.492 -21.656 1 98.25 360 LYS A CA 1
ATOM 2645 C C . LYS A 1 360 ? -15.727 -14.227 -20.969 1 98.25 360 LYS A C 1
ATOM 2647 O O . LYS A 1 360 ? -16.266 -13.141 -21.188 1 98.25 360 LYS A O 1
ATOM 2652 N N . ILE A 1 361 ? -14.711 -14.344 -20.141 1 98.5 361 ILE A N 1
ATOM 2653 C CA . ILE A 1 361 ? -14.156 -13.219 -19.391 1 98.5 361 ILE A CA 1
ATOM 2654 C C . ILE A 1 361 ? -13.562 -12.203 -20.359 1 98.5 361 ILE A C 1
ATOM 2656 O O . ILE A 1 361 ? -13.789 -10.992 -20.219 1 98.5 361 ILE A O 1
ATOM 2660 N N . VAL A 1 362 ? -12.875 -12.672 -21.359 1 98.44 362 VAL A N 1
ATOM 2661 C CA . VAL A 1 362 ? -12.242 -11.805 -22.344 1 98.44 362 VAL A CA 1
ATOM 2662 C C . VAL A 1 362 ? -13.32 -11.094 -23.172 1 98.44 362 VAL A C 1
ATOM 2664 O O . VAL A 1 362 ? -13.203 -9.898 -23.438 1 98.44 362 VAL A O 1
ATOM 2667 N N . ASN A 1 363 ? -14.344 -11.797 -23.484 1 98 363 ASN A N 1
ATOM 2668 C CA . ASN A 1 363 ? -15.414 -11.227 -24.297 1 98 363 ASN A CA 1
ATOM 2669 C C . ASN A 1 363 ? -16.188 -10.164 -23.516 1 98 363 ASN A C 1
ATOM 2671 O O . ASN A 1 363 ? -16.703 -9.211 -24.109 1 98 363 ASN A O 1
ATOM 2675 N N . ASP A 1 364 ? -16.297 -10.328 -22.25 1 98.12 364 ASP A N 1
ATOM 2676 C CA . ASP A 1 364 ? -17.016 -9.375 -21.406 1 98.12 364 ASP A CA 1
ATOM 2677 C C . ASP A 1 364 ? -16.172 -8.125 -21.141 1 98.12 364 ASP A C 1
ATOM 2679 O O . ASP A 1 364 ? -16.703 -7.102 -20.703 1 98.12 364 ASP A O 1
ATOM 2683 N N . ALA A 1 365 ? -14.844 -8.18 -21.359 1 98.62 365 ALA A N 1
ATOM 2684 C CA . ALA A 1 365 ? -13.914 -7.117 -21 1 98.62 365 ALA A CA 1
ATOM 2685 C C . ALA A 1 365 ? -14.195 -5.848 -21.797 1 98.62 365 ALA A C 1
ATOM 2687 O O . ALA A 1 365 ? -14.852 -5.895 -22.844 1 98.62 365 ALA A O 1
ATOM 2688 N N . THR A 1 366 ? -13.758 -4.691 -21.297 1 98.62 366 THR A N 1
ATOM 2689 C CA . THR A 1 366 ? -13.859 -3.406 -21.984 1 98.62 366 THR A CA 1
ATOM 2690 C C . THR A 1 366 ? -12.617 -3.143 -22.828 1 98.62 366 THR A C 1
ATOM 2692 O O . THR A 1 366 ? -11.508 -3.064 -22.297 1 98.62 366 THR A O 1
ATOM 2695 N N . PRO A 1 367 ? -12.812 -2.955 -24.141 1 98.38 367 PRO A N 1
ATOM 2696 C CA . PRO A 1 367 ? -11.641 -2.795 -25 1 98.38 367 PRO A CA 1
ATOM 2697 C C . PRO A 1 367 ? -11.156 -1.35 -25.078 1 98.38 367 PRO A C 1
ATOM 2699 O O . PRO A 1 367 ? -11.961 -0.419 -24.984 1 98.38 367 PRO A O 1
ATOM 2702 N N . ASP A 1 368 ? -9.82 -1.18 -25.125 1 97.75 368 ASP A N 1
ATOM 2703 C CA . ASP A 1 368 ? -9.117 -0.001 -25.625 1 97.75 368 ASP A CA 1
ATOM 2704 C C . ASP A 1 368 ? -9.266 1.175 -24.672 1 97.75 368 ASP A C 1
ATOM 2706 O O . ASP A 1 368 ? -9.375 2.326 -25.094 1 97.75 368 ASP A O 1
ATOM 2710 N N . ILE A 1 369 ? -9.211 0.804 -23.375 1 96.94 369 ILE A N 1
ATOM 2711 C CA . ILE A 1 369 ? -9.352 1.918 -22.438 1 96.94 369 ILE A CA 1
ATOM 2712 C C . ILE A 1 369 ? -8.117 1.994 -21.531 1 96.94 369 ILE A C 1
ATOM 2714 O O . ILE A 1 369 ? -7.934 2.975 -20.812 1 96.94 369 ILE A O 1
ATOM 2718 N N . VAL A 1 370 ? -7.293 0.958 -21.531 1 96.62 370 VAL A N 1
ATOM 2719 C CA . VAL A 1 370 ? -6.09 0.964 -20.703 1 96.62 370 VAL A CA 1
ATOM 2720 C C . VAL A 1 370 ? -5.039 1.879 -21.328 1 96.62 370 VAL A C 1
ATOM 2722 O O . VAL A 1 370 ? -4.629 1.675 -22.469 1 96.62 370 VAL A O 1
ATOM 2725 N N . SER A 1 371 ? -4.719 2.842 -20.594 1 91.69 371 SER A N 1
ATOM 2726 C CA . SER A 1 371 ? -3.641 3.703 -21.062 1 91.69 371 SER A CA 1
ATOM 2727 C C . SER A 1 371 ? -2.283 3.029 -20.906 1 91.69 371 SER A C 1
ATOM 2729 O O . SER A 1 371 ? -2.018 2.389 -19.891 1 91.69 371 SER A O 1
ATOM 2731 N N . ASP A 1 372 ? -1.442 3.061 -21.922 1 89.75 372 ASP A N 1
ATOM 2732 C CA . ASP A 1 372 ? -0.089 2.518 -21.984 1 89.75 372 ASP A CA 1
ATOM 2733 C C . ASP A 1 372 ? -0.094 1.004 -21.781 1 89.75 372 ASP A C 1
ATOM 2735 O O . ASP A 1 372 ? 0.61 0.488 -20.906 1 89.75 372 ASP A O 1
ATOM 2739 N N . PRO A 1 373 ? -0.867 0.336 -22.438 1 94.38 373 PRO A N 1
ATOM 2740 C CA . PRO A 1 373 ? -0.891 -1.119 -22.266 1 94.38 373 PRO A CA 1
ATOM 2741 C C . PRO A 1 373 ? 0.403 -1.787 -22.734 1 94.38 373 PRO A C 1
ATOM 2743 O O . PRO A 1 373 ? 0.645 -2.955 -22.406 1 94.38 373 PRO A O 1
ATOM 2746 N N . LYS A 1 374 ? 1.312 -1.054 -23.375 1 93.88 374 LYS A N 1
ATOM 2747 C CA . LYS A 1 374 ? 2.564 -1.514 -23.969 1 93.88 374 LYS A CA 1
ATOM 2748 C C . LYS A 1 374 ? 2.303 -2.416 -25.172 1 93.88 374 LYS A C 1
ATOM 2750 O O . LYS A 1 374 ? 1.214 -2.977 -25.312 1 93.88 374 LYS A O 1
ATOM 2755 N N . SER A 1 375 ? 3.195 -2.529 -26 1 94 375 SER A N 1
ATOM 2756 C CA . SER A 1 375 ? 3.09 -3.268 -27.25 1 94 375 SER A CA 1
ATOM 2757 C C . SER A 1 375 ? 2.844 -4.75 -27 1 94 375 SER A C 1
ATOM 2759 O O . SER A 1 375 ? 3.457 -5.348 -26.109 1 94 375 SER A O 1
ATOM 2761 N N . GLY A 1 376 ? 1.895 -5.316 -27.766 1 96.94 376 GLY A N 1
ATOM 2762 C CA . GLY A 1 376 ? 1.639 -6.746 -27.703 1 96.94 376 GLY A CA 1
ATOM 2763 C C . GLY A 1 376 ? 0.565 -7.125 -26.703 1 96.94 376 GLY A C 1
ATOM 2764 O O . GLY A 1 376 ? -0.026 -8.203 -26.797 1 96.94 376 GLY A O 1
ATOM 2765 N N . SER A 1 377 ? 0.393 -6.277 -25.641 1 97.5 377 SER A N 1
ATOM 2766 C CA . SER A 1 377 ? -0.609 -6.586 -24.625 1 97.5 377 SER A CA 1
ATOM 2767 C C . SER A 1 377 ? -2.021 -6.449 -25.188 1 97.5 377 SER A C 1
ATOM 2769 O O . SER A 1 377 ? -2.275 -5.602 -26.047 1 97.5 377 SER A O 1
ATOM 2771 N N . PRO A 1 378 ? -2.918 -7.266 -24.578 1 96.62 378 PRO A N 1
ATOM 2772 C CA . PRO A 1 378 ? -4.32 -6.988 -24.891 1 96.62 378 PRO A CA 1
ATOM 2773 C C . PRO A 1 378 ? -4.844 -5.734 -24.203 1 96.62 378 PRO A C 1
ATOM 2775 O O . PRO A 1 378 ? -4.5 -5.469 -23.047 1 96.62 378 PRO A O 1
ATOM 2778 N N . ASN A 1 379 ? -5.352 -4.785 -24.969 1 98.06 379 ASN A N 1
ATOM 2779 C CA . ASN A 1 379 ? -5.984 -3.623 -24.359 1 98.06 379 ASN A CA 1
ATOM 2780 C C . ASN A 1 379 ? -7.422 -3.924 -23.938 1 98.06 379 ASN A C 1
ATOM 2782 O O . ASN A 1 379 ? -8.367 -3.363 -24.5 1 98.06 379 ASN A O 1
ATOM 2786 N N . LEU A 1 380 ? -7.527 -4.859 -22.984 1 98.75 380 LEU A N 1
ATOM 2787 C CA . LEU A 1 380 ? -8.789 -5.328 -22.422 1 98.75 380 LEU A CA 1
ATOM 2788 C C . LEU A 1 380 ? -8.805 -5.168 -20.906 1 98.75 380 LEU A C 1
ATOM 2790 O O . LEU A 1 380 ? -7.918 -5.676 -20.219 1 98.75 380 LEU A O 1
ATOM 2794 N N . LEU A 1 381 ? -9.734 -4.434 -20.391 1 98.75 381 LEU A N 1
ATOM 2795 C CA . LEU A 1 381 ? -9.891 -4.262 -18.953 1 98.75 381 LEU A CA 1
ATOM 2796 C C . LEU A 1 381 ? -11.055 -5.094 -18.422 1 98.75 381 LEU A C 1
ATOM 2798 O O . LEU A 1 381 ? -12.141 -5.078 -19 1 98.75 381 LEU A O 1
ATOM 2802 N N . LEU A 1 382 ? -10.859 -5.773 -17.391 1 98.81 382 LEU A N 1
ATOM 2803 C CA . LEU A 1 382 ? -11.844 -6.656 -16.781 1 98.81 382 LEU A CA 1
ATOM 2804 C C . LEU A 1 382 ? -13.164 -5.926 -16.562 1 98.81 382 LEU A C 1
ATOM 2806 O O . LEU A 1 382 ? -13.18 -4.777 -16.109 1 98.81 382 LEU A O 1
ATOM 2810 N N . TYR A 1 383 ? -14.195 -6.547 -16.938 1 98.44 383 TYR A N 1
ATOM 2811 C CA . TYR A 1 383 ? -15.57 -6.164 -16.609 1 98.44 383 TYR A CA 1
ATOM 2812 C C . TYR A 1 383 ? -16.391 -7.383 -16.219 1 98.44 383 TYR A C 1
ATOM 2814 O O . TYR A 1 383 ? -16.328 -8.43 -16.875 1 98.44 383 TYR A O 1
ATOM 2822 N N . ILE A 1 384 ? -17.125 -7.258 -15.172 1 97.38 384 ILE A N 1
ATOM 2823 C CA . ILE A 1 384 ? -17.984 -8.328 -14.68 1 97.38 384 ILE A CA 1
ATOM 2824 C C . ILE A 1 384 ? -19.453 -7.902 -14.773 1 97.38 384 ILE A C 1
ATOM 2826 O O . ILE A 1 384 ? -19.891 -7.004 -14.047 1 97.38 384 ILE A O 1
ATOM 2830 N N . PRO A 1 385 ? -20.203 -8.492 -15.586 1 92.56 385 PRO A N 1
ATOM 2831 C CA . PRO A 1 385 ? -21.609 -8.109 -15.727 1 92.56 385 PRO A CA 1
ATOM 2832 C C . PRO A 1 385 ? -22.453 -8.453 -14.5 1 92.56 385 PRO A C 1
ATOM 2834 O O . PRO A 1 385 ? -22.125 -9.398 -13.773 1 92.56 385 PRO A O 1
ATOM 2837 N N . MET B 1 1 ? 48.969 -83.875 -34.906 1 35.16 1 MET B N 1
ATOM 2838 C CA . MET B 1 1 ? 48.5 -83.312 -33.688 1 35.16 1 MET B CA 1
ATOM 2839 C C . MET B 1 1 ? 48.25 -81.812 -33.875 1 35.16 1 MET B C 1
ATOM 2841 O O . MET B 1 1 ? 49.188 -81 -33.875 1 35.16 1 MET B O 1
ATOM 2845 N N . ILE B 1 2 ? 47.281 -81.438 -34.812 1 48.78 2 ILE B N 1
ATOM 2846 C CA . ILE B 1 2 ? 46.844 -80.062 -35.188 1 48.78 2 ILE B CA 1
ATOM 2847 C C . ILE B 1 2 ? 46.219 -79.375 -34 1 48.78 2 ILE B C 1
ATOM 2849 O O . ILE B 1 2 ? 45.281 -79.875 -33.375 1 48.78 2 ILE B O 1
ATOM 2853 N N . ARG B 1 3 ? 47.031 -78.562 -33.25 1 51.16 3 ARG B N 1
ATOM 2854 C CA . ARG B 1 3 ? 46.625 -77.625 -32.156 1 51.16 3 ARG B CA 1
ATOM 2855 C C . ARG B 1 3 ? 45.5 -76.75 -32.625 1 51.16 3 ARG B C 1
ATOM 2857 O O . ARG B 1 3 ? 45.688 -75.938 -33.531 1 51.16 3 ARG B O 1
ATOM 2864 N N . GLN B 1 4 ? 44.219 -77.125 -32.406 1 49 4 GLN B N 1
ATOM 2865 C CA . GLN B 1 4 ? 43.062 -76.25 -32.531 1 49 4 GLN B CA 1
ATOM 2866 C C . GLN B 1 4 ? 43.219 -75 -31.656 1 49 4 GLN B C 1
ATOM 2868 O O . GLN B 1 4 ? 43.375 -75.125 -30.438 1 49 4 GLN B O 1
ATOM 2873 N N . ILE B 1 5 ? 43.719 -73.938 -32.156 1 49.81 5 ILE B N 1
ATOM 2874 C CA . ILE B 1 5 ? 43.75 -72.625 -31.469 1 49.81 5 ILE B CA 1
ATOM 2875 C C . ILE B 1 5 ? 42.312 -72.188 -31.234 1 49.81 5 ILE B C 1
ATOM 2877 O O . ILE B 1 5 ? 41.531 -72 -32.188 1 49.81 5 ILE B O 1
ATOM 2881 N N . LEU B 1 6 ? 41.688 -72.5 -30.094 1 47.5 6 LEU B N 1
ATOM 2882 C CA . LEU B 1 6 ? 40.438 -71.875 -29.656 1 47.5 6 LEU B CA 1
ATOM 2883 C C . LEU B 1 6 ? 40.562 -70.375 -29.562 1 47.5 6 LEU B C 1
ATOM 2885 O O . LEU B 1 6 ? 41.375 -69.875 -28.797 1 47.5 6 LEU B O 1
ATOM 2889 N N . VAL B 1 7 ? 40.25 -69.625 -30.625 1 50.03 7 VAL B N 1
ATOM 2890 C CA . VAL B 1 7 ? 40.125 -68.188 -30.531 1 50.03 7 VAL B CA 1
ATOM 2891 C C . VAL B 1 7 ? 39 -67.875 -29.531 1 50.03 7 VAL B C 1
ATOM 2893 O O . VAL B 1 7 ? 37.844 -68.25 -29.734 1 50.03 7 VAL B O 1
ATOM 2896 N N . LEU B 1 8 ? 39.344 -67.688 -28.266 1 49.91 8 LEU B N 1
ATOM 2897 C CA . LEU B 1 8 ? 38.438 -67.062 -27.297 1 49.91 8 LEU B CA 1
ATOM 2898 C C . LEU B 1 8 ? 38.031 -65.688 -27.766 1 49.91 8 LEU B C 1
ATOM 2900 O O . LEU B 1 8 ? 38.906 -64.812 -27.859 1 49.91 8 LEU B O 1
ATOM 2904 N N . ALA B 1 9 ? 37 -65.562 -28.594 1 52.59 9 ALA B N 1
ATOM 2905 C CA . ALA B 1 9 ? 36.375 -64.25 -28.812 1 52.59 9 ALA B CA 1
ATOM 2906 C C . ALA B 1 9 ? 35.969 -63.625 -27.5 1 52.59 9 ALA B C 1
ATOM 2908 O O . ALA B 1 9 ? 35.094 -64.125 -26.797 1 52.59 9 ALA B O 1
ATOM 2909 N N . LEU B 1 10 ? 36.875 -63 -26.859 1 48.16 10 LEU B N 1
ATOM 2910 C CA . LEU B 1 10 ? 36.5 -62.094 -25.781 1 48.16 10 LEU B CA 1
ATOM 2911 C C . LEU B 1 10 ? 35.406 -61.094 -26.25 1 48.16 10 LEU B C 1
ATOM 2913 O O . LEU B 1 10 ? 35.688 -60.25 -27.094 1 48.16 10 LEU B O 1
ATOM 2917 N N . LEU B 1 11 ? 34.156 -61.469 -26.297 1 46.22 11 LEU B N 1
ATOM 2918 C CA . LEU B 1 11 ? 33.062 -60.5 -26.406 1 46.22 11 LEU B CA 1
ATOM 2919 C C . LEU B 1 11 ? 33.219 -59.406 -25.359 1 46.22 11 LEU B C 1
ATOM 2921 O O . LEU B 1 11 ? 33.031 -59.625 -24.156 1 46.22 11 LEU B O 1
ATOM 2925 N N . VAL B 1 12 ? 34.094 -58.438 -25.609 1 46.44 12 VAL B N 1
ATOM 2926 C CA . VAL B 1 12 ? 34.031 -57.219 -24.828 1 46.44 12 VAL B CA 1
ATOM 2927 C C . VAL B 1 12 ? 32.594 -56.688 -24.781 1 46.44 12 VAL B C 1
ATOM 2929 O O . VAL B 1 12 ? 32.031 -56.312 -25.812 1 46.44 12 VAL B O 1
ATOM 2932 N N . LEU B 1 13 ? 31.797 -57.25 -23.938 1 44.5 13 LEU B N 1
ATOM 2933 C CA . LEU B 1 13 ? 30.594 -56.5 -23.578 1 44.5 13 LEU B CA 1
ATOM 2934 C C . LEU B 1 13 ? 30.875 -55.031 -23.406 1 44.5 13 LEU B C 1
ATOM 2936 O O . LEU B 1 13 ? 31.484 -54.625 -22.406 1 44.5 13 LEU B O 1
ATOM 2940 N N . LEU B 1 14 ? 31.109 -54.281 -24.422 1 44.09 14 LEU B N 1
ATOM 2941 C CA . LEU B 1 14 ? 31.094 -52.844 -24.312 1 44.09 14 LEU B CA 1
ATOM 2942 C C . LEU B 1 14 ? 29.891 -52.375 -23.484 1 44.09 14 LEU B C 1
ATOM 2944 O O . LEU B 1 14 ? 28.75 -52.469 -23.922 1 44.09 14 LEU B O 1
ATOM 2948 N N . THR B 1 15 ? 30 -52.594 -22.234 1 47.22 15 THR B N 1
ATOM 2949 C CA . THR B 1 15 ? 29.062 -51.812 -21.438 1 47.22 15 THR B CA 1
ATOM 2950 C C . THR B 1 15 ? 28.984 -50.375 -21.938 1 47.22 15 THR B C 1
ATOM 2952 O O . THR B 1 15 ? 29.953 -49.594 -21.781 1 47.22 15 THR B O 1
ATOM 2955 N N . VAL B 1 16 ? 28.469 -50.062 -23.016 1 48.84 16 VAL B N 1
ATOM 2956 C CA . VAL B 1 16 ? 28.219 -48.688 -23.391 1 48.84 16 VAL B CA 1
ATOM 2957 C C . VAL B 1 16 ? 27.719 -47.906 -22.172 1 48.84 16 VAL B C 1
ATOM 2959 O O . VAL B 1 16 ? 26.609 -48.156 -21.672 1 48.84 16 VAL B O 1
ATOM 2962 N N . GLU B 1 17 ? 28.641 -47.594 -21.297 1 56 17 GLU B N 1
ATOM 2963 C CA . GLU B 1 17 ? 28.25 -46.625 -20.25 1 56 17 GLU B CA 1
ATOM 2964 C C . GLU B 1 17 ? 27.391 -45.5 -20.844 1 56 17 GLU B C 1
ATOM 2966 O O . GLU B 1 17 ? 27.797 -44.844 -21.781 1 56 17 GLU B O 1
ATOM 2971 N N . ALA B 1 18 ? 26.125 -45.594 -20.703 1 69.25 18 ALA B N 1
ATOM 2972 C CA . ALA B 1 18 ? 25.203 -44.594 -21.234 1 69.25 18 ALA B CA 1
ATOM 2973 C C . ALA B 1 18 ? 25.625 -43.188 -20.859 1 69.25 18 ALA B C 1
ATOM 2975 O O . ALA B 1 18 ? 25.812 -42.875 -19.688 1 69.25 18 ALA B O 1
ATOM 2976 N N . ARG B 1 19 ? 26.219 -42.344 -21.75 1 86.69 19 ARG B N 1
ATOM 2977 C CA . ARG B 1 19 ? 26.672 -40.969 -21.609 1 86.69 19 ARG B CA 1
ATOM 2978 C C . ARG B 1 19 ? 25.516 -40.062 -21.234 1 86.69 19 ARG B C 1
ATOM 2980 O O . ARG B 1 19 ? 24.391 -40.219 -21.734 1 86.69 19 ARG B O 1
ATOM 2987 N N . PRO B 1 20 ? 25.797 -39.219 -20.188 1 90.56 20 PRO B N 1
ATOM 2988 C CA . PRO B 1 20 ? 24.766 -38.25 -19.812 1 90.56 20 PRO B CA 1
ATOM 2989 C C . PRO B 1 20 ? 24.281 -37.406 -20.984 1 90.56 20 PRO B C 1
ATOM 2991 O O . PRO B 1 20 ? 25.094 -36.938 -21.781 1 90.56 20 PRO B O 1
ATOM 2994 N N . LYS B 1 21 ? 23.016 -37.375 -21.25 1 93.88 21 LYS B N 1
ATOM 2995 C CA . LYS B 1 21 ? 22.406 -36.562 -22.281 1 93.88 21 LYS B CA 1
ATOM 2996 C C . LYS B 1 21 ? 22.078 -35.156 -21.75 1 93.88 21 LYS B C 1
ATOM 2998 O O . LYS B 1 21 ? 20.953 -34.906 -21.328 1 93.88 21 LYS B O 1
ATOM 3003 N N . TRP B 1 22 ? 22.984 -34.188 -21.844 1 93.69 22 TRP B N 1
ATOM 3004 C CA . TRP B 1 22 ? 22.922 -32.875 -21.219 1 93.69 22 TRP B CA 1
ATOM 3005 C C . TRP B 1 22 ? 21.859 -32 -21.891 1 93.69 22 TRP B C 1
ATOM 3007 O O . TRP B 1 22 ? 21.438 -30.984 -21.328 1 93.69 22 TRP B O 1
ATOM 3017 N N . GLU B 1 23 ? 21.391 -32.438 -23.078 1 93.56 23 GLU B N 1
ATOM 3018 C CA . GLU B 1 23 ? 20.328 -31.703 -23.766 1 93.56 23 GLU B CA 1
ATOM 3019 C C . GLU B 1 23 ? 19.016 -31.797 -23 1 93.56 23 GLU B C 1
ATOM 3021 O O . GLU B 1 23 ? 18.109 -31 -23.219 1 93.56 23 GLU B O 1
ATOM 3026 N N . LYS B 1 24 ? 18.891 -32.812 -22.047 1 95.31 24 LYS B N 1
ATOM 3027 C CA . LYS B 1 24 ? 17.703 -33 -21.219 1 95.31 24 LYS B CA 1
ATOM 3028 C C . LYS B 1 24 ? 17.672 -32 -20.062 1 95.31 24 LYS B C 1
ATOM 3030 O O . LYS B 1 24 ? 16.672 -31.891 -19.359 1 95.31 24 LYS B O 1
ATOM 3035 N N . LEU B 1 25 ? 18.781 -31.328 -19.844 1 95.56 25 LEU B N 1
ATOM 3036 C CA . LEU B 1 25 ? 18.875 -30.453 -18.688 1 95.56 25 LEU B CA 1
ATOM 3037 C C . LEU B 1 25 ? 18.438 -29.031 -19.031 1 95.56 25 LEU B C 1
ATOM 3039 O O . LEU B 1 25 ? 18.984 -28.422 -19.953 1 95.56 25 LEU B O 1
ATOM 3043 N N . PHE B 1 26 ? 17.391 -28.594 -18.422 1 94.62 26 PHE B N 1
ATOM 3044 C CA . PHE B 1 26 ? 16.969 -27.203 -18.5 1 94.62 26 PHE B CA 1
ATOM 3045 C C . PHE B 1 26 ? 17.562 -26.391 -17.359 1 94.62 26 PHE B C 1
ATOM 3047 O O . PHE B 1 26 ? 17.141 -26.531 -16.203 1 94.62 26 PHE B O 1
ATOM 3054 N N . LYS B 1 27 ? 18.484 -25.438 -17.578 1 91.38 27 LYS B N 1
ATOM 3055 C CA . LYS B 1 27 ? 19.203 -24.672 -16.578 1 91.38 27 LYS B CA 1
ATOM 3056 C C . LYS B 1 27 ? 18.484 -23.359 -16.281 1 91.38 27 LYS B C 1
ATOM 3058 O O . LYS B 1 27 ? 17.828 -22.781 -17.156 1 91.38 27 LYS B O 1
ATOM 3063 N N . LYS B 1 28 ? 18.562 -22.969 -15.125 1 89.94 28 LYS B N 1
ATOM 3064 C CA . LYS B 1 28 ? 18.094 -21.656 -14.688 1 89.94 28 LYS B CA 1
ATOM 3065 C C . LYS B 1 28 ? 19.266 -20.734 -14.398 1 89.94 28 LYS B C 1
ATOM 3067 O O . LYS B 1 28 ? 20.391 -21.188 -14.188 1 89.94 28 LYS B O 1
ATOM 3072 N N . SER B 1 29 ? 18.938 -19.422 -14.438 1 84 29 SER B N 1
ATOM 3073 C CA . SER B 1 29 ? 19.969 -18.469 -14.031 1 84 29 SER B CA 1
ATOM 3074 C C . SER B 1 29 ? 20.359 -18.656 -12.57 1 84 29 SER B C 1
ATOM 3076 O O . SER B 1 29 ? 19.562 -19.188 -11.781 1 84 29 SER B O 1
ATOM 3078 N N . ASP B 1 30 ? 21.531 -18.266 -12.234 1 80.94 30 ASP B N 1
ATOM 3079 C CA . ASP B 1 30 ? 22.062 -18.469 -10.891 1 80.94 30 ASP B CA 1
ATOM 3080 C C . ASP B 1 30 ? 21.172 -17.812 -9.844 1 80.94 30 ASP B C 1
ATOM 3082 O O . ASP B 1 30 ? 21.031 -18.344 -8.734 1 80.94 30 ASP B O 1
ATOM 3086 N N . ASN B 1 31 ? 20.547 -16.781 -10.25 1 72.31 31 ASN B N 1
ATOM 3087 C CA . ASN B 1 31 ? 19.703 -16.062 -9.297 1 72.31 31 ASN B CA 1
ATOM 3088 C C . ASN B 1 31 ? 18.328 -16.703 -9.156 1 72.31 31 ASN B C 1
ATOM 3090 O O . ASN B 1 31 ? 17.609 -16.438 -8.203 1 72.31 31 ASN B O 1
ATOM 3094 N N . ASP B 1 32 ? 18 -17.609 -10.055 1 84.5 32 ASP B N 1
ATOM 3095 C CA . ASP B 1 32 ? 16.656 -18.172 -10.102 1 84.5 32 ASP B CA 1
ATOM 3096 C C . ASP B 1 32 ? 16.672 -19.641 -9.664 1 84.5 32 ASP B C 1
ATOM 3098 O O . ASP B 1 32 ? 15.609 -20.25 -9.547 1 84.5 32 ASP B O 1
ATOM 3102 N N . ARG B 1 33 ? 17.844 -20.156 -9.414 1 89.81 33 ARG B N 1
ATOM 3103 C CA . ARG B 1 33 ? 17.891 -21.594 -9.164 1 89.81 33 ARG B CA 1
ATOM 3104 C C . ARG B 1 33 ? 18.078 -21.891 -7.68 1 89.81 33 ARG B C 1
ATOM 3106 O O . ARG B 1 33 ? 18.688 -21.094 -6.957 1 89.81 33 ARG B O 1
ATOM 3113 N N . VAL B 1 34 ? 17.484 -22.922 -7.184 1 88.19 34 VAL B N 1
ATOM 3114 C CA . VAL B 1 34 ? 17.797 -23.516 -5.887 1 88.19 34 VAL B CA 1
ATOM 3115 C C . VAL B 1 34 ? 18.953 -24.484 -6.027 1 88.19 34 VAL B C 1
ATOM 3117 O O . VAL B 1 34 ? 18.797 -25.578 -6.598 1 88.19 34 VAL B O 1
ATOM 3120 N N . PRO B 1 35 ? 20.156 -24.156 -5.508 1 87.81 35 PRO B N 1
ATOM 3121 C CA . PRO B 1 35 ? 21.359 -24.953 -5.77 1 87.81 35 PRO B CA 1
ATOM 3122 C C . PRO B 1 35 ? 21.188 -26.422 -5.395 1 87.81 35 PRO B C 1
ATOM 3124 O O . PRO B 1 35 ? 20.688 -26.734 -4.309 1 87.81 35 PRO B O 1
ATOM 3127 N N . GLY B 1 36 ? 21.516 -27.328 -6.305 1 93.31 36 GLY B N 1
ATOM 3128 C CA . GLY B 1 36 ? 21.562 -28.75 -6.074 1 93.31 36 GLY B CA 1
ATOM 3129 C C . GLY B 1 36 ? 20.203 -29.422 -6.18 1 93.31 36 GLY B C 1
ATOM 3130 O O . GLY B 1 36 ? 20.094 -30.641 -5.977 1 93.31 36 GLY B O 1
ATOM 3131 N N . GLN B 1 37 ? 19.219 -28.625 -6.484 1 94.31 37 GLN B N 1
ATOM 3132 C CA . GLN B 1 37 ? 17.875 -29.188 -6.547 1 94.31 37 GLN B CA 1
ATOM 3133 C C . GLN B 1 37 ? 17.328 -29.172 -7.977 1 94.31 37 GLN B C 1
ATOM 3135 O O . GLN B 1 37 ? 17.594 -28.234 -8.727 1 94.31 37 GLN B O 1
ATOM 3140 N N . TYR B 1 38 ? 16.609 -30.234 -8.289 1 97.12 38 TYR B N 1
ATOM 3141 C CA . TYR B 1 38 ? 16.094 -30.438 -9.641 1 97.12 38 TYR B CA 1
ATOM 3142 C C . TYR B 1 38 ? 14.672 -30.984 -9.609 1 97.12 38 TYR B C 1
ATOM 3144 O O . TYR B 1 38 ? 14.234 -31.547 -8.594 1 97.12 38 TYR B O 1
ATOM 3152 N N . ILE B 1 39 ? 13.969 -30.734 -10.633 1 97.31 39 ILE B N 1
ATOM 3153 C CA . ILE B 1 39 ? 12.711 -31.406 -10.93 1 97.31 39 ILE B CA 1
ATOM 3154 C C . ILE B 1 39 ? 12.883 -32.281 -12.164 1 97.31 39 ILE B C 1
ATOM 3156 O O . ILE B 1 39 ? 13.406 -31.859 -13.188 1 97.31 39 ILE B O 1
ATOM 3160 N N . VAL B 1 40 ? 12.492 -33.562 -12.062 1 97.44 40 VAL B N 1
ATOM 3161 C CA . VAL B 1 40 ? 12.742 -34.562 -13.094 1 97.44 40 VAL B CA 1
ATOM 3162 C C . VAL B 1 40 ? 11.422 -35.062 -13.648 1 97.44 40 VAL B C 1
ATOM 3164 O O . VAL B 1 40 ? 10.508 -35.406 -12.891 1 97.44 40 VAL B O 1
ATOM 3167 N N . ALA B 1 41 ? 11.266 -35.031 -14.914 1 97.31 41 ALA B N 1
ATOM 3168 C CA . ALA B 1 41 ? 10.117 -35.625 -15.609 1 97.31 41 ALA B CA 1
ATOM 3169 C C . ALA B 1 41 ? 10.5 -36.906 -16.312 1 97.31 41 ALA B C 1
ATOM 3171 O O . ALA B 1 41 ? 11.578 -37 -16.906 1 97.31 41 ALA B O 1
ATOM 3172 N N . LEU B 1 42 ? 9.672 -37.906 -16.266 1 97.06 42 LEU B N 1
ATOM 3173 C CA . LEU B 1 42 ? 9.891 -39.188 -16.906 1 97.06 42 LEU B CA 1
ATOM 3174 C C . LEU B 1 42 ? 9.078 -39.312 -18.188 1 97.06 42 LEU B C 1
ATOM 3176 O O . LEU B 1 42 ? 8.078 -38.594 -18.359 1 97.06 42 LEU B O 1
ATOM 3180 N N . LYS B 1 43 ? 9.555 -40.156 -19.062 1 95.69 43 LYS B N 1
ATOM 3181 C CA . LYS B 1 43 ? 8.844 -40.438 -20.297 1 95.69 43 LYS B CA 1
ATOM 3182 C C . LYS B 1 43 ? 7.527 -41.156 -20.031 1 95.69 43 LYS B C 1
ATOM 3184 O O . LYS B 1 43 ? 7.387 -41.844 -19 1 95.69 43 LYS B O 1
ATOM 3189 N N . PRO B 1 44 ? 6.602 -40.969 -20.969 1 93.44 44 PRO B N 1
ATOM 3190 C CA . PRO B 1 44 ? 5.371 -41.75 -20.828 1 93.44 44 PRO B CA 1
ATOM 3191 C C . PRO B 1 44 ? 5.629 -43.25 -20.719 1 93.44 44 PRO B C 1
ATOM 3193 O O . PRO B 1 44 ? 6.512 -43.781 -21.406 1 93.44 44 PRO B O 1
ATOM 3196 N N . GLY B 1 45 ? 4.891 -43.938 -19.906 1 93.25 45 GLY B N 1
ATOM 3197 C CA . GLY B 1 45 ? 5.062 -45.375 -19.734 1 93.25 45 GLY B CA 1
ATOM 3198 C C . GLY B 1 45 ? 5.805 -45.75 -18.469 1 93.25 45 GLY B C 1
ATOM 3199 O O . GLY B 1 45 ? 5.711 -46.875 -18 1 93.25 45 GLY B O 1
ATOM 3200 N N . PHE B 1 46 ? 6.555 -44.781 -17.953 1 93.56 46 PHE B N 1
ATOM 3201 C CA . PHE B 1 46 ? 7.25 -44.969 -16.688 1 93.56 46 PHE B CA 1
ATOM 3202 C C . PHE B 1 46 ? 6.527 -44.25 -15.547 1 93.56 46 PHE B C 1
ATOM 3204 O O . PHE B 1 46 ? 6.023 -43.156 -15.727 1 93.56 46 PHE B O 1
ATOM 3211 N N . LYS B 1 47 ? 6.461 -44.875 -14.391 1 94.06 47 LYS B N 1
ATOM 3212 C CA . LYS B 1 47 ? 5.805 -44.281 -13.227 1 94.06 47 LYS B CA 1
ATOM 3213 C C . LYS B 1 47 ? 6.828 -43.719 -12.258 1 94.06 47 LYS B C 1
ATOM 3215 O O . LYS B 1 47 ? 7.766 -44.406 -11.852 1 94.06 47 LYS B O 1
ATOM 3220 N N . ALA B 1 48 ? 6.562 -42.5 -11.898 1 94.69 48 ALA B N 1
ATOM 3221 C CA . ALA B 1 48 ? 7.504 -41.781 -11.047 1 94.69 48 ALA B CA 1
ATOM 3222 C C . ALA B 1 48 ? 7.699 -42.5 -9.719 1 94.69 48 ALA B C 1
ATOM 3224 O O . ALA B 1 48 ? 8.828 -42.625 -9.234 1 94.69 48 ALA B O 1
ATOM 3225 N N . GLU B 1 49 ? 6.645 -43 -9.133 1 93.94 49 GLU B N 1
ATOM 3226 C CA . GLU B 1 49 ? 6.73 -43.688 -7.844 1 93.94 49 GLU B CA 1
ATOM 3227 C C . GLU B 1 49 ? 7.613 -44.906 -7.93 1 93.94 49 GLU B C 1
ATOM 3229 O O . GLU B 1 49 ? 8.445 -45.156 -7.051 1 93.94 49 GLU B O 1
ATOM 3234 N N . ALA B 1 50 ? 7.434 -45.656 -8.961 1 93.88 50 ALA B N 1
ATOM 3235 C CA . ALA B 1 50 ? 8.219 -46.875 -9.164 1 93.88 50 ALA B CA 1
ATOM 3236 C C . ALA B 1 50 ? 9.688 -46.562 -9.414 1 93.88 50 ALA B C 1
ATOM 3238 O O . ALA B 1 50 ? 10.578 -47.25 -8.922 1 93.88 50 ALA B O 1
ATOM 3239 N N . PHE B 1 51 ? 9.836 -45.562 -10.164 1 93.62 51 PHE B N 1
ATOM 3240 C CA . PHE B 1 51 ? 11.195 -45.156 -10.477 1 93.62 51 PHE B CA 1
ATOM 3241 C C . PHE B 1 51 ? 11.945 -44.75 -9.219 1 93.62 51 PHE B C 1
ATOM 3243 O O . PHE B 1 51 ? 13.07 -45.188 -8.984 1 93.62 51 PHE B O 1
ATOM 3250 N N . VAL B 1 52 ? 11.312 -43.844 -8.398 1 93.44 52 VAL B N 1
ATOM 3251 C CA . VAL B 1 52 ? 11.953 -43.344 -7.18 1 93.44 52 VAL B CA 1
ATOM 3252 C C . VAL B 1 52 ? 12.203 -44.5 -6.215 1 93.44 52 VAL B C 1
ATOM 3254 O O . VAL B 1 52 ? 13.25 -44.562 -5.566 1 93.44 52 VAL B O 1
ATOM 3257 N N . THR B 1 53 ? 11.297 -45.469 -6.105 1 92.25 53 THR B N 1
ATOM 3258 C CA . THR B 1 53 ? 11.492 -46.656 -5.277 1 92.25 53 THR B CA 1
ATOM 3259 C C . THR B 1 53 ? 12.711 -47.438 -5.75 1 92.25 53 THR B C 1
ATOM 3261 O O . THR B 1 53 ? 13.531 -47.875 -4.938 1 92.25 53 THR B O 1
ATOM 3264 N N . LYS B 1 54 ? 12.836 -47.562 -7.066 1 90 54 LYS B N 1
ATOM 3265 C CA . LYS B 1 54 ? 13.93 -48.312 -7.668 1 90 54 LYS B CA 1
ATOM 3266 C C . LYS B 1 54 ? 15.281 -47.656 -7.359 1 90 54 LYS B C 1
ATOM 3268 O O . LYS B 1 54 ? 16.203 -48.344 -6.891 1 90 54 LYS B O 1
ATOM 3273 N N . VAL B 1 55 ? 15.344 -46.406 -7.551 1 88.44 55 VAL B N 1
ATOM 3274 C CA . VAL B 1 55 ? 16.641 -45.75 -7.426 1 88.44 55 VAL B CA 1
ATOM 3275 C C . VAL B 1 55 ? 17 -45.562 -5.953 1 88.44 55 VAL B C 1
ATOM 3277 O O . VAL B 1 55 ? 18.172 -45.469 -5.594 1 88.44 55 VAL B O 1
ATOM 3280 N N . SER B 1 56 ? 15.984 -45.469 -5.086 1 86 56 SER B N 1
ATOM 3281 C CA . SER B 1 56 ? 16.234 -45.344 -3.652 1 86 56 SER B CA 1
ATOM 3282 C C . SER B 1 56 ? 16.656 -46.656 -3.037 1 86 56 SER B C 1
ATOM 3284 O O . SER B 1 56 ? 17.375 -46.688 -2.029 1 86 56 SER B O 1
ATOM 3286 N N . THR B 1 57 ? 16.25 -47.781 -3.625 1 83.5 57 THR B N 1
ATOM 3287 C CA . THR B 1 57 ? 16.547 -49.094 -3.068 1 83.5 57 THR B CA 1
ATOM 3288 C C . THR B 1 57 ? 17.812 -49.688 -3.695 1 83.5 57 THR B C 1
ATOM 3290 O O . THR B 1 57 ? 18.562 -50.406 -3.033 1 83.5 57 THR B O 1
ATOM 3293 N N . GLN B 1 58 ? 18.031 -49.594 -5.039 1 76.06 58 GLN B N 1
ATOM 3294 C CA . GLN B 1 58 ? 19.125 -50.219 -5.766 1 76.06 58 GLN B CA 1
ATOM 3295 C C . GLN B 1 58 ? 20.469 -49.656 -5.352 1 76.06 58 GLN B C 1
ATOM 3297 O O . GLN B 1 58 ? 21.5 -50.281 -5.527 1 76.06 58 GLN B O 1
ATOM 3302 N N . LYS B 1 59 ? 20.688 -49 -4.316 1 71.75 59 LYS B N 1
ATOM 3303 C CA . LYS B 1 59 ? 21.906 -48.469 -3.715 1 71.75 59 LYS B CA 1
ATOM 3304 C C . LYS B 1 59 ? 22.953 -48.125 -4.777 1 71.75 59 LYS B C 1
ATOM 3306 O O . LYS B 1 59 ? 24.109 -48.531 -4.66 1 71.75 59 LYS B O 1
ATOM 3311 N N . SER B 1 60 ? 22.5 -47.562 -5.969 1 81 60 SER B N 1
ATOM 3312 C CA . SER B 1 60 ? 23.531 -47.031 -6.867 1 81 60 SER B CA 1
ATOM 3313 C C . SER B 1 60 ? 24.422 -46.031 -6.152 1 81 60 SER B C 1
ATOM 3315 O O . SER B 1 60 ? 23.938 -45.125 -5.461 1 81 60 SER B O 1
ATOM 3317 N N . PRO B 1 61 ? 25.703 -46.25 -6.305 1 87.06 61 PRO B N 1
ATOM 3318 C CA . PRO B 1 61 ? 26.641 -45.312 -5.668 1 87.06 61 PRO B CA 1
ATOM 3319 C C . PRO B 1 61 ? 26.453 -43.875 -6.152 1 87.06 61 PRO B C 1
ATOM 3321 O O . PRO B 1 61 ? 26.734 -42.938 -5.414 1 87.06 61 PRO B O 1
ATOM 3324 N N . SER B 1 62 ? 25.859 -43.812 -7.41 1 90 62 SER B N 1
ATOM 3325 C CA . SER B 1 62 ? 25.703 -42.469 -7.969 1 90 62 SER B CA 1
ATOM 3326 C C . SER B 1 62 ? 24.625 -41.688 -7.238 1 90 62 SER B C 1
ATOM 3328 O O . SER B 1 62 ? 24.609 -40.438 -7.277 1 90 62 SER B O 1
ATOM 3330 N N . PHE B 1 63 ? 23.719 -42.375 -6.609 1 91.69 63 PHE B N 1
ATOM 3331 C CA . PHE B 1 63 ? 22.609 -41.688 -5.941 1 91.69 63 PHE B CA 1
ATOM 3332 C C . PHE B 1 63 ? 22.844 -41.625 -4.438 1 91.69 63 PHE B C 1
ATOM 3334 O O . PHE B 1 63 ? 21.938 -41.281 -3.678 1 91.69 63 PHE B O 1
ATOM 3341 N N . ALA B 1 64 ? 24.219 -42 -4.176 1 87.62 64 ALA B N 1
ATOM 3342 C CA . ALA B 1 64 ? 24.609 -41.812 -2.781 1 87.62 64 ALA B CA 1
ATOM 3343 C C . ALA B 1 64 ? 24.516 -40.344 -2.387 1 87.62 64 ALA B C 1
ATOM 3345 O O . ALA B 1 64 ? 24.969 -39.469 -3.123 1 87.62 64 ALA B O 1
ATOM 3346 N N . ASN B 1 65 ? 23.906 -39.938 -1.34 1 90.94 65 ASN B N 1
ATOM 3347 C CA . ASN B 1 65 ? 23.75 -38.594 -0.807 1 90.94 65 ASN B CA 1
ATOM 3348 C C . ASN B 1 65 ? 22.75 -37.781 -1.62 1 90.94 65 ASN B C 1
ATOM 3350 O O . ASN B 1 65 ? 22.844 -36.562 -1.683 1 90.94 65 ASN B O 1
ATOM 3354 N N . CYS B 1 66 ? 22.047 -38.406 -2.506 1 94.38 66 CYS B N 1
ATOM 3355 C CA . CYS B 1 66 ? 20.906 -37.781 -3.182 1 94.38 66 CYS B CA 1
ATOM 3356 C C . CYS B 1 66 ? 19.609 -38.031 -2.406 1 94.38 66 CYS B C 1
ATOM 3358 O O . CYS B 1 66 ? 19.531 -38.938 -1.595 1 94.38 66 CYS B O 1
ATOM 3360 N N . SER B 1 67 ? 18.688 -37.156 -2.498 1 93.81 67 SER B N 1
ATOM 3361 C CA . SER B 1 67 ? 17.375 -37.312 -1.903 1 93.81 67 SER B CA 1
ATOM 3362 C C . SER B 1 67 ? 16.266 -37.031 -2.918 1 93.81 67 SER B C 1
ATOM 3364 O O . SER B 1 67 ? 16.422 -36.125 -3.758 1 93.81 67 SER B O 1
ATOM 3366 N N . PHE B 1 68 ? 15.281 -37.812 -2.91 1 93.69 68 PHE B N 1
ATOM 3367 C CA . PHE B 1 68 ? 14.125 -37.688 -3.793 1 93.69 68 PHE B CA 1
ATOM 3368 C C . PHE B 1 68 ? 12.875 -37.312 -3.004 1 93.69 68 PHE B C 1
ATOM 3370 O O . PHE B 1 68 ? 12.594 -37.906 -1.965 1 93.69 68 PHE B O 1
ATOM 3377 N N . PHE B 1 69 ? 12.18 -36.219 -3.391 1 91 69 PHE B N 1
ATOM 3378 C CA . PHE B 1 69 ? 11.008 -35.75 -2.68 1 91 69 PHE B CA 1
ATOM 3379 C C . PHE B 1 69 ? 9.969 -35.188 -3.654 1 91 69 PHE B C 1
ATOM 3381 O O . PHE B 1 69 ? 10.234 -35.094 -4.855 1 91 69 PHE B O 1
ATOM 3388 N N . HIS B 1 70 ? 8.734 -35 -3.277 1 91.31 70 HIS B N 1
ATOM 3389 C CA . HIS B 1 70 ? 7.617 -34.531 -4.078 1 91.31 70 HIS B CA 1
ATOM 3390 C C . HIS B 1 70 ? 7.371 -35.406 -5.293 1 91.31 70 HIS B C 1
ATOM 3392 O O . HIS B 1 70 ? 7.43 -34.938 -6.43 1 91.31 70 HIS B O 1
ATOM 3398 N N . VAL B 1 71 ? 7.195 -36.656 -5 1 95.38 71 VAL B N 1
ATOM 3399 C CA . VAL B 1 71 ? 6.773 -37.531 -6.094 1 95.38 71 VAL B CA 1
ATOM 3400 C C . VAL B 1 71 ? 5.336 -37.219 -6.488 1 95.38 71 VAL B C 1
ATOM 3402 O O . VAL B 1 71 ? 4.395 -37.531 -5.758 1 95.38 71 VAL B O 1
ATOM 3405 N N . TYR B 1 72 ? 5.211 -36.562 -7.594 1 94.38 72 TYR B N 1
ATOM 3406 C CA . TYR B 1 72 ? 3.924 -36 -8 1 94.38 72 TYR B CA 1
ATOM 3407 C C . TYR B 1 72 ? 2.984 -37.094 -8.484 1 94.38 72 TYR B C 1
ATOM 3409 O O . TYR B 1 72 ? 3.414 -38.062 -9.148 1 94.38 72 TYR B O 1
ATOM 3417 N N . LYS B 1 73 ? 1.725 -36.969 -8.18 1 87.19 73 LYS B N 1
ATOM 3418 C CA . LYS B 1 73 ? 0.735 -38 -8.453 1 87.19 73 LYS B CA 1
ATOM 3419 C C . LYS B 1 73 ? 0.031 -37.75 -9.781 1 87.19 73 LYS B C 1
ATOM 3421 O O . LYS B 1 73 ? -0.171 -38.688 -10.562 1 87.19 73 LYS B O 1
ATOM 3426 N N . SER B 1 74 ? -0.334 -36.469 -10.047 1 89 74 SER B N 1
ATOM 3427 C CA . SER B 1 74 ? -1.257 -36.25 -11.156 1 89 74 SER B CA 1
ATOM 3428 C C . SER B 1 74 ? -0.819 -35.062 -12.008 1 89 74 SER B C 1
ATOM 3430 O O . SER B 1 74 ? -1.221 -34.938 -13.172 1 89 74 SER B O 1
ATOM 3432 N N . ILE B 1 75 ? 0.009 -34.188 -11.508 1 92.62 75 ILE B N 1
ATOM 3433 C CA . ILE B 1 75 ? 0.259 -32.906 -12.156 1 92.62 75 ILE B CA 1
ATOM 3434 C C . ILE B 1 75 ? 1.294 -33.094 -13.266 1 92.62 75 ILE B C 1
ATOM 3436 O O . ILE B 1 75 ? 1.111 -32.594 -14.375 1 92.62 75 ILE B O 1
ATOM 3440 N N . ILE B 1 76 ? 2.377 -33.812 -12.969 1 93.69 76 ILE B N 1
ATOM 3441 C CA . ILE B 1 76 ? 3.395 -34.25 -13.914 1 93.69 76 ILE B CA 1
ATOM 3442 C C . ILE B 1 76 ? 3.896 -35.656 -13.516 1 93.69 76 ILE B C 1
ATOM 3444 O O . ILE B 1 76 ? 3.754 -36.062 -12.359 1 93.69 76 ILE B O 1
ATOM 3448 N N . ASN B 1 77 ? 4.301 -36.375 -14.516 1 95.75 77 ASN B N 1
ATOM 3449 C CA . ASN B 1 77 ? 4.961 -37.656 -14.234 1 95.75 77 ASN B CA 1
ATOM 3450 C C . ASN B 1 77 ? 6.426 -37.438 -13.867 1 95.75 77 ASN B C 1
ATOM 3452 O O . ASN B 1 77 ? 7.309 -37.594 -14.711 1 95.75 77 ASN B O 1
ATOM 3456 N N . GLY B 1 78 ? 6.605 -37.125 -12.617 1 96.81 78 GLY B N 1
ATOM 3457 C CA . GLY B 1 78 ? 7.957 -36.781 -12.203 1 96.81 78 GLY B CA 1
ATOM 3458 C C . GLY B 1 78 ? 8.094 -36.594 -10.703 1 96.81 78 GLY B C 1
ATOM 3459 O O . GLY B 1 78 ? 7.223 -37 -9.938 1 96.81 78 GLY B O 1
ATOM 3460 N N . PHE B 1 79 ? 9.219 -36.094 -10.25 1 96.88 79 PHE B N 1
ATOM 3461 C CA . PHE B 1 79 ? 9.578 -35.906 -8.852 1 96.88 79 PHE B CA 1
ATOM 3462 C C . PHE B 1 79 ? 10.641 -34.812 -8.719 1 96.88 79 PHE B C 1
ATOM 3464 O O . PHE B 1 79 ? 11.234 -34.375 -9.711 1 96.88 79 PHE B O 1
ATOM 3471 N N . ALA B 1 80 ? 10.75 -34.281 -7.551 1 96.44 80 ALA B N 1
ATOM 3472 C CA . ALA B 1 80 ? 11.867 -33.375 -7.234 1 96.44 80 ALA B CA 1
ATOM 3473 C C . ALA B 1 80 ? 12.984 -34.125 -6.523 1 96.44 80 ALA B C 1
ATOM 3475 O O . ALA B 1 80 ? 12.766 -35.219 -5.969 1 96.44 80 ALA B O 1
ATOM 3476 N N . ALA B 1 81 ? 14.242 -33.594 -6.633 1 96.5 81 ALA B N 1
ATOM 3477 C CA . ALA B 1 81 ? 15.383 -34.281 -6.027 1 96.5 81 ALA B CA 1
ATOM 3478 C C . ALA B 1 81 ? 16.5 -33.312 -5.699 1 96.5 81 ALA B C 1
ATOM 3480 O O . ALA B 1 81 ? 16.656 -32.281 -6.367 1 96.5 81 ALA B O 1
ATOM 3481 N N . LYS B 1 82 ? 17.125 -33.531 -4.609 1 95.12 82 LYS B N 1
ATOM 3482 C CA . LYS B 1 82 ? 18.453 -33 -4.371 1 95.12 82 LYS B CA 1
ATOM 3483 C C . LYS B 1 82 ? 19.547 -33.938 -4.879 1 95.12 82 LYS B C 1
ATOM 3485 O O . LYS B 1 82 ? 19.625 -35.094 -4.445 1 95.12 82 LYS B O 1
ATOM 3490 N N . LEU B 1 83 ? 20.406 -33.5 -5.809 1 96.25 83 LEU B N 1
ATOM 3491 C CA . LEU B 1 83 ? 21.328 -34.406 -6.488 1 96.25 83 LEU B CA 1
ATOM 3492 C C . LEU B 1 83 ? 22.781 -33.938 -6.336 1 96.25 83 LEU B C 1
ATOM 3494 O O . LEU B 1 83 ? 23.031 -32.719 -6.359 1 96.25 83 LEU B O 1
ATOM 3498 N N . THR B 1 84 ? 23.688 -34.875 -6.176 1 94.06 84 THR B N 1
ATOM 3499 C CA . THR B 1 84 ? 25.109 -34.625 -6.398 1 94.06 84 THR B CA 1
ATOM 3500 C C . THR B 1 84 ? 25.422 -34.531 -7.891 1 94.06 84 THR B C 1
ATOM 3502 O O . THR B 1 84 ? 24.594 -34.906 -8.719 1 94.06 84 THR B O 1
ATOM 3505 N N . PRO B 1 85 ? 26.594 -34 -8.227 1 94.62 85 PRO B N 1
ATOM 3506 C CA . PRO B 1 85 ? 26.953 -34 -9.641 1 94.62 85 PRO B CA 1
ATOM 3507 C C . PRO B 1 85 ? 26.906 -35.375 -10.273 1 94.62 85 PRO B C 1
ATOM 3509 O O . PRO B 1 85 ? 26.438 -35.531 -11.406 1 94.62 85 PRO B O 1
ATOM 3512 N N . LYS B 1 86 ? 27.359 -36.406 -9.539 1 94.12 86 LYS B N 1
ATOM 3513 C CA . LYS B 1 86 ? 27.328 -37.781 -10.055 1 94.12 86 LYS B CA 1
ATOM 3514 C C . LYS B 1 86 ? 25.891 -38.281 -10.227 1 94.12 86 LYS B C 1
ATOM 3516 O O . LYS B 1 86 ? 25.578 -38.969 -11.195 1 94.12 86 LYS B O 1
ATOM 3521 N N . GLY B 1 87 ? 25.031 -37.969 -9.273 1 94.94 87 GLY B N 1
ATOM 3522 C CA . GLY B 1 87 ? 23.625 -38.344 -9.375 1 94.94 87 GLY B CA 1
ATOM 3523 C C . GLY B 1 87 ? 22.938 -37.688 -10.57 1 94.94 87 GLY B C 1
ATOM 3524 O O . GLY B 1 87 ? 22.141 -38.344 -11.25 1 94.94 87 GLY B O 1
ATOM 3525 N N . LEU B 1 88 ? 23.234 -36.438 -10.828 1 96.12 88 LEU B N 1
ATOM 3526 C CA . LEU B 1 88 ? 22.672 -35.75 -11.984 1 96.12 88 LEU B CA 1
ATOM 3527 C C . LEU B 1 88 ? 23.109 -36.406 -13.281 1 96.12 88 LEU B C 1
ATOM 3529 O O . LEU B 1 88 ? 22.281 -36.656 -14.172 1 96.12 88 LEU B O 1
ATOM 3533 N N . GLU B 1 89 ? 24.406 -36.719 -13.375 1 95.75 89 GLU B N 1
ATOM 3534 C CA . GLU B 1 89 ? 24.922 -37.375 -14.578 1 95.75 89 GLU B CA 1
ATOM 3535 C C . GLU B 1 89 ? 24.234 -38.719 -14.828 1 95.75 89 GLU B C 1
ATOM 3537 O O . GLU B 1 89 ? 23.906 -39.031 -15.969 1 95.75 89 GLU B O 1
ATOM 3542 N N . GLU B 1 90 ? 24.047 -39.438 -13.734 1 94.19 90 GLU B N 1
ATOM 3543 C CA . GLU B 1 90 ? 23.359 -40.719 -13.883 1 94.19 90 GLU B CA 1
ATOM 3544 C C . GLU B 1 90 ? 21.922 -40.531 -14.359 1 94.19 90 GLU B C 1
ATOM 3546 O O . GLU B 1 90 ? 21.484 -41.219 -15.281 1 94.19 90 GLU B O 1
ATOM 3551 N N . LEU B 1 91 ? 21.125 -39.656 -13.742 1 95.06 91 LEU B N 1
ATOM 3552 C CA . LEU B 1 91 ? 19.75 -39.406 -14.164 1 95.06 91 LEU B CA 1
ATOM 3553 C C . LEU B 1 91 ? 19.688 -39.031 -15.633 1 95.06 91 LEU B C 1
ATOM 3555 O O . LEU B 1 91 ? 18.812 -39.5 -16.359 1 95.06 91 LEU B O 1
ATOM 3559 N N . LEU B 1 92 ? 20.656 -38.219 -16.141 1 95.94 92 LEU B N 1
ATOM 3560 C CA . LEU B 1 92 ? 20.672 -37.75 -17.516 1 95.94 92 LEU B CA 1
ATOM 3561 C C . LEU B 1 92 ? 21 -38.875 -18.484 1 95.94 92 LEU B C 1
ATOM 3563 O O . LEU B 1 92 ? 20.766 -38.75 -19.688 1 95.94 92 LEU B O 1
ATOM 3567 N N . SER B 1 93 ? 21.578 -39.969 -17.938 1 94.56 93 SER B N 1
ATOM 3568 C CA . SER B 1 93 ? 21.953 -41.094 -18.797 1 94.56 93 SER B CA 1
ATOM 3569 C C . SER B 1 93 ? 20.828 -42.094 -18.938 1 94.56 93 SER B C 1
ATOM 3571 O O . SER B 1 93 ? 20.875 -42.969 -19.797 1 94.56 93 SER B O 1
ATOM 3573 N N . LEU B 1 94 ? 19.812 -41.969 -18.031 1 93.69 94 LEU B N 1
ATOM 3574 C CA . LEU B 1 94 ? 18.75 -42.938 -17.984 1 93.69 94 LEU B CA 1
ATOM 3575 C C . LEU B 1 94 ? 17.719 -42.688 -19.078 1 93.69 94 LEU B C 1
ATOM 3577 O O . LEU B 1 94 ? 17.312 -41.531 -19.297 1 93.69 94 LEU B O 1
ATOM 3581 N N . GLU B 1 95 ? 17.266 -43.719 -19.75 1 93.06 95 GLU B N 1
ATOM 3582 C CA . GLU B 1 95 ? 16.312 -43.594 -20.859 1 93.06 95 GLU B CA 1
ATOM 3583 C C . GLU B 1 95 ? 14.93 -43.188 -20.359 1 93.06 95 GLU B C 1
ATOM 3585 O O . GLU B 1 95 ? 14.18 -42.531 -21.078 1 93.06 95 GLU B O 1
ATOM 3590 N N . GLU B 1 96 ? 14.555 -43.469 -19.078 1 95.19 96 GLU B N 1
ATOM 3591 C CA . GLU B 1 96 ? 13.25 -43.188 -18.5 1 95.19 96 GLU B CA 1
ATOM 3592 C C . GLU B 1 96 ? 13.047 -41.656 -18.328 1 95.19 96 GLU B C 1
ATOM 3594 O O . GLU B 1 96 ? 11.906 -41.188 -18.266 1 95.19 96 GLU B O 1
ATOM 3599 N N . VAL B 1 97 ? 14.203 -40.938 -18.25 1 96 97 VAL B N 1
ATOM 3600 C CA . VAL B 1 97 ? 14.148 -39.531 -17.922 1 96 97 VAL B CA 1
ATOM 3601 C C . VAL B 1 97 ? 13.953 -38.719 -19.188 1 96 97 VAL B C 1
ATOM 3603 O O . VAL B 1 97 ? 14.719 -38.844 -20.156 1 96 97 VAL B O 1
ATOM 3606 N N . SER B 1 98 ? 12.906 -37.906 -19.266 1 96.5 98 SER B N 1
ATOM 3607 C CA . SER B 1 98 ? 12.625 -37.062 -20.438 1 96.5 98 SER B CA 1
ATOM 3608 C C . SER B 1 98 ? 13.242 -35.688 -20.266 1 96.5 98 SER B C 1
ATOM 3610 O O . SER B 1 98 ? 13.703 -35.094 -21.25 1 96.5 98 SER B O 1
ATOM 3612 N N . LEU B 1 99 ? 13.203 -35.094 -19.062 1 97 99 LEU B N 1
ATOM 3613 C CA . LEU B 1 99 ? 13.656 -33.75 -18.781 1 97 99 LEU B CA 1
ATOM 3614 C C . LEU B 1 99 ? 14.125 -33.625 -17.344 1 97 99 LEU B C 1
ATOM 3616 O O . LEU B 1 99 ? 13.508 -34.156 -16.422 1 97 99 LEU B O 1
ATOM 3620 N N . VAL B 1 100 ? 15.227 -33 -17.109 1 97.44 100 VAL B N 1
ATOM 3621 C CA . VAL B 1 100 ? 15.703 -32.562 -15.812 1 97.44 100 VAL B CA 1
ATOM 3622 C C . VAL B 1 100 ? 15.789 -31.031 -15.781 1 97.44 100 VAL B C 1
ATOM 3624 O O . VAL B 1 100 ? 16.516 -30.438 -16.562 1 97.44 100 VAL B O 1
ATOM 3627 N N . GLU B 1 101 ? 15 -30.406 -14.914 1 97.06 101 GLU B N 1
ATOM 3628 C CA . GLU B 1 101 ? 14.992 -28.953 -14.789 1 97.06 101 GLU B CA 1
ATOM 3629 C C . GLU B 1 101 ? 15.547 -28.516 -13.438 1 97.06 101 GLU B C 1
ATOM 3631 O O . GLU B 1 101 ? 15.156 -29.047 -12.398 1 97.06 101 GLU B O 1
ATOM 3636 N N . GLU B 1 102 ? 16.516 -27.516 -13.492 1 95.12 102 GLU B N 1
ATOM 3637 C CA . GLU B 1 102 ? 16.938 -26.953 -12.211 1 95.12 102 GLU B CA 1
ATOM 3638 C C . GLU B 1 102 ? 15.75 -26.359 -11.461 1 95.12 102 GLU B C 1
ATOM 3640 O O . GLU B 1 102 ? 14.922 -25.656 -12.055 1 95.12 102 GLU B O 1
ATOM 3645 N N . ASN B 1 103 ? 15.625 -26.766 -10.172 1 95.56 103 ASN B N 1
ATOM 3646 C CA . ASN B 1 103 ? 14.586 -26.156 -9.352 1 95.56 103 ASN B CA 1
ATOM 3647 C C . ASN B 1 103 ? 14.758 -24.656 -9.25 1 95.56 103 ASN B C 1
ATOM 3649 O O . ASN B 1 103 ? 15.883 -24.156 -9.195 1 95.56 103 ASN B O 1
ATOM 3653 N N . GLY B 1 104 ? 13.594 -23.906 -9.312 1 92.12 104 GLY B N 1
ATOM 3654 C CA . GLY B 1 104 ? 13.672 -22.453 -9.359 1 92.12 104 GLY B CA 1
ATOM 3655 C C . GLY B 1 104 ? 13.039 -21.797 -8.148 1 92.12 104 GLY B C 1
ATOM 3656 O O . GLY B 1 104 ? 12.195 -22.391 -7.477 1 92.12 104 GLY B O 1
ATOM 3657 N N . VAL B 1 105 ? 13.477 -20.547 -7.941 1 86.19 105 VAL B N 1
ATOM 3658 C CA . VAL B 1 105 ? 12.852 -19.703 -6.926 1 86.19 105 VAL B CA 1
ATOM 3659 C C . VAL B 1 105 ? 11.578 -19.078 -7.492 1 86.19 105 VAL B C 1
ATOM 3661 O O . VAL B 1 105 ? 11.562 -18.625 -8.641 1 86.19 105 VAL B O 1
ATOM 3664 N N . VAL B 1 106 ? 10.453 -19.156 -6.746 1 89.69 106 VAL B N 1
ATOM 3665 C CA . VAL B 1 106 ? 9.18 -18.531 -7.074 1 89.69 106 VAL B CA 1
ATOM 3666 C C . VAL B 1 106 ? 8.789 -17.531 -5.977 1 89.69 106 VAL B C 1
ATOM 3668 O O . VAL B 1 106 ? 8.984 -17.812 -4.789 1 89.69 106 VAL B O 1
ATOM 3671 N N . GLN B 1 107 ? 8.305 -16.281 -6.383 1 79.31 107 GLN B N 1
ATOM 3672 C CA . GLN B 1 107 ? 7.965 -15.234 -5.422 1 79.31 107 GLN B CA 1
ATOM 3673 C C . GLN B 1 107 ? 6.566 -14.68 -5.684 1 79.31 107 GLN B C 1
ATOM 3675 O O . GLN B 1 107 ? 6.09 -14.695 -6.82 1 79.31 107 GLN B O 1
ATOM 3680 N N . ALA B 1 108 ? 5.848 -14.211 -4.57 1 80.81 108 ALA B N 1
ATOM 3681 C CA . ALA B 1 108 ? 4.609 -13.453 -4.719 1 80.81 108 ALA B CA 1
ATOM 3682 C C . ALA B 1 108 ? 4.844 -12.172 -5.512 1 80.81 108 ALA B C 1
ATOM 3684 O O . ALA B 1 108 ? 5.863 -11.5 -5.332 1 80.81 108 ALA B O 1
ATOM 3685 N N . HIS B 1 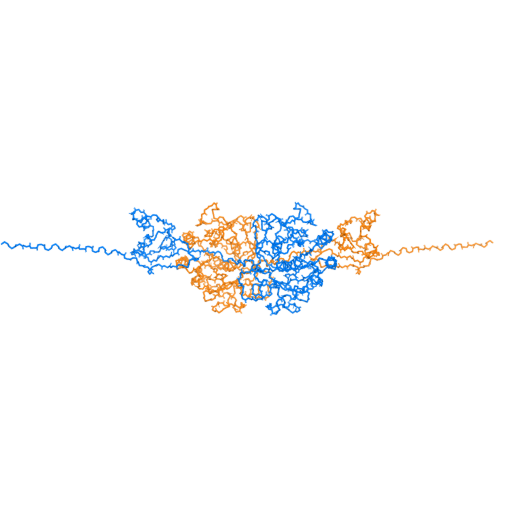109 ? 3.904 -11.891 -6.461 1 63.22 109 HIS B N 1
ATOM 3686 C CA . HIS B 1 109 ? 4.027 -10.68 -7.262 1 63.22 109 HIS B CA 1
ATOM 3687 C C . HIS B 1 109 ? 3.477 -9.469 -6.52 1 63.22 109 HIS B C 1
ATOM 3689 O O . HIS B 1 109 ? 2.486 -8.867 -6.945 1 63.22 109 HIS B O 1
ATOM 3695 N N . GLN B 1 110 ? 4.148 -9.18 -5.453 1 62.12 110 GLN B N 1
ATOM 3696 C CA . GLN B 1 110 ? 3.857 -7.945 -4.73 1 62.12 110 GLN B CA 1
ATOM 3697 C C . GLN B 1 110 ? 4.859 -6.852 -5.09 1 62.12 110 GLN B C 1
ATOM 3699 O O . GLN B 1 110 ? 6.055 -7.113 -5.215 1 62.12 110 GLN B O 1
ATOM 3704 N N . ALA B 1 111 ? 4.234 -5.766 -5.512 1 55.47 111 ALA B N 1
ATOM 3705 C CA . ALA B 1 111 ? 5.129 -4.656 -5.832 1 55.47 111 ALA B CA 1
ATOM 3706 C C . ALA B 1 111 ? 5.758 -4.074 -4.57 1 55.47 111 ALA B C 1
ATOM 3708 O O . ALA B 1 111 ? 5.07 -3.857 -3.57 1 55.47 111 ALA B O 1
ATOM 3709 N N . TYR B 1 112 ? 7.035 -4.383 -4.379 1 53.78 112 TYR B N 1
ATOM 3710 C CA . TYR B 1 112 ? 7.762 -3.77 -3.271 1 53.78 112 TYR B CA 1
ATOM 3711 C C . TYR B 1 112 ? 8.641 -2.631 -3.762 1 53.78 112 TYR B C 1
ATOM 3713 O O . TYR B 1 112 ? 9.82 -2.838 -4.078 1 53.78 112 TYR B O 1
ATOM 3721 N N . PRO B 1 113 ? 7.91 -1.57 -4.141 1 51.91 113 PRO B N 1
ATOM 3722 C CA . PRO B 1 113 ? 8.828 -0.611 -4.758 1 51.91 113 PRO B CA 1
ATOM 3723 C C . PRO B 1 113 ? 9.977 -0.216 -3.83 1 51.91 113 PRO B C 1
ATOM 3725 O O . PRO B 1 113 ? 10.922 0.444 -4.262 1 51.91 113 PRO B O 1
ATOM 3728 N N . GLY B 1 114 ? 10.195 -1.176 -2.738 1 56.75 114 GLY B N 1
ATOM 3729 C CA . GLY B 1 114 ? 11.234 -0.695 -1.845 1 56.75 114 GLY B CA 1
ATOM 3730 C C . GLY B 1 114 ? 11.148 0.795 -1.573 1 56.75 114 GLY B C 1
ATOM 3731 O O . GLY B 1 114 ? 10.102 1.411 -1.793 1 56.75 114 GLY B O 1
ATOM 3732 N N . SER B 1 115 ? 12.109 1.365 -0.917 1 68.31 115 SER B N 1
ATOM 3733 C CA . SER B 1 115 ? 12.273 2.791 -0.653 1 68.31 115 SER B CA 1
ATOM 3734 C C . SER B 1 115 ? 12.555 3.562 -1.938 1 68.31 115 SER B C 1
ATOM 3736 O O . SER B 1 115 ? 13.516 4.332 -2.004 1 68.31 115 SER B O 1
ATOM 3738 N N . TRP B 1 116 ? 11.711 3.195 -3.072 1 87.25 116 TRP B N 1
ATOM 3739 C CA . TRP B 1 116 ? 12.039 3.818 -4.352 1 87.25 116 TRP B CA 1
ATOM 3740 C C . TRP B 1 116 ? 12.07 5.336 -4.223 1 87.25 116 TRP B C 1
ATOM 3742 O O . TRP B 1 116 ? 12.773 6.016 -4.977 1 87.25 116 TRP B O 1
ATOM 3752 N N . GLY B 1 117 ? 11.305 5.879 -3.27 1 93.75 117 GLY B N 1
ATOM 3753 C CA . GLY B 1 117 ? 11.258 7.32 -3.066 1 93.75 117 GLY B CA 1
ATOM 3754 C C . GLY B 1 117 ? 12.602 7.922 -2.715 1 93.75 117 GLY B C 1
ATOM 3755 O O . GLY B 1 117 ? 12.922 9.031 -3.152 1 93.75 117 GLY B O 1
ATOM 3756 N N . LEU B 1 118 ? 13.383 7.105 -1.974 1 94.19 118 LEU B N 1
ATOM 3757 C CA . LEU B 1 118 ? 14.719 7.559 -1.609 1 94.19 118 LEU B CA 1
ATOM 3758 C C . LEU B 1 118 ? 15.609 7.668 -2.842 1 94.19 118 LEU B C 1
ATOM 3760 O O . LEU B 1 118 ? 16.328 8.656 -3.01 1 94.19 118 LEU B O 1
ATOM 3764 N N . ASP B 1 119 ? 15.539 6.668 -3.639 1 93.12 119 ASP B N 1
ATOM 3765 C CA . ASP B 1 119 ? 16.312 6.641 -4.871 1 93.12 119 ASP B CA 1
ATOM 3766 C C . ASP B 1 119 ? 15.906 7.777 -5.809 1 93.12 119 ASP B C 1
ATOM 3768 O O . ASP B 1 119 ? 16.75 8.391 -6.453 1 93.12 119 ASP B O 1
ATOM 3772 N N . ARG B 1 120 ? 14.633 8.109 -5.809 1 96 120 ARG B N 1
ATOM 3773 C CA . ARG B 1 120 ? 14.133 9.086 -6.77 1 96 120 ARG B CA 1
ATOM 3774 C C . ARG B 1 120 ? 14.57 10.5 -6.391 1 96 120 ARG B C 1
ATOM 3776 O O . ARG B 1 120 ? 14.836 11.328 -7.262 1 96 120 ARG B O 1
ATOM 3783 N N . VAL B 1 121 ? 14.719 10.734 -5.113 1 97.75 121 VAL B N 1
ATOM 3784 C CA . VAL B 1 121 ? 14.891 12.125 -4.703 1 97.75 121 VAL B CA 1
ATOM 3785 C C . VAL B 1 121 ? 16.375 12.469 -4.664 1 97.75 121 VAL B C 1
ATOM 3787 O O . VAL B 1 121 ? 16.75 13.625 -4.445 1 97.75 121 VAL B O 1
ATOM 3790 N N . ASP B 1 122 ? 17.281 11.492 -4.926 1 96 122 ASP B N 1
ATOM 3791 C CA . ASP B 1 122 ? 18.688 11.844 -4.973 1 96 122 ASP B CA 1
ATOM 3792 C C . ASP B 1 122 ? 19.203 11.906 -6.41 1 96 122 ASP B C 1
ATOM 3794 O O . ASP B 1 122 ? 20.391 12.039 -6.648 1 96 122 ASP B O 1
ATOM 3798 N N . GLN B 1 123 ? 18.297 11.688 -7.363 1 95.5 123 GLN B N 1
ATOM 3799 C CA . GLN B 1 123 ? 18.641 11.859 -8.773 1 95.5 123 GLN B CA 1
ATOM 3800 C C . GLN B 1 123 ? 17.578 12.695 -9.492 1 95.5 123 GLN B C 1
ATOM 3802 O O . GLN B 1 123 ? 16.406 12.688 -9.117 1 95.5 123 GLN B O 1
ATOM 3807 N N . ARG B 1 124 ? 17.969 13.398 -10.539 1 96.25 124 ARG B N 1
ATOM 3808 C CA . ARG B 1 124 ? 17.078 14.336 -11.211 1 96.25 124 ARG B CA 1
ATOM 3809 C C . ARG B 1 124 ? 16.188 13.617 -12.227 1 96.25 124 ARG B C 1
ATOM 3811 O O . ARG B 1 124 ? 15.047 14.031 -12.461 1 96.25 124 ARG B O 1
ATOM 3818 N N . TYR B 1 125 ? 16.703 12.531 -12.781 1 94.62 125 TYR B N 1
ATOM 3819 C CA . TYR B 1 125 ? 15.992 11.922 -13.898 1 94.62 125 TYR B CA 1
ATOM 3820 C C . TYR B 1 125 ? 15.922 10.406 -13.742 1 94.62 125 TYR B C 1
ATOM 3822 O O . TYR B 1 125 ? 16.656 9.82 -12.945 1 94.62 125 TYR B O 1
ATOM 3830 N N . LEU B 1 126 ? 14.953 9.75 -14.398 1 88.56 126 LEU B N 1
ATOM 3831 C CA . LEU B 1 126 ? 14.828 8.305 -14.523 1 88.56 126 LEU B CA 1
ATOM 3832 C C . LEU B 1 126 ? 15.773 7.773 -15.594 1 88.56 126 LEU B C 1
ATOM 3834 O O . LEU B 1 126 ? 16.203 8.523 -16.484 1 88.56 126 LEU B O 1
ATOM 3838 N N . PRO B 1 127 ? 16.234 6.586 -15.562 1 85.5 127 PRO B N 1
ATOM 3839 C CA . PRO B 1 127 ? 15.773 5.547 -14.641 1 85.5 127 PRO B CA 1
ATOM 3840 C C . PRO B 1 127 ? 16.453 5.633 -13.273 1 85.5 127 PRO B C 1
ATOM 3842 O O . PRO B 1 127 ? 17.5 6.254 -13.141 1 85.5 127 PRO B O 1
ATOM 3845 N N . LEU B 1 128 ? 15.82 4.984 -12.289 1 85.62 128 LEU B N 1
ATOM 3846 C CA . LEU B 1 128 ? 16.391 4.883 -10.945 1 85.62 128 LEU B CA 1
ATOM 3847 C C . LEU B 1 128 ? 17.656 4.043 -10.961 1 85.62 128 LEU B C 1
ATOM 3849 O O . LEU B 1 128 ? 17.766 3.086 -11.734 1 85.62 128 LEU B O 1
ATOM 3853 N N . ASP B 1 129 ? 18.625 4.418 -10.094 1 85.56 129 ASP B N 1
ATOM 3854 C CA . ASP B 1 129 ? 19.891 3.695 -10.109 1 85.56 129 ASP B CA 1
ATOM 3855 C C . ASP B 1 129 ? 20.047 2.846 -8.852 1 85.56 129 ASP B C 1
ATOM 3857 O O . ASP B 1 129 ? 21.078 2.203 -8.656 1 85.56 129 ASP B O 1
ATOM 3861 N N . GLY B 1 130 ? 19.031 2.881 -7.953 1 80.56 130 GLY B N 1
ATOM 3862 C CA . GLY B 1 130 ? 19.016 2.033 -6.77 1 80.56 130 GLY B CA 1
ATOM 3863 C C . GLY B 1 130 ? 19.844 2.58 -5.629 1 80.56 130 GLY B C 1
ATOM 3864 O O . GLY B 1 130 ? 20.094 1.882 -4.645 1 80.56 130 GLY B O 1
ATOM 3865 N N . GLN B 1 131 ? 20.312 3.824 -5.781 1 82.44 131 GLN B N 1
ATOM 3866 C CA . GLN B 1 131 ? 21.156 4.449 -4.758 1 82.44 131 GLN B CA 1
ATOM 3867 C C . GLN B 1 131 ? 20.469 5.684 -4.176 1 82.44 131 GLN B C 1
ATOM 3869 O O . GLN B 1 131 ? 19.625 6.297 -4.828 1 82.44 131 GLN B O 1
ATOM 3874 N N . ALA B 1 132 ? 20.703 5.895 -2.967 1 89 132 ALA B N 1
ATOM 3875 C CA . ALA B 1 132 ? 20.234 7.105 -2.295 1 89 132 ALA B CA 1
ATOM 3876 C C . ALA B 1 132 ? 21.312 7.676 -1.379 1 89 132 ALA B C 1
ATOM 3878 O O . ALA B 1 132 ? 21.578 7.121 -0.309 1 89 132 ALA B O 1
ATOM 3879 N N . ASP B 1 133 ? 21.906 8.727 -1.828 1 88.31 133 ASP B N 1
ATOM 3880 C CA . ASP B 1 133 ? 22.938 9.43 -1.07 1 88.31 133 ASP B CA 1
ATOM 3881 C C . ASP B 1 133 ? 22.641 10.922 -0.977 1 88.31 133 ASP B C 1
ATOM 3883 O O . ASP B 1 133 ? 22.25 11.547 -1.968 1 88.31 133 ASP B O 1
ATOM 3887 N N . PHE B 1 134 ? 22.703 11.391 0.25 1 92.31 134 PHE B N 1
ATOM 3888 C CA . PHE B 1 134 ? 22.422 12.797 0.5 1 92.31 134 PHE B CA 1
ATOM 3889 C C . PHE B 1 134 ? 23.609 13.492 1.157 1 92.31 134 PHE B C 1
ATOM 3891 O O . PHE B 1 134 ? 24.344 12.875 1.929 1 92.31 134 PHE B O 1
ATOM 3898 N N . THR B 1 135 ? 23.875 14.758 0.776 1 93.12 135 THR B N 1
ATOM 3899 C CA . THR B 1 135 ? 24.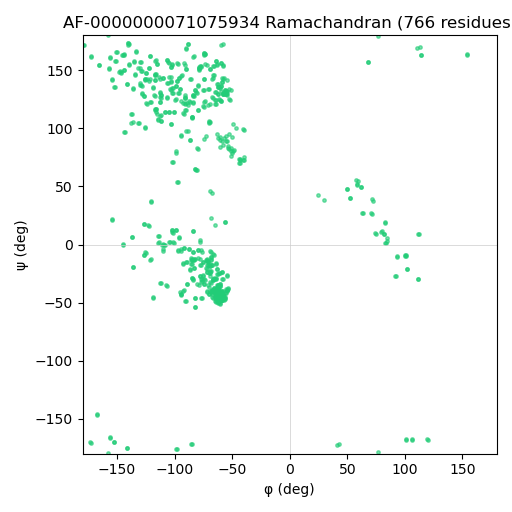906 15.555 1.437 1 93.12 135 THR B CA 1
ATOM 3900 C C . THR B 1 135 ? 24.438 16.016 2.814 1 93.12 135 THR B C 1
ATOM 3902 O O . THR B 1 135 ? 23.859 17.094 2.951 1 93.12 135 THR B O 1
ATOM 3905 N N . GLY B 1 136 ? 24.688 15.258 3.885 1 95.12 136 GLY B N 1
ATOM 3906 C CA . GLY B 1 136 ? 24.219 15.461 5.25 1 95.12 136 GLY B CA 1
ATOM 3907 C C . GLY B 1 136 ? 23.25 14.391 5.707 1 95.12 136 GLY B C 1
ATOM 3908 O O . GLY B 1 136 ? 22.797 13.57 4.91 1 95.12 136 GLY B O 1
ATOM 3909 N N . ASP B 1 137 ? 22.969 14.445 7.031 1 96.31 137 ASP B N 1
ATOM 3910 C CA . ASP B 1 137 ? 22.078 13.406 7.539 1 96.31 137 ASP B CA 1
ATOM 3911 C C . ASP B 1 137 ? 21.047 13.984 8.5 1 96.31 137 ASP B C 1
ATOM 3913 O O . ASP B 1 137 ? 20.312 13.242 9.148 1 96.31 137 ASP B O 1
ATOM 3917 N N . GLY B 1 138 ? 21.016 15.258 8.633 1 98 138 GLY B N 1
ATOM 3918 C CA . GLY B 1 138 ? 20.016 15.922 9.469 1 98 138 GLY B CA 1
ATOM 3919 C C . GLY B 1 138 ? 20.359 15.883 10.945 1 98 138 GLY B C 1
ATOM 3920 O O . GLY B 1 138 ? 19.516 16.219 11.789 1 98 138 GLY B O 1
ATOM 3921 N N . SER B 1 139 ? 21.656 15.461 11.266 1 97.56 139 SER B N 1
ATOM 3922 C CA . SER B 1 139 ? 22.062 15.422 12.672 1 97.56 139 SER B CA 1
ATOM 3923 C C . SER B 1 139 ? 21.891 16.781 13.336 1 97.56 139 SER B C 1
ATOM 3925 O O . SER B 1 139 ? 22.234 17.812 12.75 1 97.56 139 SER B O 1
ATOM 3927 N N . GLY B 1 140 ? 21.297 16.766 14.516 1 97.81 140 GLY B N 1
ATOM 3928 C CA . GLY B 1 140 ? 21.125 18 15.273 1 97.81 140 GLY B CA 1
ATOM 3929 C C . GLY B 1 140 ? 19.781 18.672 15.023 1 97.81 140 GLY B C 1
ATOM 3930 O O . GLY B 1 140 ? 19.422 19.641 15.711 1 97.81 140 GLY B O 1
ATOM 3931 N N . VAL B 1 141 ? 19.078 18.234 14.062 1 98.75 141 VAL B N 1
ATOM 3932 C CA . VAL B 1 141 ? 17.781 18.844 13.742 1 98.75 141 VAL B CA 1
ATOM 3933 C C . VAL B 1 141 ? 16.656 18.016 14.352 1 98.75 141 VAL B C 1
ATOM 3935 O O . VAL B 1 141 ? 16.688 16.781 14.336 1 98.75 141 VAL B O 1
ATOM 3938 N N . ASN B 1 142 ? 15.664 18.672 14.969 1 98.88 142 ASN B N 1
ATOM 3939 C CA . ASN B 1 142 ? 14.469 18.047 15.516 1 98.88 142 ASN B CA 1
ATOM 3940 C C . ASN B 1 142 ? 13.305 18.109 14.539 1 98.88 142 ASN B C 1
ATOM 3942 O O . ASN B 1 142 ? 13.031 19.156 13.953 1 98.88 142 ASN B O 1
ATOM 3946 N N . VAL B 1 143 ? 12.703 16.984 14.344 1 98.94 143 VAL B N 1
ATOM 3947 C CA . VAL B 1 143 ? 11.516 16.953 13.508 1 98.94 143 VAL B CA 1
ATOM 3948 C C . VAL B 1 143 ? 10.289 16.625 14.352 1 98.94 143 VAL B C 1
ATOM 3950 O O . VAL B 1 143 ? 10.258 15.602 15.055 1 98.94 143 VAL B O 1
ATOM 3953 N N . TYR B 1 144 ? 9.328 17.453 14.344 1 98.94 144 TYR B N 1
ATOM 3954 C CA . TYR B 1 144 ? 8.062 17.234 15.039 1 98.94 144 TYR B CA 1
ATOM 3955 C C . TYR B 1 144 ? 6.984 16.766 14.07 1 98.94 144 TYR B C 1
ATOM 3957 O O . TYR B 1 144 ? 6.59 17.5 13.156 1 98.94 144 TYR B O 1
ATOM 3965 N N . ILE B 1 145 ? 6.551 15.539 14.258 1 98.94 145 ILE B N 1
ATOM 3966 C CA . ILE B 1 145 ? 5.598 14.906 13.344 1 98.94 145 ILE B CA 1
ATOM 3967 C C . ILE B 1 145 ? 4.203 14.914 13.977 1 98.94 145 ILE B C 1
ATOM 3969 O O . ILE B 1 145 ? 3.938 14.156 14.906 1 98.94 145 ILE B O 1
ATOM 3973 N N . LEU B 1 146 ? 3.352 15.797 13.523 1 98.81 146 LEU B N 1
ATOM 3974 C CA . LEU B 1 146 ? 1.965 15.844 13.977 1 98.81 146 LEU B CA 1
ATOM 3975 C C . LEU B 1 146 ? 1.102 14.875 13.18 1 98.81 146 LEU B C 1
ATOM 3977 O O . LEU B 1 146 ? 0.858 15.078 11.984 1 98.81 146 LEU B O 1
ATOM 3981 N N . ASP B 1 147 ? 0.674 13.828 13.828 1 98.38 147 ASP B N 1
ATOM 3982 C CA . ASP B 1 147 ? 0.038 12.711 13.141 1 98.38 147 ASP B CA 1
ATOM 3983 C C . ASP B 1 147 ? -0.635 11.766 14.133 1 98.38 147 ASP B C 1
ATOM 3985 O O . ASP B 1 147 ? -1.22 12.211 15.125 1 98.38 147 ASP B O 1
ATOM 3989 N N . THR B 1 148 ? -0.64 10.461 13.828 1 95.44 148 THR B N 1
ATOM 3990 C CA . THR B 1 148 ? -1.297 9.461 14.664 1 95.44 148 THR B CA 1
ATOM 3991 C C . THR B 1 148 ? -0.383 9.016 15.805 1 95.44 148 THR B C 1
ATOM 3993 O O . THR B 1 148 ? -0.704 8.078 16.531 1 95.44 148 THR B O 1
ATOM 3996 N N . GLY B 1 149 ? 0.702 9.734 16.016 1 97.69 149 GLY B N 1
ATOM 3997 C CA . GLY B 1 149 ? 1.727 9.336 16.969 1 97.69 149 GLY B CA 1
ATOM 3998 C C . GLY B 1 149 ? 2.938 8.695 16.312 1 97.69 149 GLY B C 1
ATOM 3999 O O . GLY B 1 149 ? 3.152 8.852 15.109 1 97.69 149 GLY B O 1
ATOM 4000 N N . ILE B 1 150 ? 3.773 8.102 17.141 1 98.12 150 ILE B N 1
ATOM 4001 C CA . ILE B 1 150 ? 4.965 7.398 16.688 1 98.12 150 ILE B CA 1
ATOM 4002 C C . ILE B 1 150 ? 5.168 6.141 17.531 1 98.12 150 ILE B C 1
ATOM 4004 O O . ILE B 1 150 ? 4.84 6.121 18.719 1 98.12 150 ILE B O 1
ATOM 4008 N N . TYR B 1 151 ? 5.52 5.078 16.906 1 96.94 151 TYR B N 1
ATOM 4009 C CA . TYR B 1 151 ? 5.93 3.855 17.594 1 96.94 151 TYR B CA 1
ATOM 4010 C C . TYR B 1 151 ? 7.445 3.799 17.75 1 96.94 151 TYR B C 1
ATOM 4012 O O . TYR B 1 151 ? 8.141 3.221 16.906 1 96.94 151 TYR B O 1
ATOM 4020 N N . PRO B 1 152 ? 8 4.258 18.875 1 97.69 152 PRO B N 1
ATOM 4021 C CA . PRO B 1 152 ? 9.445 4.469 19 1 97.69 152 PRO B CA 1
ATOM 4022 C C . PRO B 1 152 ? 10.227 3.158 19.078 1 97.69 152 PRO B C 1
ATOM 4024 O O . PRO B 1 152 ? 11.438 3.148 18.844 1 97.69 152 PRO B O 1
ATOM 4027 N N . SER B 1 153 ? 9.57 2.055 19.297 1 95.31 153 SER B N 1
ATOM 4028 C CA . SER B 1 153 ? 10.25 0.778 19.5 1 95.31 153 SER B CA 1
ATOM 4029 C C . SER B 1 153 ? 10.594 0.125 18.156 1 95.31 153 SER B C 1
ATOM 4031 O O . SER B 1 153 ? 11.227 -0.932 18.125 1 95.31 153 SER B O 1
ATOM 4033 N N . ASN B 1 154 ? 10.133 0.712 17.078 1 94.06 154 ASN B N 1
ATOM 4034 C CA . ASN B 1 154 ? 10.625 0.229 15.797 1 94.06 154 ASN B CA 1
ATOM 4035 C C . ASN B 1 154 ? 12.141 0.376 15.688 1 94.06 154 ASN B C 1
ATOM 4037 O O . ASN B 1 154 ? 12.672 1.479 15.82 1 94.06 154 ASN B O 1
ATOM 4041 N N . THR B 1 155 ? 12.797 -0.644 15.445 1 93.69 155 THR B N 1
ATOM 4042 C CA . THR B 1 155 ? 14.25 -0.698 15.578 1 93.69 155 THR B CA 1
ATOM 4043 C C . THR B 1 155 ? 14.922 0.142 14.492 1 93.69 155 THR B C 1
AT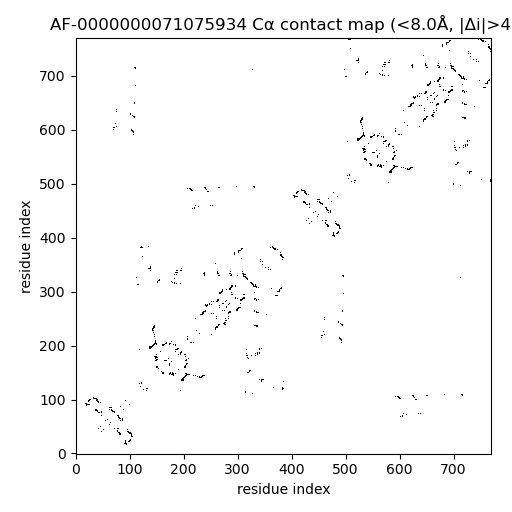OM 4045 O O . THR B 1 155 ? 16.078 0.542 14.641 1 93.69 155 THR B O 1
ATOM 4048 N N . TYR B 1 156 ? 14.234 0.492 13.43 1 94 156 TYR B N 1
ATOM 4049 C CA . TYR B 1 156 ? 14.797 1.292 12.352 1 94 156 TYR B CA 1
ATOM 4050 C C . TYR B 1 156 ? 14.992 2.74 12.789 1 94 156 TYR B C 1
ATOM 4052 O O . TYR B 1 156 ? 15.695 3.508 12.125 1 94 156 TYR B O 1
ATOM 4060 N N . PHE B 1 157 ? 14.43 3.107 13.906 1 98.06 157 PHE B N 1
ATOM 4061 C CA . PHE B 1 157 ? 14.641 4.457 14.422 1 98.06 157 PHE B CA 1
ATOM 4062 C C . PHE B 1 157 ? 15.914 4.531 15.242 1 98.06 157 PHE B C 1
ATOM 4064 O O . PHE B 1 157 ? 16.422 5.621 15.531 1 98.06 157 PHE B O 1
ATOM 4071 N N . ASN B 1 158 ? 16.406 3.424 15.641 1 96.12 158 ASN B N 1
ATOM 4072 C CA . ASN B 1 158 ? 17.688 3.322 16.328 1 96.12 158 ASN B CA 1
ATOM 4073 C C . ASN B 1 158 ? 17.75 4.27 17.531 1 96.12 158 ASN B C 1
ATOM 4075 O O . ASN B 1 158 ? 18.734 4.988 17.703 1 96.12 158 ASN B O 1
ATOM 4079 N N . GLY B 1 159 ? 16.656 4.367 18.25 1 97.62 159 GLY B N 1
ATOM 4080 C CA . GLY B 1 159 ? 16.625 5.121 19.484 1 97.62 159 GLY B CA 1
ATOM 4081 C C . GLY B 1 159 ? 16.375 6.605 19.281 1 97.62 159 GLY B C 1
ATOM 4082 O O . GLY B 1 159 ? 16.328 7.375 20.25 1 97.62 159 GLY B O 1
ATOM 4083 N N . ARG B 1 160 ? 16.141 7.098 18.062 1 98.44 160 ARG B N 1
ATOM 4084 C CA . ARG B 1 160 ? 16.047 8.523 17.781 1 98.44 160 ARG B CA 1
ATOM 4085 C C . ARG B 1 160 ? 14.594 8.984 17.766 1 98.44 160 ARG B C 1
ATOM 4087 O O . ARG B 1 160 ? 14.312 10.172 17.578 1 98.44 160 ARG B O 1
ATOM 4094 N N . ALA B 1 161 ? 13.641 8.039 17.891 1 98.69 161 ALA B N 1
ATOM 4095 C CA . ALA B 1 161 ? 12.219 8.359 17.891 1 98.69 161 ALA B CA 1
ATOM 4096 C C . ALA B 1 161 ? 11.68 8.438 19.312 1 98.69 161 ALA B C 1
ATOM 4098 O O . ALA B 1 161 ? 12.055 7.641 20.172 1 98.69 161 ALA B O 1
ATOM 4099 N N . SER B 1 162 ? 10.812 9.383 19.594 1 98.62 162 SER B N 1
ATOM 4100 C CA . SER B 1 162 ? 10.18 9.523 20.891 1 98.62 162 SER B CA 1
ATOM 4101 C C . SER B 1 162 ? 8.797 10.156 20.781 1 98.62 162 SER B C 1
ATOM 4103 O O . SER B 1 162 ? 8.492 10.812 19.781 1 98.62 162 SER B O 1
ATOM 4105 N N . VAL B 1 163 ? 8 9.898 21.812 1 98.31 163 VAL B N 1
ATOM 4106 C CA . VAL B 1 163 ? 6.715 10.578 21.938 1 98.31 163 VAL B CA 1
ATOM 4107 C C . VAL B 1 163 ? 6.914 11.945 22.594 1 98.31 163 VAL B C 1
ATOM 4109 O O . VAL B 1 163 ? 7.488 12.047 23.672 1 98.31 163 VAL B O 1
ATOM 4112 N N . GLY B 1 164 ? 6.504 12.977 21.906 1 98.31 164 GLY B N 1
ATOM 4113 C CA . GLY B 1 164 ? 6.594 14.32 22.453 1 98.31 164 GLY B CA 1
ATOM 4114 C C . GLY B 1 164 ? 5.348 14.734 23.219 1 98.31 164 GLY B C 1
ATOM 4115 O O . GLY B 1 164 ? 5.438 15.219 24.344 1 98.31 164 GLY B O 1
ATOM 4116 N N . TYR B 1 165 ? 4.234 14.508 22.562 1 97.25 165 TYR B N 1
ATOM 4117 C CA . TYR B 1 165 ? 2.979 14.992 23.125 1 97.25 165 TYR B CA 1
ATOM 4118 C C . TYR B 1 165 ? 1.796 14.195 22.594 1 97.25 165 TYR B C 1
ATOM 4120 O O . TYR B 1 165 ? 1.862 13.633 21.5 1 97.25 165 TYR B O 1
ATOM 4128 N N . ASP B 1 166 ? 0.719 14.109 23.406 1 97.69 166 ASP B N 1
ATOM 4129 C CA . ASP B 1 166 ? -0.527 13.445 23.031 1 97.69 166 ASP B CA 1
ATOM 4130 C C . ASP B 1 166 ? -1.72 14.383 23.203 1 97.69 166 ASP B C 1
ATOM 4132 O O . ASP B 1 166 ? -2.271 14.492 24.312 1 97.69 166 ASP B O 1
ATOM 4136 N N . ALA B 1 167 ? -2.199 14.977 22.094 1 95.44 167 ALA B N 1
ATOM 4137 C CA . ALA B 1 167 ? -3.324 15.906 22.125 1 95.44 167 ALA B CA 1
ATOM 4138 C C . ALA B 1 167 ? -4.656 15.164 22.078 1 95.44 167 ALA B C 1
ATOM 4140 O O . ALA B 1 167 ? -5.719 15.766 22.234 1 95.44 167 ALA B O 1
ATOM 4141 N N . VAL B 1 168 ? -4.617 13.898 21.766 1 90.88 168 VAL B N 1
ATOM 4142 C CA . VAL B 1 168 ? -5.824 13.086 21.641 1 90.88 168 VAL B CA 1
ATOM 4143 C C . VAL B 1 168 ? -6.184 12.469 22.984 1 90.88 168 VAL B C 1
ATOM 4145 O O . VAL B 1 168 ? -7.363 12.367 23.328 1 90.88 168 VAL B O 1
ATOM 4148 N N . GLY B 1 169 ? -5.219 12.133 23.781 1 88.38 169 GLY B N 1
ATOM 4149 C CA . GLY B 1 169 ? -5.449 11.461 25.062 1 88.38 169 GLY B CA 1
ATOM 4150 C C . GLY B 1 169 ? -5.773 9.992 24.906 1 88.38 169 GLY B C 1
ATOM 4151 O O . GLY B 1 169 ? -5.703 9.445 23.797 1 88.38 169 GLY B O 1
ATOM 4152 N N . GLY B 1 170 ? -5.996 9.414 26.047 1 82.31 170 GLY B N 1
ATOM 4153 C CA . GLY B 1 170 ? -6.312 7.996 26.062 1 82.31 170 GLY B CA 1
ATOM 4154 C C . GLY B 1 170 ? -5.168 7.137 26.562 1 82.31 170 GLY B C 1
ATOM 4155 O O . GLY B 1 170 ? -4.176 7.652 27.078 1 82.31 170 GLY B O 1
ATOM 4156 N N . ALA B 1 171 ? -5.309 5.891 26.359 1 79.38 171 ALA B N 1
ATOM 4157 C CA . ALA B 1 171 ? -4.465 4.914 27.047 1 79.38 171 ALA B CA 1
ATOM 4158 C C . ALA B 1 171 ? -3.137 4.734 26.312 1 79.38 171 ALA B C 1
ATOM 4160 O O . ALA B 1 171 ? -2.162 4.25 26.891 1 79.38 171 ALA B O 1
ATOM 4161 N N . THR B 1 172 ? -3.018 5.223 25.078 1 85.38 172 THR B N 1
ATOM 4162 C CA . THR B 1 172 ? -1.823 4.918 24.297 1 85.38 172 THR B CA 1
ATOM 4163 C C . THR B 1 172 ? -0.681 5.863 24.656 1 85.38 172 THR B C 1
ATOM 4165 O O . THR B 1 172 ? 0.483 5.578 24.375 1 85.38 172 THR B O 1
ATOM 4168 N N . GLY B 1 173 ? -1.033 7.059 25.266 1 91.44 173 GLY B N 1
ATOM 4169 C CA . GLY B 1 173 ? -0.015 7.996 25.719 1 91.44 173 GLY B CA 1
ATOM 4170 C C . GLY B 1 173 ? 0.821 8.555 24.578 1 91.44 173 GLY B C 1
ATOM 4171 O O . GLY B 1 173 ? 2.021 8.789 24.75 1 91.44 173 GLY B O 1
ATOM 4172 N N . GLY B 1 174 ? 0.236 8.594 23.453 1 95.56 174 GLY B N 1
ATOM 4173 C CA . GLY B 1 174 ? 0.93 9.188 22.328 1 95.56 174 GLY B CA 1
ATOM 4174 C C . GLY B 1 174 ? 1.563 8.156 21.406 1 95.56 174 GLY B C 1
ATOM 4175 O O . GLY B 1 174 ? 2.027 8.492 20.312 1 95.56 174 GLY B O 1
ATOM 4176 N N . ILE B 1 175 ? 1.575 6.902 21.828 1 95.94 175 ILE B N 1
ATOM 4177 C CA . ILE B 1 175 ? 2.105 5.828 21 1 95.94 175 ILE B CA 1
ATOM 4178 C C . ILE B 1 175 ? 1.159 5.566 19.828 1 95.94 175 ILE B C 1
ATOM 4180 O O . ILE B 1 175 ? -0.056 5.473 20.016 1 95.94 175 ILE B O 1
ATOM 4184 N N . ASP B 1 176 ? 1.718 5.457 18.688 1 95.38 176 ASP B N 1
ATOM 4185 C CA . ASP B 1 176 ? 0.952 5.246 17.469 1 95.38 176 ASP B CA 1
ATOM 4186 C C . ASP B 1 176 ? 0.167 3.938 17.531 1 95.38 176 ASP B C 1
ATOM 4188 O O . ASP B 1 176 ? 0.741 2.875 17.781 1 95.38 176 ASP B O 1
ATOM 4192 N N . CYS B 1 177 ? -1.141 4.023 17.312 1 84.69 177 CYS B N 1
ATOM 4193 C CA . CYS B 1 177 ? -2.002 2.846 17.266 1 84.69 177 CYS B CA 1
ATOM 4194 C C . CYS B 1 177 ? -2.75 2.76 15.945 1 84.69 177 CYS B C 1
ATOM 4196 O O . CYS B 1 177 ? -3.809 2.135 15.867 1 84.69 177 CYS B O 1
ATOM 4198 N N . ASN B 1 178 ? -2.287 3.49 14.992 1 82.19 178 ASN B N 1
ATOM 4199 C CA . ASN B 1 178 ? -2.807 3.523 13.625 1 82.19 178 ASN B CA 1
ATOM 4200 C C . ASN B 1 178 ? -1.751 3.088 12.609 1 82.19 178 ASN B C 1
ATOM 4202 O O . ASN B 1 178 ? -2.037 2.293 11.719 1 82.19 178 ASN B O 1
ATOM 4206 N N . GLY B 1 179 ? -0.542 3.623 12.773 1 89 179 GLY B N 1
ATOM 4207 C CA . GLY B 1 179 ? 0.559 3.293 11.883 1 89 179 GLY B CA 1
ATOM 4208 C C . GLY B 1 179 ? 0.98 4.449 11 1 89 179 GLY B C 1
ATOM 4209 O O . GLY B 1 179 ? 2.152 4.562 10.625 1 89 179 GLY B O 1
ATOM 4210 N N . HIS B 1 180 ? 0.08 5.352 10.633 1 89.62 180 HIS B N 1
ATOM 4211 C CA . HIS B 1 180 ? 0.329 6.422 9.672 1 89.62 180 HIS B CA 1
ATOM 4212 C C . HIS B 1 180 ? 1.462 7.328 10.141 1 89.62 180 HIS B C 1
ATOM 4214 O O . HIS B 1 180 ? 2.389 7.617 9.383 1 89.62 180 HIS B O 1
ATOM 4220 N N . GLY B 1 181 ? 1.437 7.777 11.406 1 97.56 181 GLY B N 1
ATOM 4221 C CA . GLY B 1 181 ? 2.486 8.633 11.938 1 97.56 181 GLY B CA 1
ATOM 4222 C C . GLY B 1 181 ? 3.85 7.961 11.953 1 97.56 181 GLY B C 1
ATOM 4223 O O . GLY B 1 181 ? 4.863 8.602 11.68 1 97.56 181 GLY B O 1
ATOM 4224 N N . THR B 1 182 ? 3.842 6.664 12.258 1 96.69 182 THR B N 1
ATOM 4225 C CA . THR B 1 182 ? 5.086 5.898 12.25 1 96.69 182 THR B CA 1
ATOM 4226 C C . THR B 1 182 ? 5.637 5.781 10.828 1 96.69 182 THR B C 1
ATOM 4228 O O . THR B 1 182 ? 6.848 5.891 10.617 1 96.69 182 THR B O 1
ATOM 4231 N N . HIS B 1 183 ? 4.789 5.598 9.844 1 93.94 183 HIS B N 1
ATOM 4232 C CA . HIS B 1 183 ? 5.195 5.531 8.445 1 93.94 183 HIS B CA 1
ATOM 4233 C C . HIS B 1 183 ? 5.844 6.836 7.996 1 93.94 183 HIS B C 1
ATOM 4235 O O . HIS B 1 183 ? 6.91 6.824 7.375 1 93.94 183 HIS B O 1
ATOM 4241 N N . CYS B 1 184 ? 5.18 7.938 8.352 1 97.69 184 CYS B N 1
ATOM 4242 C CA . CYS B 1 184 ? 5.695 9.25 7.988 1 97.69 184 CYS B CA 1
ATOM 4243 C C . CYS B 1 184 ? 7.035 9.516 8.656 1 97.69 184 CYS B C 1
ATOM 4245 O O . CYS B 1 184 ? 7.965 10.016 8.023 1 97.69 184 CYS B O 1
ATOM 4247 N N . SER B 1 185 ? 7.148 9.141 9.93 1 98.69 185 SER B N 1
ATOM 4248 C CA . SER B 1 185 ? 8.398 9.312 10.656 1 98.69 185 SER B CA 1
ATOM 4249 C C . SER B 1 185 ? 9.531 8.516 10.008 1 98.69 185 SER B C 1
ATOM 4251 O O . SER B 1 185 ? 10.648 9.008 9.883 1 98.69 185 SER B O 1
ATOM 4253 N N . GLY B 1 186 ? 9.219 7.352 9.664 1 97.94 186 GLY B N 1
ATOM 4254 C CA . GLY B 1 186 ? 10.211 6.504 9.023 1 97.94 186 GLY B CA 1
ATOM 4255 C C . GLY B 1 186 ? 10.703 7.059 7.699 1 97.94 186 GLY B C 1
ATOM 4256 O O . GLY B 1 186 ? 11.898 6.996 7.398 1 97.94 186 GLY B O 1
ATOM 4257 N N . THR B 1 187 ? 9.82 7.605 6.902 1 96.94 187 THR B N 1
ATOM 4258 C CA . THR B 1 187 ? 10.164 8.203 5.617 1 96.94 187 THR B CA 1
ATOM 4259 C C . THR B 1 187 ? 11.055 9.43 5.809 1 96.94 187 THR B C 1
ATOM 4261 O O . THR B 1 187 ? 11.93 9.703 4.988 1 96.94 187 THR B O 1
ATOM 4264 N N . ILE B 1 188 ? 10.859 10.078 6.945 1 98.56 188 ILE B N 1
ATOM 4265 C CA . ILE B 1 188 ? 11.672 11.25 7.23 1 98.56 188 ILE B CA 1
ATOM 4266 C C . ILE B 1 188 ? 13.07 10.82 7.668 1 98.56 188 ILE B C 1
ATOM 4268 O O . ILE B 1 188 ? 14.078 11.328 7.164 1 98.56 188 ILE B O 1
ATOM 4272 N N . GLY B 1 189 ? 13.062 9.789 8.602 1 97.81 189 GLY B N 1
ATOM 4273 C CA . GLY B 1 189 ? 14.383 9.703 9.188 1 97.81 189 GLY B CA 1
ATOM 4274 C C . GLY B 1 189 ? 14.719 8.328 9.727 1 97.81 189 GLY B C 1
ATOM 4275 O O . GLY B 1 189 ? 15.516 8.188 10.648 1 97.81 189 GLY B O 1
ATOM 4276 N N . SER B 1 190 ? 14.133 7.207 9.344 1 96.44 190 SER B N 1
ATOM 4277 C CA . SER B 1 190 ? 14.586 5.883 9.766 1 96.44 190 SER B CA 1
ATOM 4278 C C . SER B 1 190 ? 15.883 5.492 9.055 1 96.44 190 SER B C 1
ATOM 4280 O O . SER B 1 190 ? 16.266 6.105 8.055 1 96.44 190 SER B O 1
ATOM 4282 N N . ASP B 1 191 ? 16.562 4.484 9.57 1 93.44 191 ASP B N 1
ATOM 4283 C CA . ASP B 1 191 ? 17.859 4.082 9.055 1 93.44 191 ASP B CA 1
ATOM 4284 C C . ASP B 1 191 ? 17.734 3.514 7.641 1 93.44 191 ASP B C 1
ATOM 4286 O O . ASP B 1 191 ? 18.625 3.703 6.809 1 93.44 191 ASP B O 1
ATOM 4290 N N . VAL B 1 192 ? 16.641 2.912 7.352 1 89.94 192 VAL B N 1
ATOM 4291 C CA . VAL B 1 192 ? 16.531 2.158 6.109 1 89.94 192 VAL B CA 1
ATOM 4292 C C . VAL B 1 192 ? 15.633 2.918 5.129 1 89.94 192 VAL B C 1
ATOM 4294 O O . VAL B 1 192 ? 15.93 2.98 3.934 1 89.94 192 VAL B O 1
ATOM 4297 N N . TYR B 1 193 ? 14.617 3.6 5.609 1 93.19 193 TYR B N 1
ATOM 4298 C CA . TYR B 1 193 ? 13.594 4.152 4.734 1 93.19 193 TYR B CA 1
ATOM 4299 C C . TYR B 1 193 ? 13.617 5.676 4.766 1 93.19 193 TYR B C 1
ATOM 4301 O O . TYR B 1 193 ? 12.812 6.328 4.086 1 93.19 193 TYR B O 1
ATOM 4309 N N . GLY B 1 194 ? 14.516 6.281 5.504 1 96.56 194 GLY B N 1
ATOM 4310 C CA . GLY B 1 194 ? 14.453 7.711 5.762 1 96.56 194 GLY B CA 1
ATOM 4311 C C . GLY B 1 194 ? 15.477 8.508 4.977 1 96.56 194 GLY B C 1
ATOM 4312 O O . GLY B 1 194 ? 16.5 7.969 4.551 1 96.56 194 GLY B O 1
ATOM 4313 N N . ILE B 1 195 ? 15.203 9.742 4.785 1 97.31 195 ILE B N 1
ATOM 4314 C CA . ILE B 1 195 ? 16.078 10.711 4.133 1 97.31 195 ILE B CA 1
ATOM 4315 C C . ILE B 1 195 ? 17.094 11.25 5.141 1 97.31 195 ILE B C 1
ATOM 4317 O O . ILE B 1 195 ? 18.297 11.141 4.934 1 97.31 195 ILE B O 1
ATOM 4321 N N . ALA B 1 196 ? 16.641 11.758 6.254 1 98.12 196 ALA B N 1
ATOM 4322 C CA . ALA B 1 196 ? 17.453 12.398 7.285 1 98.12 196 ALA B CA 1
ATOM 4323 C C . ALA B 1 196 ? 17.75 11.43 8.43 1 98.12 196 ALA B C 1
ATOM 4325 O O . ALA B 1 196 ? 17.234 11.594 9.539 1 98.12 196 ALA B O 1
ATOM 4326 N N . ARG B 1 197 ? 18.688 10.547 8.273 1 96.94 197 ARG B N 1
ATOM 4327 C CA . ARG B 1 197 ? 18.891 9.367 9.094 1 96.94 197 ARG B CA 1
ATOM 4328 C C . ARG B 1 197 ? 19.516 9.734 10.438 1 96.94 197 ARG B C 1
ATOM 4330 O O . ARG B 1 197 ? 19.594 8.906 11.344 1 96.94 197 ARG B O 1
ATOM 4337 N N . GLY B 1 198 ? 19.891 11 10.617 1 98.06 198 GLY B N 1
ATOM 4338 C CA . GLY B 1 198 ? 20.469 11.453 11.875 1 98.06 198 GLY B CA 1
ATOM 4339 C C . GLY B 1 198 ? 19.531 12.336 12.68 1 98.06 198 GLY B C 1
ATOM 4340 O O . GLY B 1 198 ? 19.875 12.75 13.789 1 98.06 198 GLY B O 1
ATOM 4341 N N . ALA B 1 199 ? 18.406 12.578 12.195 1 98.62 199 ALA B N 1
ATOM 4342 C CA . ALA B 1 199 ? 17.484 13.531 12.812 1 98.62 199 ALA B CA 1
ATOM 4343 C C . ALA B 1 199 ? 16.797 12.922 14.031 1 98.62 199 ALA B C 1
ATOM 4345 O O . ALA B 1 199 ? 16.656 11.695 14.125 1 98.62 199 ALA B O 1
ATOM 4346 N N . SER B 1 200 ? 16.406 13.758 14.969 1 98.81 200 SER B N 1
ATOM 4347 C CA . SER B 1 200 ? 15.516 13.359 16.047 1 98.81 200 SER B CA 1
ATOM 4348 C C . SER B 1 200 ? 14.055 13.414 15.625 1 98.81 200 SER B C 1
ATOM 4350 O O . SER B 1 200 ? 13.609 14.422 15.062 1 98.81 200 SER B O 1
ATOM 4352 N N . LEU B 1 201 ? 13.367 12.336 15.836 1 98.88 201 LEU B N 1
ATOM 4353 C CA . LEU B 1 201 ? 11.984 12.219 15.406 1 98.88 201 LEU B CA 1
ATOM 4354 C C . LEU B 1 201 ? 11.039 12.258 16.609 1 98.88 201 LEU B C 1
ATOM 4356 O O . LEU B 1 201 ? 11.047 11.352 17.438 1 98.88 201 LEU B O 1
ATOM 4360 N N . ILE B 1 202 ? 10.242 13.266 16.719 1 98.94 202 ILE B N 1
ATOM 4361 C CA . ILE B 1 202 ? 9.359 13.461 17.859 1 98.94 202 ILE B CA 1
ATOM 4362 C C . ILE B 1 202 ? 7.906 13.422 17.406 1 98.94 202 ILE B C 1
ATOM 4364 O O . ILE B 1 202 ? 7.457 14.312 16.672 1 98.94 202 ILE B O 1
ATOM 4368 N N . GLY B 1 203 ? 7.172 12.43 17.891 1 98.75 203 GLY B N 1
ATOM 4369 C CA . GLY B 1 203 ? 5.77 12.289 17.531 1 98.75 203 GLY B CA 1
ATOM 4370 C C . GLY B 1 203 ? 4.848 13.148 18.375 1 98.75 203 GLY B C 1
ATOM 4371 O O . GLY B 1 203 ? 4.965 13.18 19.594 1 98.75 203 GLY B O 1
ATOM 4372 N N . ILE B 1 204 ? 4.055 13.883 17.688 1 98.75 204 ILE B N 1
ATOM 4373 C CA . ILE B 1 204 ? 2.959 14.633 18.297 1 98.75 204 ILE B CA 1
ATOM 4374 C C . ILE B 1 204 ? 1.623 14.039 17.859 1 98.75 204 ILE B C 1
ATOM 4376 O O . ILE B 1 204 ? 1.198 14.227 16.719 1 98.75 204 ILE B O 1
ATOM 4380 N N . ARG B 1 205 ? 0.946 13.336 18.766 1 98 205 ARG B N 1
ATOM 4381 C CA . ARG B 1 205 ? -0.295 12.664 18.406 1 98 205 ARG B CA 1
ATOM 4382 C C . ARG B 1 205 ? -1.467 13.641 18.391 1 98 205 ARG B C 1
ATOM 4384 O O . ARG B 1 205 ? -1.826 14.188 19.438 1 98 205 ARG B O 1
ATOM 4391 N N . VAL B 1 206 ? -2.023 13.82 17.172 1 97.44 206 VAL B N 1
ATOM 4392 C CA . VAL B 1 206 ? -3.16 14.719 17.016 1 97.44 206 VAL B CA 1
ATOM 4393 C C . VAL B 1 206 ? -4.309 13.992 16.328 1 97.44 206 VAL B C 1
ATOM 4395 O O . VAL B 1 206 ? -5.402 14.539 16.188 1 97.44 206 VAL B O 1
ATOM 4398 N N . LEU B 1 207 ? -4.066 12.805 15.836 1 92.62 207 LEU B N 1
ATOM 4399 C CA . LEU B 1 207 ? -5.055 11.922 15.234 1 92.62 207 LEU B CA 1
ATOM 4400 C C . LEU B 1 207 ? -5.195 10.633 16.047 1 92.62 207 LEU B C 1
ATOM 4402 O O . LEU B 1 207 ? -4.207 10.102 16.547 1 92.62 207 LEU B O 1
ATOM 4406 N N . ASN B 1 208 ? -6.344 10.109 16.094 1 87.44 208 ASN B N 1
ATOM 4407 C CA . ASN B 1 208 ? -6.609 8.922 16.891 1 87.44 208 ASN B CA 1
ATOM 4408 C C . ASN B 1 208 ? -6.266 7.641 16.141 1 87.44 208 ASN B C 1
ATOM 4410 O O . ASN B 1 208 ? -5.629 7.684 15.094 1 87.44 208 ASN B O 1
ATOM 4414 N N . CYS B 1 209 ? -6.645 6.488 16.75 1 80.06 209 CYS B N 1
ATOM 4415 C CA . CYS B 1 209 ? -6.254 5.184 16.234 1 80.06 209 CYS B CA 1
ATOM 4416 C C . CYS B 1 209 ? -6.938 4.895 14.906 1 80.06 209 CYS B C 1
ATOM 4418 O O . CYS B 1 209 ? -6.535 3.982 14.18 1 80.06 209 CYS B O 1
ATOM 4420 N N . LEU B 1 210 ? -7.898 5.719 14.562 1 69.06 210 LEU B N 1
ATOM 4421 C CA . LEU B 1 210 ? -8.594 5.574 13.281 1 69.06 210 LEU B CA 1
ATOM 4422 C C . LEU B 1 210 ? -8.062 6.574 12.266 1 69.06 210 LEU B C 1
ATOM 4424 O O . LEU B 1 210 ? -8.57 6.648 11.141 1 69.06 210 LEU B O 1
ATOM 4428 N N . GLY B 1 211 ? -7.035 7.406 12.672 1 85.19 211 GLY B N 1
ATOM 4429 C CA . GLY B 1 211 ? -6.438 8.367 11.766 1 85.19 211 GLY B CA 1
ATOM 4430 C C . GLY B 1 211 ? -7.227 9.656 11.656 1 85.19 211 GLY B C 1
ATOM 4431 O O . GLY B 1 211 ? -7.133 10.367 10.648 1 85.19 211 GLY B O 1
ATOM 4432 N N . SER B 1 212 ? -8.07 9.891 12.625 1 85.06 212 SER B N 1
ATOM 4433 C CA . SER B 1 212 ? -8.93 11.07 12.617 1 85.06 212 SER B CA 1
ATOM 4434 C C . SER B 1 212 ? -8.75 11.891 13.891 1 85.06 212 SER B C 1
ATOM 4436 O O . SER B 1 212 ? -8.398 11.352 14.945 1 85.06 212 SER B O 1
ATOM 4438 N N . GLY B 1 213 ? -8.898 13.25 13.805 1 89.25 213 GLY B N 1
ATOM 4439 C CA . GLY B 1 213 ? -8.883 14.195 14.914 1 89.25 213 GLY B CA 1
ATOM 4440 C C . GLY B 1 213 ? -9.68 15.453 14.633 1 89.25 213 GLY B C 1
ATOM 4441 O O . GLY B 1 213 ? -10.516 15.477 13.727 1 89.25 213 GLY B O 1
ATOM 4442 N N . SER B 1 214 ? -9.523 16.406 15.508 1 89.19 214 SER B N 1
ATOM 4443 C CA . SER B 1 214 ? -10.203 17.688 15.32 1 89.19 214 SER B CA 1
ATOM 4444 C C . SER B 1 214 ? -9.203 18.828 15.102 1 89.19 214 SER B C 1
ATOM 4446 O O . SER B 1 214 ? -8.039 18.703 15.469 1 89.19 214 SER B O 1
ATOM 4448 N N . THR B 1 215 ? -9.711 19.875 14.422 1 93.38 215 THR B N 1
ATOM 4449 C CA . THR B 1 215 ? -8.867 21.047 14.234 1 93.38 215 THR B CA 1
ATOM 4450 C C . THR B 1 215 ? -8.32 21.547 15.57 1 93.38 215 THR B C 1
ATOM 4452 O O . THR B 1 215 ? -7.16 21.938 15.656 1 93.38 215 THR B O 1
ATOM 4455 N N . SER B 1 216 ? -9.141 21.484 16.625 1 93.56 216 SER B N 1
ATOM 4456 C CA . SER B 1 216 ? -8.711 21.969 17.938 1 93.56 216 SER B CA 1
ATOM 4457 C C . SER B 1 216 ? -7.57 21.109 18.484 1 93.56 216 SER B C 1
ATOM 4459 O O . SER B 1 216 ? -6.664 21.641 19.141 1 93.56 216 SER B O 1
ATOM 4461 N N . GLN B 1 217 ? -7.621 19.844 18.25 1 91.75 217 GLN B N 1
ATOM 4462 C CA . GLN B 1 217 ? -6.559 18.953 18.703 1 91.75 217 GLN B CA 1
ATOM 4463 C C . GLN B 1 217 ? -5.27 19.188 17.938 1 91.75 217 GLN B C 1
ATOM 4465 O O . GLN B 1 217 ? -4.176 19.156 18.5 1 91.75 217 GLN B O 1
ATOM 4470 N N . VAL B 1 218 ? -5.426 19.422 16.594 1 96.19 218 VAL B N 1
ATOM 4471 C CA . VAL B 1 218 ? -4.258 19.734 15.781 1 96.19 218 VAL B CA 1
ATOM 4472 C C . VAL B 1 218 ? -3.623 21.031 16.266 1 96.19 218 VAL B C 1
ATOM 4474 O O . VAL B 1 218 ? -2.4 21.125 16.406 1 96.19 218 VAL B O 1
ATOM 4477 N N . LEU B 1 219 ? -4.477 22.047 16.578 1 96.12 219 LEU B N 1
ATOM 4478 C CA . LEU B 1 219 ? -3.971 23.312 17.109 1 96.12 219 LEU B CA 1
ATOM 4479 C C . LEU B 1 219 ? -3.27 23.109 18.438 1 96.12 219 LEU B C 1
ATOM 4481 O O . LEU B 1 219 ? -2.275 23.781 18.734 1 96.12 219 LEU B O 1
ATOM 4485 N N . GLU B 1 220 ? -3.789 22.203 19.25 1 95.81 220 GLU B N 1
ATOM 4486 C CA . GLU B 1 220 ? -3.131 21.891 20.516 1 95.81 220 GLU B CA 1
ATOM 4487 C C . GLU B 1 220 ? -1.735 21.328 20.297 1 95.81 220 GLU B C 1
ATOM 4489 O O . GLU B 1 220 ? -0.788 21.688 21 1 95.81 220 GLU B O 1
ATOM 4494 N N . GLY B 1 221 ? -1.652 20.422 19.375 1 98.06 221 GLY B N 1
ATOM 4495 C CA . GLY B 1 221 ? -0.345 19.891 19.016 1 98.06 221 GLY B CA 1
ATOM 4496 C C . GLY B 1 221 ? 0.614 20.969 18.531 1 98.06 221 GLY B C 1
ATOM 4497 O O . GLY B 1 221 ? 1.772 21 18.953 1 98.06 221 GLY B O 1
ATOM 4498 N N . LEU B 1 222 ? 0.137 21.797 17.641 1 98.19 222 LEU B N 1
ATOM 4499 C CA . LEU B 1 222 ? 0.949 22.906 17.141 1 98.19 222 LEU B CA 1
ATOM 4500 C C . LEU B 1 222 ? 1.395 23.812 18.266 1 98.19 222 LEU B C 1
ATOM 4502 O O . LEU B 1 222 ? 2.527 24.297 18.281 1 98.19 222 LEU B O 1
ATOM 4506 N N . ASP B 1 223 ? 0.505 24.047 19.188 1 97.81 223 ASP B N 1
ATOM 4507 C CA . ASP B 1 223 ? 0.817 24.875 20.328 1 97.81 223 ASP B CA 1
ATOM 4508 C C . ASP B 1 223 ? 1.955 24.281 21.156 1 97.81 223 ASP B C 1
ATOM 4510 O O . ASP B 1 223 ? 2.848 25 21.609 1 97.81 223 ASP B O 1
ATOM 4514 N N . TRP B 1 224 ? 1.871 23.047 21.375 1 97.62 224 TRP B N 1
ATOM 4515 C CA . TRP B 1 224 ? 2.938 22.375 22.109 1 97.62 224 TRP B CA 1
ATOM 4516 C C . TRP B 1 224 ? 4.273 22.516 21.375 1 97.62 224 TRP B C 1
ATOM 4518 O O . TRP B 1 224 ? 5.293 22.812 22 1 97.62 224 TRP B O 1
ATOM 4528 N N . VAL B 1 225 ? 4.285 22.328 20.094 1 98.5 225 VAL B N 1
ATOM 4529 C CA . VAL B 1 225 ? 5.52 22.438 19.312 1 98.5 225 VAL B CA 1
ATOM 4530 C C . VAL B 1 225 ? 6.09 23.844 19.438 1 98.5 225 VAL B C 1
ATOM 4532 O O . VAL B 1 225 ? 7.277 24.016 19.703 1 98.5 225 VAL B O 1
ATOM 4535 N N . GLN B 1 226 ? 5.25 24.812 19.203 1 97.62 226 GLN B N 1
ATOM 4536 C CA . GLN B 1 226 ? 5.758 26.188 19.25 1 97.62 226 GLN B CA 1
ATOM 4537 C C . GLN B 1 226 ? 6.309 26.516 20.641 1 97.62 226 GLN B C 1
ATOM 4539 O O . GLN B 1 226 ? 7.273 27.281 20.766 1 97.62 226 GLN B O 1
ATOM 4544 N N . THR B 1 227 ? 5.688 25.984 21.719 1 96.81 227 THR B N 1
ATOM 4545 C CA . THR B 1 227 ? 6.066 26.266 23.094 1 96.81 227 THR B CA 1
ATOM 4546 C C . THR B 1 227 ? 7.355 25.547 23.469 1 96.81 227 THR B C 1
ATOM 4548 O O . THR B 1 227 ? 8.203 26.094 24.172 1 96.81 227 THR B O 1
ATOM 4551 N N . TRP B 1 228 ? 7.582 24.312 22.906 1 96.81 228 TRP B N 1
ATOM 4552 C CA . TRP B 1 228 ? 8.594 23.469 23.531 1 96.81 228 TRP B CA 1
ATOM 4553 C C . TRP B 1 228 ? 9.633 23.031 22.5 1 96.81 228 TRP B C 1
ATOM 4555 O O . TRP B 1 228 ? 10.656 22.438 22.859 1 96.81 228 TRP B O 1
ATOM 4565 N N . ALA B 1 229 ? 9.383 23.359 21.25 1 95.62 229 ALA B N 1
ATOM 4566 C CA . ALA B 1 229 ? 10.289 22.859 20.219 1 95.62 229 ALA B CA 1
ATOM 4567 C C . ALA B 1 229 ? 11.703 23.391 20.438 1 95.62 229 ALA B C 1
ATOM 4569 O O . ALA B 1 229 ? 11.898 24.547 20.797 1 95.62 229 ALA B O 1
ATOM 4570 N N . ARG B 1 230 ? 12.672 22.516 20.312 1 97.12 230 ARG B N 1
ATOM 4571 C CA . ARG B 1 230 ? 14.078 22.891 20.281 1 97.12 230 ARG B CA 1
ATOM 4572 C C . ARG B 1 230 ? 14.555 23.062 18.844 1 97.12 230 ARG B C 1
ATOM 4574 O O . ARG B 1 230 ? 14.461 22.141 18.031 1 97.12 230 ARG B O 1
ATOM 4581 N N . LYS B 1 231 ? 15.07 24.203 18.516 1 97.19 231 LYS B N 1
ATOM 4582 C CA . LYS B 1 231 ? 15.516 24.5 17.156 1 97.19 231 LYS B CA 1
ATOM 4583 C C . LYS B 1 231 ? 17 24.156 16.984 1 97.19 231 LYS B C 1
ATOM 4585 O O . LYS B 1 231 ? 17.766 24.203 17.938 1 97.19 231 LYS B O 1
ATOM 4590 N N . PRO B 1 232 ? 17.516 23.891 15.781 1 98.38 232 PRO B N 1
ATOM 4591 C CA . PRO B 1 232 ? 16.766 23.922 14.523 1 98.38 232 PRO B CA 1
ATOM 4592 C C . PRO B 1 232 ? 15.695 22.828 14.438 1 98.38 232 PRO B C 1
ATOM 4594 O O . PRO B 1 232 ? 15.906 21.719 14.945 1 98.38 232 PRO B O 1
ATOM 4597 N N . ALA B 1 233 ? 14.523 23.141 13.828 1 98.75 233 ALA B N 1
ATOM 4598 C CA . ALA B 1 233 ? 13.391 22.219 13.836 1 98.75 233 ALA B CA 1
ATOM 4599 C C . ALA B 1 233 ? 12.562 22.344 12.562 1 98.75 233 ALA B C 1
ATOM 4601 O O . ALA B 1 233 ? 12.547 23.406 11.938 1 98.75 233 ALA B O 1
ATOM 4602 N N . VAL B 1 234 ? 11.984 21.281 12.156 1 98.88 234 VAL B N 1
ATOM 4603 C CA . VAL B 1 234 ? 10.992 21.188 11.094 1 98.88 234 VAL B CA 1
ATOM 4604 C C . VAL B 1 234 ? 9.742 20.484 11.617 1 98.88 234 VAL B C 1
ATOM 4606 O O . VAL B 1 234 ? 9.828 19.625 12.484 1 98.88 234 VAL B O 1
ATOM 4609 N N . ALA B 1 235 ? 8.586 20.922 11.195 1 98.94 235 ALA B N 1
ATOM 4610 C CA . ALA B 1 235 ? 7.344 20.219 11.484 1 98.94 235 ALA B CA 1
ATOM 4611 C C . ALA B 1 235 ? 6.773 19.578 10.219 1 98.94 235 ALA B C 1
ATOM 4613 O O . ALA B 1 235 ? 6.91 20.125 9.125 1 98.94 235 ALA B O 1
ATOM 4614 N N . SER B 1 236 ? 6.203 18.422 10.344 1 98.88 236 SER B N 1
ATOM 4615 C CA . SER B 1 236 ? 5.582 17.688 9.25 1 98.88 236 SER B CA 1
ATOM 4616 C C . SER B 1 236 ? 4.148 17.297 9.594 1 98.88 236 SER B C 1
ATOM 4618 O O . SER B 1 236 ? 3.9 16.688 10.648 1 98.88 236 SER B O 1
ATOM 4620 N N . MET B 1 237 ? 3.219 17.641 8.688 1 98.31 237 MET B N 1
ATOM 4621 C CA . MET B 1 237 ? 1.803 17.344 8.875 1 98.31 237 MET B CA 1
ATOM 4622 C C . MET B 1 237 ? 1.212 16.703 7.629 1 98.31 237 MET B C 1
ATOM 4624 O O . MET B 1 237 ? 0.906 17.375 6.652 1 98.31 237 MET B O 1
ATOM 4628 N N . SER B 1 238 ? 1.018 15.43 7.723 1 97.94 238 SER B N 1
ATOM 4629 C CA . SER B 1 238 ? 0.395 14.695 6.629 1 97.94 238 SER B CA 1
ATOM 4630 C C . SER B 1 238 ? -1.097 14.492 6.875 1 97.94 238 SER B C 1
ATOM 4632 O O . SER B 1 238 ? -1.596 13.367 6.82 1 97.94 238 SER B O 1
ATOM 4634 N N . LEU B 1 239 ? -1.767 15.555 7.129 1 94.81 239 LEU B N 1
ATOM 4635 C CA . LEU B 1 239 ? -3.174 15.57 7.516 1 94.81 239 LEU B CA 1
ATOM 4636 C C . LEU B 1 239 ? -3.877 16.797 6.941 1 94.81 239 LEU B C 1
ATOM 4638 O O . LEU B 1 239 ? -3.225 17.719 6.434 1 94.81 239 LEU B O 1
ATOM 4642 N N . GLY B 1 240 ? -5.195 16.781 6.918 1 92.44 240 GLY B N 1
ATOM 4643 C CA . GLY B 1 240 ? -5.945 17.953 6.504 1 92.44 240 GLY B CA 1
ATOM 4644 C C . GLY B 1 240 ? -7.445 17.75 6.559 1 92.44 240 GLY B C 1
ATOM 4645 O O . GLY B 1 240 ? -7.922 16.688 6.945 1 92.44 240 GLY B O 1
ATOM 4646 N N . GLY B 1 241 ? -8.125 18.766 6.367 1 87.81 241 GLY B N 1
ATOM 4647 C CA . GLY B 1 241 ? -9.57 18.875 6.289 1 87.81 241 GLY B CA 1
ATOM 4648 C C . GLY B 1 241 ? -10.039 20.078 5.5 1 87.81 241 GLY B C 1
ATOM 4649 O O . GLY B 1 241 ? -9.297 20.625 4.684 1 87.81 241 GLY B O 1
ATOM 4650 N N . GLY B 1 242 ? -11.359 20.375 5.648 1 87.69 242 GLY B N 1
ATOM 4651 C CA . GLY B 1 242 ? -11.867 21.578 5.008 1 87.69 242 GLY B CA 1
ATOM 4652 C C . GLY B 1 242 ? -11.156 22.844 5.461 1 87.69 242 GLY B C 1
ATOM 4653 O O . GLY B 1 242 ? -10.328 22.797 6.375 1 87.69 242 GLY B O 1
ATOM 4654 N N . VAL B 1 243 ? -11.469 23.922 4.805 1 93.62 243 VAL B N 1
ATOM 4655 C CA . VAL B 1 243 ? -10.828 25.203 5.094 1 93.62 243 VAL B CA 1
ATOM 4656 C C . VAL B 1 243 ? -11.008 25.531 6.574 1 93.62 243 VAL B C 1
ATOM 4658 O O . VAL B 1 243 ? -12.102 25.375 7.125 1 93.62 243 VAL B O 1
ATOM 4661 N N . SER B 1 244 ? -9.953 25.906 7.207 1 93.75 244 SER B N 1
ATOM 4662 C CA . SER B 1 244 ? -9.914 26.359 8.594 1 93.75 244 SER B CA 1
ATOM 4663 C C . SER B 1 244 ? -9.023 27.578 8.758 1 93.75 244 SER B C 1
ATOM 4665 O O . SER B 1 244 ? -7.801 27.484 8.633 1 93.75 244 SER B O 1
ATOM 4667 N N . VAL B 1 245 ? -9.578 28.672 9.062 1 94.62 245 VAL B N 1
ATOM 4668 C CA . VAL B 1 245 ? -8.859 29.938 9.188 1 94.62 245 VAL B CA 1
ATOM 4669 C C . VAL B 1 245 ? -7.898 29.859 10.375 1 94.62 245 VAL B C 1
ATOM 4671 O O . VAL B 1 245 ? -6.758 30.312 10.289 1 94.62 245 VAL B O 1
ATOM 4674 N N . LEU B 1 246 ? -8.328 29.25 11.414 1 92.19 246 LEU B N 1
ATOM 4675 C CA . LEU B 1 246 ? -7.523 29.234 12.633 1 92.19 246 LEU B CA 1
ATOM 4676 C C . LEU B 1 246 ? -6.406 28.203 12.539 1 92.19 246 LEU B C 1
ATOM 4678 O O . LEU B 1 246 ? -5.32 28.406 13.086 1 92.19 246 LEU B O 1
ATOM 4682 N N . LEU B 1 247 ? -6.719 27.078 11.852 1 94.81 247 LEU B N 1
ATOM 4683 C CA . LEU B 1 247 ? -5.613 26.156 11.594 1 94.81 247 LEU B CA 1
ATOM 4684 C C . LEU B 1 247 ? -4.523 26.828 10.766 1 94.81 247 LEU B C 1
ATOM 4686 O O . LEU B 1 247 ? -3.336 26.703 11.078 1 94.81 247 LEU B O 1
ATOM 4690 N N . ASP B 1 248 ? -4.953 27.594 9.781 1 97.81 248 ASP B N 1
ATOM 4691 C CA . ASP B 1 248 ? -4 28.328 8.945 1 97.81 248 ASP B CA 1
ATOM 4692 C C . ASP B 1 248 ? -3.232 29.359 9.773 1 97.81 248 ASP B C 1
ATOM 4694 O O . ASP B 1 248 ? -2.023 29.531 9.594 1 97.81 248 ASP B O 1
ATOM 4698 N N . ALA B 1 249 ? -3.9 30.016 10.656 1 96.75 249 ALA B N 1
ATOM 4699 C CA . ALA B 1 249 ? -3.24 30.984 11.531 1 96.75 249 ALA B CA 1
ATOM 4700 C C . ALA B 1 249 ? -2.199 30.297 12.414 1 96.75 249 ALA B C 1
ATOM 4702 O O . ALA B 1 249 ? -1.128 30.844 12.664 1 96.75 249 ALA B O 1
ATOM 4703 N N . GLY B 1 250 ? -2.598 29.141 12.938 1 97.44 250 GLY B N 1
ATOM 4704 C CA . GLY B 1 250 ? -1.642 28.375 13.727 1 97.44 250 GLY B CA 1
ATOM 4705 C C . GLY B 1 250 ? -0.389 28 12.961 1 97.44 250 GLY B C 1
ATOM 4706 O O . GLY B 1 250 ? 0.726 28.172 13.461 1 97.44 250 GLY B O 1
ATOM 4707 N N . VAL B 1 251 ? -0.54 27.531 11.727 1 98.56 251 VAL B N 1
ATOM 4708 C CA . VAL B 1 251 ? 0.589 27.172 10.883 1 98.56 251 VAL B CA 1
ATOM 4709 C C . VAL B 1 251 ? 1.442 28.406 10.586 1 98.56 251 VAL B C 1
ATOM 4711 O O . VAL B 1 251 ? 2.674 28.328 10.633 1 98.56 251 VAL B O 1
ATOM 4714 N N . THR B 1 252 ? 0.814 29.5 10.281 1 98.44 252 THR B N 1
ATOM 4715 C CA . THR B 1 252 ? 1.525 30.766 10.07 1 98.44 252 THR B CA 1
ATOM 4716 C C . THR B 1 252 ? 2.344 31.125 11.297 1 98.44 252 THR B C 1
ATOM 4718 O O . THR B 1 252 ? 3.516 31.5 11.188 1 98.44 252 THR B O 1
ATOM 4721 N N . SER B 1 253 ? 1.726 31.047 12.477 1 98.12 253 SER B N 1
ATOM 4722 C CA . SER B 1 253 ? 2.393 31.391 13.734 1 98.12 253 SER B CA 1
ATOM 4723 C C . SER B 1 253 ? 3.625 30.531 13.961 1 98.12 253 SER B C 1
ATOM 4725 O O . SER B 1 253 ? 4.699 31.031 14.289 1 98.12 253 SER B O 1
ATOM 4727 N N . LEU B 1 254 ? 3.484 29.25 13.789 1 98.62 254 LEU B N 1
ATOM 4728 C CA . LEU B 1 254 ? 4.605 28.344 13.992 1 98.62 254 LEU B CA 1
ATOM 4729 C C . LEU B 1 254 ? 5.723 28.625 12.992 1 98.62 254 LEU B C 1
ATOM 4731 O O . LEU B 1 254 ? 6.898 28.656 13.359 1 98.62 254 LEU B O 1
ATOM 4735 N N . THR B 1 255 ? 5.355 28.812 11.742 1 98.75 255 THR B N 1
ATOM 4736 C CA . THR B 1 255 ? 6.352 29.109 10.719 1 98.75 255 THR B CA 1
ATOM 4737 C C . THR B 1 255 ? 7.102 30.391 11.047 1 98.75 255 THR B C 1
ATOM 4739 O O . THR B 1 255 ? 8.328 30.453 10.93 1 98.75 255 THR B O 1
ATOM 4742 N N . ASN B 1 256 ? 6.398 31.391 11.523 1 97.94 256 ASN B N 1
ATOM 4743 C CA . ASN B 1 256 ? 7.004 32.656 11.891 1 97.94 256 ASN B CA 1
ATOM 4744 C C . ASN B 1 256 ? 7.906 32.531 13.109 1 97.94 256 ASN B C 1
ATOM 4746 O O . ASN B 1 256 ? 8.797 33.344 13.328 1 97.94 256 ASN B O 1
ATOM 4750 N N . SER B 1 257 ? 7.648 31.5 13.891 1 97.75 257 SER B N 1
ATOM 4751 C CA . SER B 1 257 ? 8.484 31.266 15.062 1 97.75 257 SER B CA 1
ATOM 4752 C C . SER B 1 257 ? 9.789 30.578 14.68 1 97.75 257 SER B C 1
ATOM 4754 O O . SER B 1 257 ? 10.641 30.344 15.539 1 97.75 257 SER B O 1
ATOM 4756 N N . GLY B 1 258 ? 9.953 30.203 13.422 1 98.38 258 GLY B N 1
ATOM 4757 C CA . GLY B 1 258 ? 11.227 29.688 12.953 1 98.38 258 GLY B CA 1
ATOM 4758 C C . GLY B 1 258 ? 11.172 28.219 12.602 1 98.38 258 GLY B C 1
ATOM 4759 O O . GLY B 1 258 ? 12.203 27.594 12.328 1 98.38 258 GLY B O 1
ATOM 4760 N N . VAL B 1 259 ? 9.984 27.609 12.578 1 98.69 259 VAL B N 1
ATOM 4761 C CA . VAL B 1 259 ? 9.828 26.188 12.281 1 98.69 259 VAL B CA 1
ATOM 4762 C C . VAL B 1 259 ? 9.078 26.016 10.969 1 98.69 259 VAL B C 1
ATOM 4764 O O . VAL B 1 259 ? 7.871 26.266 10.898 1 98.69 259 VAL B O 1
ATOM 4767 N N . LEU B 1 260 ? 9.742 25.609 9.914 1 98.81 260 LEU B N 1
ATOM 4768 C CA . LEU B 1 260 ? 9.039 25.312 8.664 1 98.81 260 LEU B CA 1
ATOM 4769 C C . LEU B 1 260 ? 8.062 24.156 8.852 1 98.81 260 LEU B C 1
ATOM 4771 O O . LEU B 1 260 ? 8.391 23.156 9.492 1 98.81 260 LEU B O 1
ATOM 4775 N N . VAL B 1 261 ? 6.879 24.312 8.266 1 98.88 261 VAL B N 1
ATOM 4776 C CA . VAL B 1 261 ? 5.859 23.266 8.336 1 98.88 261 VAL B CA 1
ATOM 4777 C C . VAL B 1 261 ? 5.641 22.672 6.945 1 98.88 261 VAL B C 1
ATOM 4779 O O . VAL B 1 261 ? 5.168 23.359 6.035 1 98.88 261 VAL B O 1
ATOM 4782 N N . ALA B 1 262 ? 6.039 21.438 6.738 1 98.94 262 ALA B N 1
ATOM 4783 C CA . ALA B 1 262 ? 5.664 20.688 5.543 1 98.94 262 ALA B CA 1
ATOM 4784 C C . ALA B 1 262 ? 4.27 20.078 5.691 1 98.94 262 ALA B C 1
ATOM 4786 O O . ALA B 1 262 ? 3.943 19.5 6.734 1 98.94 262 ALA B O 1
ATOM 4787 N N . VAL B 1 263 ? 3.414 20.219 4.668 1 98.75 263 VAL B N 1
ATOM 4788 C CA . VAL B 1 263 ? 2.049 19.703 4.734 1 98.75 263 VAL B CA 1
ATOM 4789 C C . VAL B 1 263 ? 1.711 18.969 3.443 1 98.75 263 VAL B C 1
ATOM 4791 O O . VAL B 1 263 ? 2.254 19.266 2.381 1 98.75 263 VAL B O 1
ATOM 4794 N N . SER B 1 264 ? 0.899 17.922 3.547 1 98.25 264 SER B N 1
ATOM 4795 C CA . SER B 1 264 ? 0.423 17.203 2.367 1 98.25 264 SER B CA 1
ATOM 4796 C C . SER B 1 264 ? -0.72 17.953 1.69 1 98.25 264 SER B C 1
ATOM 4798 O O . SER B 1 264 ? -1.532 18.594 2.361 1 98.25 264 SER B O 1
ATOM 4800 N N . ALA B 1 265 ? -0.833 17.797 0.38 1 97.81 265 ALA B N 1
ATOM 4801 C CA . ALA B 1 265 ? -1.801 18.547 -0.408 1 97.81 265 ALA B CA 1
ATOM 4802 C C . ALA B 1 265 ? -3.209 18 -0.236 1 97.81 265 ALA B C 1
ATOM 4804 O O . ALA B 1 265 ? -4.195 18.719 -0.386 1 97.81 265 ALA B O 1
ATOM 4805 N N . GLY B 1 266 ? -3.301 16.734 0.019 1 93.69 266 GLY B N 1
ATOM 4806 C CA . GLY B 1 266 ? -4.582 16.047 0.06 1 93.69 266 GLY B CA 1
ATOM 4807 C C . GLY B 1 266 ? -4.742 15.031 -1.049 1 93.69 266 GLY B C 1
ATOM 4808 O O . GLY B 1 266 ? -4.039 15.086 -2.059 1 93.69 266 GLY B O 1
ATOM 4809 N N . ASN B 1 267 ? -5.688 14.156 -0.878 1 87.44 267 ASN B N 1
ATOM 4810 C CA . ASN B 1 267 ? -5.809 13.008 -1.768 1 87.44 267 ASN B CA 1
ATOM 4811 C C . ASN B 1 267 ? -7.164 12.977 -2.471 1 87.44 267 ASN B C 1
ATOM 4813 O O . ASN B 1 267 ? -7.73 11.906 -2.695 1 87.44 267 ASN B O 1
ATOM 4817 N N . ASP B 1 268 ? -7.664 14.102 -2.828 1 84.31 268 ASP B N 1
ATOM 4818 C CA . ASP B 1 268 ? -9.039 14.133 -3.324 1 84.31 268 ASP B CA 1
ATOM 4819 C C . ASP B 1 268 ? -9.078 14.539 -4.797 1 84.31 268 ASP B C 1
ATOM 4821 O O . ASP B 1 268 ? -10.148 14.773 -5.352 1 84.31 268 ASP B O 1
ATOM 4825 N N . ASP B 1 269 ? -7.879 14.625 -5.387 1 87.69 269 ASP B N 1
ATOM 4826 C CA . ASP B 1 269 ? -7.766 15.039 -6.785 1 87.69 269 ASP B CA 1
ATOM 4827 C C . ASP B 1 269 ? -8.562 16.312 -7.051 1 87.69 269 ASP B C 1
ATOM 4829 O O . ASP B 1 269 ? -9.367 16.359 -7.984 1 87.69 269 ASP B O 1
ATOM 4833 N N . HIS B 1 270 ? -8.398 17.281 -6.211 1 91.69 270 HIS B N 1
ATOM 4834 C CA . HIS B 1 270 ? -9.023 18.594 -6.418 1 91.69 270 HIS B CA 1
ATOM 4835 C C . HIS B 1 270 ? -8.086 19.719 -6.008 1 91.69 270 HIS B C 1
ATOM 4837 O O . HIS B 1 270 ? -6.91 19.484 -5.707 1 91.69 270 HIS B O 1
ATOM 4843 N N . GLU B 1 271 ? -8.555 20.922 -6.059 1 96.06 271 GLU B N 1
ATOM 4844 C CA . GLU B 1 271 ? -7.727 22.094 -5.762 1 96.06 271 GLU B CA 1
ATOM 4845 C C . GLU B 1 271 ? -7.266 22.078 -4.305 1 96.06 271 GLU B C 1
ATOM 4847 O O . GLU B 1 271 ? -8.086 22.172 -3.389 1 96.06 271 GLU B O 1
ATOM 4852 N N . ALA B 1 272 ? -5.988 22.078 -4.148 1 97.12 272 ALA B N 1
ATOM 4853 C CA . ALA B 1 272 ? -5.406 22 -2.814 1 97.12 272 ALA B CA 1
ATOM 4854 C C . ALA B 1 272 ? -5.785 23.219 -1.983 1 97.12 272 ALA B C 1
ATOM 4856 O O . ALA B 1 272 ? -5.801 23.172 -0.752 1 97.12 272 ALA B O 1
ATOM 4857 N N . CYS B 1 273 ? -6.172 24.328 -2.643 1 97.94 273 CYS B N 1
ATOM 4858 C CA . CYS B 1 273 ? -6.508 25.578 -1.967 1 97.94 273 CYS B CA 1
ATOM 4859 C C . CYS B 1 273 ? -7.793 25.438 -1.164 1 97.94 273 CYS B C 1
ATOM 4861 O O . CYS B 1 273 ? -8.102 26.266 -0.316 1 97.94 273 CYS B O 1
ATOM 4863 N N . GLN B 1 274 ? -8.438 24.312 -1.308 1 94.5 274 GLN B N 1
ATOM 4864 C CA . GLN B 1 274 ? -9.703 24.094 -0.62 1 94.5 274 GLN B CA 1
ATOM 4865 C C . GLN B 1 274 ? -9.5 23.328 0.683 1 94.5 274 GLN B C 1
ATOM 4867 O O . GLN B 1 274 ? -10.461 22.969 1.359 1 94.5 274 GLN B O 1
ATOM 4872 N N . ASN B 1 275 ? -8.242 23.125 0.975 1 94 275 ASN B N 1
ATOM 4873 C CA . ASN B 1 275 ? -7.941 22.328 2.164 1 94 275 ASN B CA 1
ATOM 4874 C C . ASN B 1 275 ? -6.961 23.047 3.082 1 94 275 ASN B C 1
ATOM 4876 O O . ASN B 1 275 ? -6.039 23.719 2.611 1 94 275 ASN B O 1
ATOM 4880 N N . SER B 1 276 ? -7.211 23.016 4.344 1 96.06 276 SER B N 1
ATOM 4881 C CA . SER B 1 276 ? -6.23 23.406 5.344 1 96.06 276 SER B CA 1
ATOM 4882 C C . SER B 1 276 ? -5.574 22.203 5.992 1 96.06 276 SER B C 1
ATOM 4884 O O . SER B 1 276 ? -6.254 21.219 6.305 1 96.06 276 SER B O 1
ATOM 4886 N N . PRO B 1 277 ? -4.277 22.266 6.117 1 97.56 277 PRO B N 1
ATOM 4887 C CA . PRO B 1 277 ? -3.438 23.453 6.008 1 97.56 277 PRO B CA 1
ATOM 4888 C C . PRO B 1 277 ? -2.775 23.578 4.637 1 97.56 277 PRO B C 1
ATOM 4890 O O . PRO B 1 277 ? -1.879 24.406 4.457 1 97.56 277 PRO B O 1
ATOM 4893 N N . ALA B 1 278 ? -3.209 22.797 3.68 1 98.31 278 ALA B N 1
ATOM 4894 C CA . ALA B 1 278 ? -2.561 22.781 2.371 1 98.31 278 ALA B CA 1
ATOM 4895 C C . ALA B 1 278 ? -2.615 24.141 1.704 1 98.31 278 ALA B C 1
ATOM 4897 O O . ALA B 1 278 ? -1.734 24.5 0.916 1 98.31 278 ALA B O 1
ATOM 4898 N N . ARG B 1 279 ? -3.557 24.953 2.057 1 98.19 279 ARG B N 1
ATOM 4899 C CA . ARG B 1 279 ? -3.77 26.234 1.388 1 98.19 279 ARG B CA 1
ATOM 4900 C C . ARG B 1 279 ? -2.875 27.328 1.979 1 98.19 279 ARG B C 1
ATOM 4902 O O . ARG B 1 279 ? -2.809 28.438 1.453 1 98.19 279 ARG B O 1
ATOM 4909 N N . ASN B 1 280 ? -2.27 27.078 3.113 1 98.56 280 ASN B N 1
ATOM 4910 C CA . ASN B 1 280 ? -1.452 28.094 3.785 1 98.56 280 ASN B CA 1
ATOM 4911 C C . ASN B 1 280 ? -0.227 28.453 2.955 1 98.56 280 ASN B C 1
ATOM 4913 O O . ASN B 1 280 ? 0.602 27.609 2.645 1 98.56 280 ASN B O 1
ATOM 4917 N N . PRO B 1 281 ? -0.026 29.672 2.639 1 97.88 281 PRO B N 1
ATOM 4918 C CA . PRO B 1 281 ? 1.048 30.062 1.719 1 97.88 281 PRO B CA 1
ATOM 4919 C C . PRO B 1 281 ? 2.434 29.922 2.346 1 97.88 281 PRO B C 1
ATOM 4921 O O . PRO B 1 281 ? 3.438 29.875 1.628 1 97.88 281 PRO B O 1
ATOM 4924 N N . LEU B 1 282 ? 2.531 29.906 3.686 1 98.56 282 LEU B N 1
ATOM 4925 C CA . LEU B 1 282 ? 3.836 29.828 4.336 1 98.56 282 LEU B CA 1
ATOM 4926 C C . LEU B 1 282 ? 4.266 28.375 4.496 1 98.56 282 LEU B C 1
ATOM 4928 O O . LEU B 1 282 ? 5.449 28.078 4.688 1 98.56 282 LEU B O 1
ATOM 4932 N N . ALA B 1 283 ? 3.33 27.469 4.457 1 98.56 283 ALA B N 1
ATOM 4933 C CA . ALA B 1 283 ? 3.646 26.031 4.547 1 98.56 283 ALA B CA 1
ATOM 4934 C C . ALA B 1 283 ? 4.277 25.531 3.25 1 98.56 283 ALA B C 1
ATOM 4936 O O . ALA B 1 283 ? 4.191 26.203 2.213 1 98.56 283 ALA B O 1
ATOM 4937 N N . MET B 1 284 ? 5.023 24.5 3.355 1 98.81 284 MET B N 1
ATOM 4938 C CA . MET B 1 284 ? 5.492 23.75 2.191 1 98.81 284 MET B CA 1
ATOM 4939 C C . MET B 1 284 ? 4.504 22.641 1.821 1 98.81 284 MET B C 1
ATOM 4941 O O . MET B 1 284 ? 4.559 21.547 2.371 1 98.81 284 MET B O 1
ATOM 4945 N N . THR B 1 285 ? 3.635 22.906 0.833 1 98.81 285 THR B N 1
ATOM 4946 C CA . THR B 1 285 ? 2.557 21.984 0.455 1 98.81 285 THR B CA 1
ATOM 4947 C C . THR B 1 285 ? 3.018 21.031 -0.635 1 98.81 285 THR B C 1
ATOM 4949 O O . THR B 1 285 ? 3.473 21.453 -1.697 1 98.81 285 THR B O 1
ATOM 4952 N N . VAL B 1 286 ? 2.818 19.75 -0.405 1 98.81 286 VAL B N 1
ATOM 4953 C CA . VAL B 1 286 ? 3.486 18.734 -1.21 1 98.81 286 VAL B CA 1
ATOM 4954 C C . VAL B 1 286 ? 2.445 17.844 -1.895 1 98.81 286 VAL B C 1
ATOM 4956 O O . VAL B 1 286 ? 1.572 17.281 -1.233 1 98.81 286 VAL B O 1
ATOM 4959 N N . GLY B 1 287 ? 2.475 17.75 -3.217 1 98.44 287 GLY B N 1
ATOM 4960 C CA . GLY B 1 287 ? 1.73 16.766 -3.982 1 98.44 287 GLY B CA 1
ATOM 4961 C C . GLY B 1 287 ? 2.486 15.469 -4.172 1 98.44 287 GLY B C 1
ATOM 4962 O O . GLY B 1 287 ? 3.674 15.375 -3.848 1 98.44 287 GLY B O 1
ATOM 4963 N N . ALA B 1 288 ? 1.81 14.469 -4.734 1 96.19 288 ALA B N 1
ATOM 4964 C CA . ALA B 1 288 ? 2.389 13.125 -4.793 1 96.19 288 ALA B CA 1
ATOM 4965 C C . ALA B 1 288 ? 2.596 12.688 -6.242 1 96.19 288 ALA B C 1
ATOM 4967 O O . ALA B 1 288 ? 1.748 12.938 -7.102 1 96.19 288 ALA B O 1
ATOM 4968 N N . THR B 1 289 ? 3.738 11.992 -6.465 1 93.75 289 THR B N 1
ATOM 4969 C CA . THR B 1 289 ? 4.012 11.352 -7.75 1 93.75 289 THR B CA 1
ATOM 4970 C C . THR B 1 289 ? 4.215 9.852 -7.578 1 93.75 289 THR B C 1
ATOM 4972 O O . THR B 1 289 ? 4.438 9.375 -6.461 1 93.75 289 THR B O 1
ATOM 4975 N N . ASP B 1 290 ? 4.102 9.195 -8.703 1 84.81 290 ASP B N 1
ATOM 4976 C CA . ASP B 1 290 ? 4.457 7.781 -8.727 1 84.81 290 ASP B CA 1
ATOM 4977 C C . ASP B 1 290 ? 5.875 7.578 -9.25 1 84.81 290 ASP B C 1
ATOM 4979 O O . ASP B 1 290 ? 6.629 8.539 -9.414 1 84.81 290 ASP B O 1
ATOM 4983 N N . MET B 1 291 ? 6.238 6.355 -9.383 1 85.31 291 MET B N 1
ATOM 4984 C CA . MET B 1 291 ? 7.617 5.996 -9.703 1 85.31 291 MET B CA 1
ATOM 4985 C C . MET B 1 291 ? 7.973 6.418 -11.125 1 85.31 291 MET B C 1
ATOM 4987 O O . MET B 1 291 ? 9.148 6.441 -11.492 1 85.31 291 MET B O 1
ATOM 4991 N N . GLN B 1 292 ? 7.039 6.777 -11.938 1 79.69 292 GLN B N 1
ATOM 4992 C CA . GLN B 1 292 ? 7.277 7.207 -13.312 1 79.69 292 GLN B CA 1
ATOM 4993 C C . GLN B 1 292 ? 7.203 8.727 -13.438 1 79.69 292 GLN B C 1
ATOM 4995 O O . GLN B 1 292 ? 7.125 9.258 -14.539 1 79.69 292 GLN B O 1
ATOM 5000 N N . ASP B 1 293 ? 7.156 9.453 -12.375 1 92.38 293 ASP B N 1
ATOM 5001 C CA . ASP B 1 293 ? 7.117 10.906 -12.297 1 92.38 293 ASP B CA 1
ATOM 5002 C C . ASP B 1 293 ? 5.766 11.445 -12.758 1 92.38 293 ASP B C 1
ATOM 5004 O O . ASP B 1 293 ? 5.684 12.562 -13.281 1 92.38 293 ASP B O 1
ATOM 5008 N N . ALA B 1 294 ? 4.777 10.625 -12.625 1 87.75 294 ALA B N 1
ATOM 5009 C CA . ALA B 1 294 ? 3.424 11.109 -12.883 1 87.75 294 ALA B CA 1
ATOM 5010 C C . ALA B 1 294 ? 2.732 11.531 -11.594 1 87.75 294 ALA B C 1
ATOM 5012 O O . ALA B 1 294 ? 2.895 10.891 -10.555 1 87.75 294 ALA B O 1
ATOM 5013 N N . ARG B 1 295 ? 1.947 12.594 -11.68 1 93 295 ARG B N 1
ATOM 5014 C CA . ARG B 1 295 ? 1.105 12.914 -10.531 1 93 295 ARG B CA 1
ATOM 5015 C C . ARG B 1 295 ? 0.224 11.734 -10.148 1 93 295 ARG B C 1
ATOM 5017 O O . ARG B 1 295 ? -0.394 11.109 -11.016 1 93 295 ARG B O 1
ATOM 5024 N N . ALA B 1 296 ? 0.293 11.445 -8.867 1 87.44 296 ALA B N 1
ATOM 5025 C CA . ALA B 1 296 ? -0.624 10.398 -8.414 1 87.44 296 ALA B CA 1
ATOM 5026 C C . ALA B 1 296 ? -2.074 10.781 -8.695 1 87.44 296 ALA B C 1
ATOM 5028 O O . ALA B 1 296 ? -2.461 11.938 -8.523 1 87.44 296 ALA B O 1
ATOM 5029 N N . TYR B 1 297 ? -2.93 9.922 -9.047 1 77.31 297 TYR B N 1
ATOM 5030 C CA . TYR B 1 297 ? -4.297 10.18 -9.492 1 77.31 297 TYR B CA 1
ATOM 5031 C C . TYR B 1 297 ? -5.113 10.82 -8.375 1 77.31 297 TYR B C 1
ATOM 5033 O O . TYR B 1 297 ? -6.074 11.555 -8.641 1 77.31 297 TYR B O 1
ATOM 5041 N N . PHE B 1 298 ? -4.758 10.602 -7.195 1 82.19 298 PHE B N 1
ATOM 5042 C CA . PHE B 1 298 ? -5.516 11.086 -6.051 1 82.19 298 PHE B CA 1
ATOM 5043 C C . PHE B 1 298 ? -4.988 12.445 -5.586 1 82.19 298 PHE B C 1
ATOM 5045 O O . PHE B 1 298 ? -5.645 13.141 -4.812 1 82.19 298 PHE B O 1
ATOM 5052 N N . SER B 1 299 ? -3.816 12.805 -6 1 93.5 299 SER B N 1
ATOM 5053 C CA . SER B 1 299 ? -3.113 13.953 -5.438 1 93.5 299 SER B CA 1
ATOM 5054 C C . SER B 1 299 ? -3.826 15.258 -5.77 1 93.5 299 SER B C 1
ATOM 5056 O O . SER B 1 299 ? -4.125 15.531 -6.934 1 93.5 299 SER B O 1
ATOM 5058 N N . ASN B 1 300 ? -4.113 16.031 -4.734 1 95.75 300 ASN B N 1
ATOM 5059 C CA . ASN B 1 300 ? -4.586 17.391 -4.969 1 95.75 300 ASN B CA 1
ATOM 5060 C C . ASN B 1 300 ? -3.562 18.219 -5.742 1 95.75 300 ASN B C 1
ATOM 5062 O O . ASN B 1 300 ? -2.391 17.844 -5.82 1 95.75 300 ASN B O 1
ATOM 5066 N N . TYR B 1 301 ? -4.121 19.234 -6.391 1 97 301 TYR B N 1
ATOM 5067 C CA . TYR B 1 301 ? -3.32 20.016 -7.32 1 97 301 TYR B CA 1
ATOM 5068 C C . TYR B 1 301 ? -3.662 21.5 -7.211 1 97 301 TYR B C 1
ATOM 5070 O O . TYR B 1 301 ? -4.461 21.891 -6.359 1 97 301 TYR B O 1
ATOM 5078 N N . GLY B 1 302 ? -2.877 22.344 -7.938 1 98.38 302 GLY B N 1
ATOM 5079 C CA . GLY B 1 302 ? -3.266 23.734 -8.07 1 98.38 302 GLY B CA 1
ATOM 5080 C C . GLY B 1 302 ? -2.234 24.703 -7.508 1 98.38 302 GLY B C 1
ATOM 5081 O O . GLY B 1 302 ? -1.097 24.312 -7.238 1 98.38 302 GLY B O 1
ATOM 5082 N N . THR B 1 303 ? -2.596 25.922 -7.363 1 98.38 303 THR B N 1
ATOM 5083 C CA . THR B 1 303 ? -1.689 27.031 -7.129 1 98.38 303 THR B CA 1
ATOM 5084 C C . THR B 1 303 ? -1.185 27.031 -5.688 1 98.38 303 THR B C 1
ATOM 5086 O O . THR B 1 303 ? -0.199 27.703 -5.367 1 98.38 303 THR B O 1
ATOM 5089 N N . CYS B 1 304 ? -1.829 26.281 -4.836 1 98.5 304 CYS B N 1
ATOM 5090 C CA . CYS B 1 304 ? -1.402 26.25 -3.439 1 98.5 304 CYS B CA 1
ATOM 5091 C C . CYS B 1 304 ? -0.316 25.203 -3.223 1 98.5 304 CYS B C 1
ATOM 5093 O O . CYS B 1 304 ? 0.243 25.109 -2.131 1 98.5 304 CYS B O 1
ATOM 5095 N N . LEU B 1 305 ? 0.019 24.453 -4.266 1 98.5 305 LEU B N 1
ATOM 5096 C CA . LEU B 1 305 ? 1.118 23.5 -4.176 1 98.5 305 LEU B CA 1
ATOM 5097 C C . LEU B 1 305 ? 2.463 24.203 -4.309 1 98.5 305 LEU B C 1
ATOM 5099 O O . LEU B 1 305 ? 2.576 25.203 -5.012 1 98.5 305 LEU B O 1
ATOM 5103 N N . ASP B 1 306 ? 3.445 23.578 -3.682 1 98.75 306 ASP B N 1
ATOM 5104 C CA . ASP B 1 306 ? 4.801 24.094 -3.822 1 98.75 306 ASP B CA 1
ATOM 5105 C C . ASP B 1 306 ? 5.684 23.125 -4.605 1 98.75 306 ASP B C 1
ATOM 5107 O O . ASP B 1 306 ? 6.633 23.531 -5.27 1 98.75 306 ASP B O 1
ATOM 5111 N N . ILE B 1 307 ? 5.426 21.828 -4.457 1 98.81 307 ILE B N 1
ATOM 5112 C CA . ILE B 1 307 ? 6.359 20.844 -4.988 1 98.81 307 ILE B CA 1
ATOM 5113 C C . ILE B 1 307 ? 5.695 19.469 -5.012 1 98.81 307 ILE B C 1
ATOM 5115 O O . ILE B 1 307 ? 4.715 19.234 -4.305 1 98.81 307 ILE B O 1
ATOM 5119 N N . TYR B 1 308 ? 6.125 18.594 -5.871 1 98.81 308 TYR B N 1
ATOM 5120 C CA . TYR B 1 308 ? 5.754 17.188 -5.867 1 98.81 308 TYR B CA 1
ATOM 5121 C C . TYR B 1 308 ? 6.883 16.328 -5.305 1 98.81 308 TYR B C 1
ATOM 5123 O O . TYR B 1 308 ? 8.055 16.688 -5.402 1 98.81 308 TYR B O 1
ATOM 5131 N N . ALA B 1 309 ? 6.559 15.219 -4.754 1 98.62 309 ALA B N 1
ATOM 5132 C CA . ALA B 1 309 ? 7.492 14.219 -4.25 1 98.62 309 ALA B CA 1
ATOM 5133 C C . ALA B 1 309 ? 6.891 12.82 -4.324 1 98.62 309 ALA B C 1
ATOM 5135 O O . ALA B 1 309 ? 5.68 12.664 -4.52 1 98.62 309 ALA B O 1
ATOM 5136 N N . PRO B 1 310 ? 7.68 11.836 -4.184 1 95.88 310 PRO B N 1
ATOM 5137 C CA . PRO B 1 310 ? 7.18 10.461 -4.246 1 95.88 310 PRO B CA 1
ATOM 5138 C C . PRO B 1 310 ? 6.102 10.18 -3.201 1 95.88 310 PRO B C 1
ATOM 5140 O O . PRO B 1 310 ? 6.305 10.445 -2.014 1 95.88 310 PRO B O 1
ATOM 5143 N N . GLY B 1 311 ? 4.984 9.602 -3.689 1 93 311 GLY B N 1
ATOM 5144 C CA . GLY B 1 311 ? 3.906 9.375 -2.742 1 93 311 GLY B CA 1
ATOM 5145 C C . GLY B 1 311 ? 3.129 8.102 -3.02 1 93 311 GLY B C 1
ATOM 5146 O O . GLY B 1 311 ? 2.217 7.746 -2.27 1 93 311 GLY B O 1
ATOM 5147 N N . VAL B 1 312 ? 3.531 7.387 -4.066 1 86.44 312 VAL B N 1
ATOM 5148 C CA . VAL B 1 312 ? 2.824 6.164 -4.434 1 86.44 312 VAL B CA 1
ATOM 5149 C C . VAL B 1 312 ? 3.67 4.949 -4.059 1 86.44 312 VAL B C 1
ATOM 5151 O O . VAL B 1 312 ? 4.859 4.887 -4.383 1 86.44 312 VAL B O 1
ATOM 5154 N N . ASP B 1 313 ? 3.076 4.027 -3.295 1 81.88 313 ASP B N 1
ATOM 5155 C CA . ASP B 1 313 ? 3.707 2.764 -2.932 1 81.88 313 ASP B CA 1
ATOM 5156 C C . ASP B 1 313 ? 5.02 2.998 -2.189 1 81.88 313 ASP B C 1
ATOM 5158 O O . ASP B 1 313 ? 6.062 2.463 -2.574 1 81.88 313 ASP B O 1
ATOM 5162 N N . ILE B 1 314 ? 4.914 3.764 -1.247 1 88.69 314 ILE B N 1
ATOM 5163 C CA . ILE B 1 314 ? 6.078 4.059 -0.42 1 88.69 314 ILE B CA 1
ATOM 5164 C C . ILE B 1 314 ? 6.141 3.078 0.749 1 88.69 314 ILE B C 1
ATOM 5166 O O . ILE B 1 314 ? 5.156 2.896 1.469 1 88.69 314 ILE B O 1
ATOM 5170 N N . THR B 1 315 ? 7.262 2.422 0.901 1 85.44 315 THR B N 1
ATOM 5171 C CA . THR B 1 315 ? 7.48 1.534 2.037 1 85.44 315 THR B CA 1
ATOM 5172 C C . THR B 1 315 ? 8.219 2.262 3.156 1 85.44 315 THR B C 1
ATOM 5174 O O . THR B 1 315 ? 9.203 2.967 2.904 1 85.44 315 THR B O 1
ATOM 5177 N N . SER B 1 316 ? 7.746 2.113 4.398 1 92.38 316 SER B N 1
ATOM 5178 C CA . SER B 1 316 ? 8.375 2.707 5.57 1 92.38 316 SER B CA 1
ATOM 5179 C C . SER B 1 316 ? 7.988 1.96 6.844 1 92.38 316 SER B C 1
ATOM 5181 O O . SER B 1 316 ? 7.324 0.924 6.781 1 92.38 316 SER B O 1
ATOM 5183 N N . THR B 1 317 ? 8.484 2.396 7.93 1 91.69 317 THR B N 1
ATOM 5184 C CA . THR B 1 317 ? 8.219 1.818 9.242 1 91.69 317 THR B CA 1
ATOM 5185 C C . THR B 1 317 ? 6.727 1.819 9.547 1 91.69 317 THR B C 1
ATOM 5187 O O . THR B 1 317 ? 5.977 2.623 8.984 1 91.69 317 THR B O 1
ATOM 5190 N N . TRP B 1 318 ? 6.324 0.918 10.359 1 86.62 318 TRP B N 1
ATOM 5191 C CA . TRP B 1 318 ? 4.938 0.775 10.789 1 86.62 318 TRP B CA 1
ATOM 5192 C C . TRP B 1 318 ? 4.859 0.448 12.281 1 86.62 318 TRP B C 1
ATOM 5194 O O . TRP B 1 318 ? 5.887 0.305 12.945 1 86.62 318 TRP B O 1
ATOM 5204 N N . TYR B 1 319 ? 3.646 0.452 12.812 1 85.62 319 TYR B N 1
ATOM 5205 C CA . TYR B 1 319 ? 3.436 0.143 14.227 1 85.62 319 TYR B CA 1
ATOM 5206 C C . TYR B 1 319 ? 3.201 -1.349 14.422 1 85.62 319 TYR B C 1
ATOM 5208 O O . TYR B 1 319 ? 3.084 -2.102 13.453 1 85.62 319 TYR B O 1
ATOM 5216 N N . GLY B 1 320 ? 3.227 -1.824 15.719 1 69.12 320 GLY B N 1
ATOM 5217 C CA . GLY B 1 320 ? 2.781 -3.17 16.047 1 69.12 320 GLY B CA 1
ATOM 5218 C C . GLY B 1 320 ? 3.926 -4.148 16.234 1 69.12 320 GLY B C 1
ATOM 5219 O O . GLY B 1 320 ? 3.727 -5.254 16.734 1 69.12 320 GLY B O 1
ATOM 5220 N N . GLY B 1 321 ? 5.145 -3.744 15.891 1 76.75 321 GLY B N 1
ATOM 5221 C CA . GLY B 1 321 ? 6.312 -4.59 16.094 1 76.75 321 GLY B CA 1
ATOM 5222 C C . GLY B 1 321 ? 7.621 -3.875 15.812 1 76.75 321 GLY B C 1
ATOM 5223 O O . GLY B 1 321 ? 7.645 -2.859 15.109 1 76.75 321 GLY B O 1
ATOM 5224 N N . PRO B 1 322 ? 8.68 -4.445 16.312 1 82.62 322 PRO B N 1
ATOM 5225 C CA . PRO B 1 322 ? 9.961 -3.736 16.25 1 82.62 322 PRO B CA 1
ATOM 5226 C C . PRO B 1 322 ? 10.508 -3.637 14.82 1 82.62 322 PRO B C 1
ATOM 5228 O O . PRO B 1 322 ? 11.359 -2.791 14.539 1 82.62 322 PRO B O 1
ATOM 5231 N N . THR B 1 323 ? 10.086 -4.414 13.906 1 79.81 323 THR B N 1
ATOM 5232 C CA . THR B 1 323 ? 10.578 -4.348 12.539 1 79.81 323 THR B CA 1
ATOM 5233 C C . THR B 1 323 ? 9.422 -4.203 11.555 1 79.81 323 THR B C 1
ATOM 5235 O O . THR B 1 323 ? 9.555 -4.531 10.375 1 79.81 323 THR B O 1
ATOM 5238 N N . ALA B 1 324 ? 8.25 -3.799 12.062 1 78 324 ALA B N 1
ATOM 5239 C CA . ALA B 1 324 ? 7.055 -3.678 11.234 1 78 324 ALA B CA 1
ATOM 5240 C C . ALA B 1 324 ? 7.23 -2.596 10.172 1 78 324 ALA B C 1
ATOM 5242 O O . ALA B 1 324 ? 7.77 -1.522 10.453 1 78 324 ALA B O 1
ATOM 5243 N N . THR B 1 325 ? 6.91 -2.928 8.898 1 80.94 325 THR B N 1
ATOM 5244 C CA . THR B 1 325 ? 6.887 -2 7.773 1 80.94 325 THR B CA 1
ATOM 5245 C C . THR B 1 325 ? 5.566 -2.113 7.012 1 80.94 325 THR B C 1
ATOM 5247 O O . THR B 1 325 ? 4.82 -3.076 7.191 1 80.94 325 THR B O 1
ATOM 5250 N N . ASN B 1 326 ? 5.23 -1.096 6.324 1 79.25 326 ASN B N 1
ATOM 5251 C CA . ASN B 1 326 ? 4.066 -1.108 5.445 1 79.25 326 ASN B CA 1
ATOM 5252 C C . ASN B 1 326 ? 4.285 -0.243 4.211 1 79.25 326 ASN B C 1
ATOM 5254 O O . ASN B 1 326 ? 5.109 0.675 4.227 1 79.25 326 ASN B O 1
ATOM 5258 N N . THR B 1 327 ? 3.695 -0.614 3.057 1 79.31 327 THR B N 1
ATOM 5259 C CA . THR B 1 327 ? 3.709 0.158 1.818 1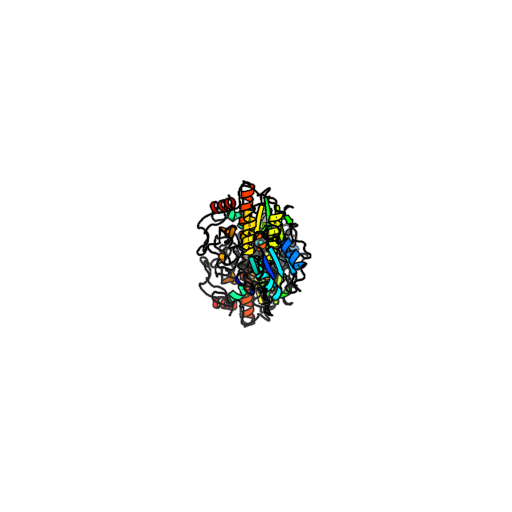 79.31 327 THR B CA 1
ATOM 5260 C C . THR B 1 327 ? 2.357 0.823 1.581 1 79.31 327 THR B C 1
ATOM 5262 O O . THR B 1 327 ? 1.341 0.141 1.432 1 79.31 327 THR B O 1
ATOM 5265 N N . ILE B 1 328 ? 2.373 2.172 1.638 1 79.44 328 ILE B N 1
ATOM 5266 C CA . ILE B 1 328 ? 1.117 2.895 1.468 1 79.44 328 ILE B CA 1
ATOM 5267 C C . ILE B 1 328 ? 1.317 4.055 0.496 1 79.44 328 ILE B C 1
ATOM 5269 O O . ILE B 1 328 ? 2.447 4.367 0.116 1 79.44 328 ILE B O 1
ATOM 5273 N N . SER B 1 329 ? 0.244 4.629 0.021 1 82.94 329 SER B N 1
ATOM 5274 C CA . SER B 1 329 ? 0.235 5.746 -0.915 1 82.94 329 SER B CA 1
ATOM 5275 C C . SER B 1 329 ? -0.528 6.938 -0.346 1 82.94 329 SER B C 1
ATOM 5277 O O . SER B 1 329 ? -1.448 6.766 0.456 1 82.94 329 SER B O 1
ATOM 5279 N N . GLY B 1 330 ? -0.137 8.094 -0.792 1 87.94 330 GLY B N 1
ATOM 5280 C CA . GLY B 1 330 ? -0.786 9.344 -0.43 1 87.94 330 GLY B CA 1
ATOM 5281 C C . GLY B 1 330 ? 0.139 10.547 -0.514 1 87.94 330 GLY B C 1
ATOM 5282 O O . GLY B 1 330 ? 1.361 10.391 -0.564 1 87.94 330 GLY B O 1
ATOM 5283 N N . THR B 1 331 ? -0.486 11.656 -0.53 1 94.69 331 THR B N 1
ATOM 5284 C CA . THR B 1 331 ? 0.334 12.852 -0.366 1 94.69 331 THR B CA 1
ATOM 5285 C C . THR B 1 331 ? 0.997 12.875 1.008 1 94.69 331 THR B C 1
ATOM 5287 O O . THR B 1 331 ? 1.994 13.57 1.213 1 94.69 331 THR B O 1
ATOM 5290 N N . SER B 1 332 ? 0.49 12.031 1.929 1 94.81 332 SER B N 1
ATOM 5291 C CA . SER B 1 332 ? 1.08 11.836 3.25 1 94.81 332 SER B CA 1
ATOM 5292 C C . SER B 1 332 ? 2.475 11.227 3.148 1 94.81 332 SER B C 1
ATOM 5294 O O . SER B 1 332 ? 3.287 11.367 4.066 1 94.81 332 SER B O 1
ATOM 5296 N N . MET B 1 333 ? 2.68 10.469 2.131 1 93.38 333 MET B N 1
ATOM 5297 C CA . MET B 1 333 ? 3.984 9.844 1.938 1 93.38 333 MET B CA 1
ATOM 5298 C C . MET B 1 333 ? 4.941 10.789 1.222 1 93.38 333 MET B C 1
ATOM 5300 O O . MET B 1 333 ? 6.16 10.688 1.389 1 93.38 333 MET B O 1
ATOM 5304 N N . ALA B 1 334 ? 4.43 11.672 0.395 1 97.38 334 ALA B N 1
ATOM 5305 C CA . ALA B 1 334 ? 5.223 12.688 -0.287 1 97.38 334 ALA B CA 1
ATOM 5306 C C . ALA B 1 334 ? 5.719 13.742 0.695 1 97.38 334 ALA B C 1
ATOM 5308 O O . ALA B 1 334 ? 6.887 14.148 0.649 1 97.38 334 ALA B O 1
ATOM 5309 N N . CYS B 1 335 ? 4.859 14.148 1.582 1 98.31 335 CYS B N 1
ATOM 5310 C CA . CYS B 1 335 ? 5.125 15.203 2.549 1 98.31 335 CYS B CA 1
ATOM 5311 C C . CYS B 1 335 ? 6.359 14.883 3.383 1 98.31 335 CYS B C 1
ATOM 5313 O O . CYS B 1 335 ? 7.285 15.695 3.471 1 98.31 335 CYS B O 1
ATOM 5315 N N . PRO B 1 336 ? 6.516 13.695 3.912 1 98.38 336 PRO B N 1
ATOM 5316 C CA . PRO B 1 336 ? 7.715 13.383 4.699 1 98.38 336 PRO B CA 1
ATOM 5317 C C . PRO B 1 336 ? 8.992 13.383 3.859 1 98.38 336 PRO B C 1
ATOM 5319 O O . PRO B 1 336 ? 10.078 13.648 4.379 1 98.38 336 PRO B O 1
ATOM 5322 N N . HIS B 1 337 ? 8.914 13.055 2.559 1 98.38 337 HIS B N 1
ATOM 5323 C CA . HIS B 1 337 ? 10.094 13.188 1.718 1 98.38 337 HIS B CA 1
ATOM 5324 C C . HIS B 1 337 ? 10.609 14.625 1.704 1 98.38 337 HIS B C 1
ATOM 5326 O O . HIS B 1 337 ? 11.812 14.859 1.846 1 98.38 337 HIS B O 1
ATOM 5332 N N . VAL B 1 338 ? 9.719 15.539 1.589 1 98.88 338 VAL B N 1
ATOM 5333 C CA . VAL B 1 338 ? 10.078 16.953 1.551 1 98.88 338 VAL B CA 1
ATOM 5334 C C . VAL B 1 338 ? 10.531 17.406 2.938 1 98.88 338 VAL B C 1
ATOM 5336 O O . VAL B 1 338 ? 11.484 18.172 3.062 1 98.88 338 VAL B O 1
ATOM 5339 N N . ALA B 1 339 ? 9.852 16.938 4 1 98.88 339 ALA B N 1
ATOM 5340 C CA . ALA B 1 339 ? 10.297 17.25 5.355 1 98.88 339 ALA B CA 1
ATOM 5341 C C . ALA B 1 339 ? 11.727 16.766 5.586 1 98.88 339 ALA B C 1
ATOM 5343 O O . ALA B 1 339 ? 12.547 17.469 6.176 1 98.88 339 ALA B O 1
ATOM 5344 N N . GLY B 1 340 ? 12.008 15.539 5.113 1 98.75 340 GLY B N 1
ATOM 5345 C CA . GLY B 1 340 ? 13.367 15.031 5.203 1 98.75 340 GLY B CA 1
ATOM 5346 C C . GLY B 1 340 ? 14.383 15.906 4.484 1 98.75 340 GLY B C 1
ATOM 5347 O O . GLY B 1 340 ? 15.477 16.141 4.996 1 98.75 340 GLY B O 1
ATOM 5348 N N . ALA B 1 341 ? 14.031 16.344 3.297 1 98.75 341 ALA B N 1
ATOM 5349 C CA . ALA B 1 341 ? 14.898 17.266 2.549 1 98.75 341 ALA B CA 1
ATOM 5350 C C . ALA B 1 341 ? 15.156 18.547 3.34 1 98.75 341 ALA B C 1
ATOM 5352 O O . ALA B 1 341 ? 16.281 19.047 3.363 1 98.75 341 ALA B O 1
ATOM 5353 N N . ALA B 1 342 ? 14.133 19.078 3.967 1 98.88 342 ALA B N 1
ATOM 5354 C CA . ALA B 1 342 ? 14.266 20.281 4.785 1 98.88 342 ALA B CA 1
ATOM 5355 C C . ALA B 1 342 ? 15.211 20.031 5.961 1 98.88 342 ALA B C 1
ATOM 5357 O O . ALA B 1 342 ? 16.016 20.906 6.297 1 98.88 342 ALA B O 1
ATOM 5358 N N . VAL B 1 343 ? 15.102 18.875 6.551 1 98.81 343 VAL B N 1
ATOM 5359 C CA . VAL B 1 343 ? 15.93 18.516 7.695 1 98.81 343 VAL B CA 1
ATOM 5360 C C . VAL B 1 343 ? 17.391 18.453 7.27 1 98.81 343 VAL B C 1
ATOM 5362 O O . VAL B 1 343 ? 18.266 18.984 7.965 1 98.81 343 VAL B O 1
ATOM 5365 N N . ILE B 1 344 ? 17.672 17.859 6.117 1 98.5 344 ILE B N 1
ATOM 5366 C CA . ILE B 1 344 ? 19.031 17.797 5.602 1 98.5 344 ILE B CA 1
ATOM 5367 C C . ILE B 1 344 ? 19.562 19.203 5.355 1 98.5 344 ILE B C 1
ATOM 5369 O O . ILE B 1 344 ? 20.672 19.531 5.781 1 98.5 344 ILE B O 1
ATOM 5373 N N . ALA B 1 345 ? 18.812 20.031 4.691 1 98.56 345 ALA B N 1
ATOM 5374 C CA . ALA B 1 345 ? 19.25 21.406 4.379 1 98.56 345 ALA B CA 1
ATOM 5375 C C . ALA B 1 345 ? 19.516 22.203 5.652 1 98.56 345 ALA B C 1
ATOM 5377 O O . ALA B 1 345 ? 20.516 22.906 5.746 1 98.56 345 ALA B O 1
ATOM 5378 N N . LEU B 1 346 ? 18.625 22.047 6.602 1 98.5 346 LEU B N 1
ATOM 5379 C CA . LEU B 1 346 ? 18.75 22.781 7.855 1 98.5 346 LEU B CA 1
ATOM 5380 C C . LEU B 1 346 ? 19.922 22.25 8.68 1 98.5 346 LEU B C 1
ATOM 5382 O O . LEU B 1 346 ? 20.578 23.016 9.391 1 98.5 346 LEU B O 1
ATOM 5386 N N . GLY B 1 347 ? 20.188 20.969 8.633 1 98.12 347 GLY B N 1
ATOM 5387 C CA . GLY B 1 347 ? 21.359 20.406 9.273 1 98.12 347 GLY B CA 1
ATOM 5388 C C . GLY B 1 347 ? 22.656 20.922 8.688 1 98.12 347 GLY B C 1
ATOM 5389 O O . GLY B 1 347 ? 23.641 21.109 9.414 1 98.12 347 GLY B O 1
ATOM 5390 N N . ASN B 1 348 ? 22.656 21.156 7.418 1 97.38 348 ASN B N 1
ATOM 5391 C CA . ASN B 1 348 ? 23.828 21.656 6.715 1 97.38 348 ASN B CA 1
ATOM 5392 C C . ASN B 1 348 ? 24.031 23.141 6.965 1 97.38 348 ASN B C 1
ATOM 5394 O O . ASN B 1 348 ? 25.172 23.641 6.949 1 97.38 348 ASN B O 1
ATOM 5398 N N . ASP B 1 349 ? 22.953 23.891 7.145 1 97.69 349 ASP B N 1
ATOM 5399 C CA . ASP B 1 349 ? 22.953 25.328 7.426 1 97.69 349 ASP B CA 1
ATOM 5400 C C . ASP B 1 349 ? 21.844 25.703 8.406 1 97.69 349 ASP B C 1
ATOM 5402 O O . ASP B 1 349 ? 20.734 26.031 7.988 1 97.69 349 ASP B O 1
ATOM 5406 N N . ASN B 1 350 ? 22.219 25.797 9.648 1 96.56 350 ASN B N 1
ATOM 5407 C CA . ASN B 1 350 ? 21.234 25.969 10.711 1 96.56 350 ASN B CA 1
ATOM 5408 C C . ASN B 1 350 ? 20.734 27.422 10.781 1 96.56 350 ASN B C 1
ATOM 5410 O O . ASN B 1 350 ? 19.859 27.734 11.586 1 96.56 350 ASN B O 1
ATOM 5414 N N . SER B 1 351 ? 21.188 28.25 9.898 1 96.94 351 SER B N 1
ATOM 5415 C CA . SER B 1 351 ? 20.797 29.656 9.93 1 96.94 351 SER B CA 1
ATOM 5416 C C . SER B 1 351 ? 19.609 29.922 9.023 1 96.94 351 SER B C 1
ATOM 5418 O O . SER B 1 351 ? 19.031 31.016 9.039 1 96.94 351 SER B O 1
ATOM 5420 N N . LEU B 1 352 ? 19.172 28.922 8.305 1 98 352 LEU B N 1
ATOM 5421 C CA . LEU B 1 352 ? 18.094 29.109 7.344 1 98 352 LEU B CA 1
ATOM 5422 C C . LEU B 1 352 ? 16.766 29.344 8.055 1 98 352 LEU B C 1
ATOM 5424 O O . LEU B 1 352 ? 16.297 28.484 8.797 1 98 352 LEU B O 1
ATOM 5428 N N . ALA B 1 353 ? 16.203 30.484 7.777 1 98.44 353 ALA B N 1
ATOM 5429 C CA . ALA B 1 353 ? 14.828 30.719 8.195 1 98.44 353 ALA B CA 1
ATOM 5430 C C . ALA B 1 353 ? 13.844 29.953 7.324 1 98.44 353 ALA B C 1
ATOM 5432 O O . ALA B 1 353 ? 14.195 29.484 6.238 1 98.44 353 ALA B O 1
ATOM 5433 N N . PRO B 1 354 ? 12.625 29.797 7.789 1 98.62 354 PRO B N 1
ATOM 5434 C CA . PRO B 1 354 ? 11.664 28.953 7.07 1 98.62 354 PRO B CA 1
ATOM 5435 C C . PRO B 1 354 ? 11.492 29.375 5.609 1 98.62 354 PRO B C 1
ATOM 5437 O O . PRO B 1 354 ? 11.43 28.516 4.723 1 98.62 354 PRO B O 1
ATOM 5440 N N . ASP B 1 355 ? 11.422 30.641 5.332 1 98.31 355 ASP B N 1
ATOM 5441 C CA . ASP B 1 355 ? 11.242 31.109 3.957 1 98.31 355 ASP B CA 1
ATOM 5442 C C . ASP B 1 355 ? 12.453 30.75 3.096 1 98.31 355 ASP B C 1
ATOM 5444 O O . ASP B 1 355 ? 12.297 30.297 1.955 1 98.31 355 ASP B O 1
ATOM 5448 N N . ALA B 1 356 ? 13.641 30.969 3.631 1 98.56 356 ALA B N 1
ATOM 5449 C CA . ALA B 1 356 ? 14.867 30.625 2.918 1 98.56 356 ALA B CA 1
ATOM 5450 C C . ALA B 1 356 ? 14.969 29.125 2.705 1 98.56 356 ALA B C 1
ATOM 5452 O O . ALA B 1 356 ? 15.422 28.656 1.654 1 98.56 356 ALA B O 1
ATOM 5453 N N . LEU B 1 357 ? 14.594 28.391 3.684 1 98.62 357 LEU B N 1
ATOM 5454 C CA . LEU B 1 357 ? 14.602 26.938 3.604 1 98.62 357 LEU B CA 1
ATOM 5455 C C . LEU B 1 357 ? 13.648 26.453 2.518 1 98.62 357 LEU B C 1
ATOM 5457 O O . LEU B 1 357 ? 14.016 25.594 1.71 1 98.62 357 LEU B O 1
ATOM 5461 N N . LYS B 1 358 ? 12.469 26.938 2.512 1 98.44 358 LYS B N 1
ATOM 5462 C CA . LYS B 1 358 ? 11.477 26.625 1.488 1 98.44 358 LYS B CA 1
ATOM 5463 C C . LYS B 1 358 ? 12.008 26.953 0.093 1 98.44 358 LYS B C 1
ATOM 5465 O O . LYS B 1 358 ? 11.898 26.125 -0.82 1 98.44 358 LYS B O 1
ATOM 5470 N N . GLN B 1 359 ? 12.609 28.062 -0.085 1 98.19 359 GLN B N 1
ATOM 5471 C CA . GLN B 1 359 ? 13.141 28.484 -1.377 1 98.19 359 GLN B CA 1
ATOM 5472 C C . GLN B 1 359 ? 14.297 27.594 -1.816 1 98.19 359 GLN B C 1
ATOM 5474 O O . GLN B 1 359 ? 14.43 27.281 -3.002 1 98.19 359 GLN B O 1
ATOM 5479 N N . LYS B 1 360 ? 15.07 27.25 -0.894 1 98.25 360 LYS B N 1
ATOM 5480 C CA . LYS B 1 360 ? 16.188 26.359 -1.221 1 98.25 360 LYS B CA 1
ATOM 5481 C C . LYS B 1 360 ? 15.68 25.031 -1.804 1 98.25 360 LYS B C 1
ATOM 5483 O O . LYS B 1 360 ? 16.203 24.562 -2.809 1 98.25 360 LYS B O 1
ATOM 5488 N N . ILE B 1 361 ? 14.68 24.438 -1.198 1 98.5 361 ILE B N 1
ATOM 5489 C CA . ILE B 1 361 ? 14.125 23.172 -1.633 1 98.5 361 ILE B CA 1
ATOM 5490 C C . ILE B 1 361 ? 13.508 23.312 -3.021 1 98.5 361 ILE B C 1
ATOM 5492 O O . ILE B 1 361 ? 13.727 22.469 -3.896 1 98.5 361 ILE B O 1
ATOM 5496 N N . VAL B 1 362 ? 12.82 24.391 -3.24 1 98.38 362 VAL B N 1
ATOM 5497 C CA . VAL B 1 362 ? 12.172 24.656 -4.523 1 98.38 362 VAL B CA 1
ATOM 5498 C C . VAL B 1 362 ? 13.227 24.875 -5.602 1 98.38 362 VAL B C 1
ATOM 5500 O O . VAL B 1 362 ? 13.102 24.375 -6.719 1 98.38 362 VAL B O 1
ATOM 5503 N N . ASN B 1 363 ? 14.25 25.562 -5.25 1 98 363 ASN B N 1
ATOM 5504 C CA . ASN B 1 363 ? 15.312 25.859 -6.207 1 98 363 ASN B CA 1
ATOM 5505 C C . ASN B 1 363 ? 16.078 24.594 -6.598 1 98 363 ASN B C 1
ATOM 5507 O O . ASN B 1 363 ? 16.578 24.5 -7.719 1 98 363 ASN B O 1
ATOM 5511 N N . ASP B 1 364 ? 16.203 23.688 -5.695 1 98.12 364 ASP B N 1
ATOM 5512 C CA . ASP B 1 364 ? 16.938 22.453 -5.961 1 98.12 364 ASP B CA 1
ATOM 5513 C C . ASP B 1 364 ? 16.094 21.484 -6.773 1 98.12 364 ASP B C 1
ATOM 5515 O O . ASP B 1 364 ? 16.609 20.516 -7.34 1 98.12 364 ASP B O 1
ATOM 5519 N N . ALA B 1 365 ? 14.75 21.672 -6.84 1 98.62 365 ALA B N 1
ATOM 5520 C CA . ALA B 1 365 ? 13.82 20.734 -7.457 1 98.62 365 ALA B CA 1
ATOM 5521 C C . ALA B 1 365 ? 14.078 20.609 -8.953 1 98.62 365 ALA B C 1
ATOM 5523 O O . ALA B 1 365 ? 14.719 21.469 -9.555 1 98.62 365 ALA B O 1
ATOM 5524 N N . THR B 1 366 ? 13.648 19.516 -9.562 1 98.62 366 THR B N 1
ATOM 5525 C CA . THR B 1 366 ? 13.734 19.281 -11 1 98.62 366 THR B CA 1
ATOM 5526 C C . THR B 1 366 ? 12.477 19.781 -11.711 1 98.62 366 THR B C 1
ATOM 5528 O O . THR B 1 366 ? 11.375 19.312 -11.445 1 98.62 366 THR B O 1
ATOM 5531 N N . PRO B 1 367 ? 12.672 20.703 -12.648 1 98.38 367 PRO B N 1
ATOM 5532 C CA . PRO B 1 367 ? 11.492 21.297 -13.289 1 98.38 367 PRO B CA 1
ATOM 5533 C C . PRO B 1 367 ? 10.992 20.469 -14.477 1 98.38 367 PRO B C 1
ATOM 5535 O O . PRO B 1 367 ? 11.789 19.859 -15.18 1 98.38 367 PRO B O 1
ATOM 5538 N N . ASP B 1 368 ? 9.641 20.406 -14.625 1 97.75 368 ASP B N 1
ATOM 5539 C CA . ASP B 1 368 ? 8.93 20.094 -15.859 1 97.75 368 ASP B CA 1
ATOM 5540 C C . ASP B 1 368 ? 9.078 18.609 -16.203 1 97.75 368 ASP B C 1
ATOM 5542 O O . ASP B 1 368 ? 9.172 18.25 -17.391 1 97.75 368 ASP B O 1
ATOM 5546 N N . ILE B 1 369 ? 9.055 17.812 -15.133 1 97 369 ILE B N 1
ATOM 5547 C CA . ILE B 1 369 ? 9.195 16.391 -15.461 1 97 369 ILE B CA 1
ATOM 5548 C C . ILE B 1 369 ? 7.977 15.625 -14.961 1 97 369 ILE B C 1
ATOM 5550 O O . ILE B 1 369 ? 7.789 14.453 -15.305 1 97 369 ILE B O 1
ATOM 5554 N N . VAL B 1 370 ? 7.148 16.25 -14.125 1 96.69 370 VAL B N 1
ATOM 5555 C CA . VAL B 1 370 ? 5.957 15.578 -13.617 1 96.69 370 VAL B CA 1
ATOM 5556 C C . VAL B 1 370 ? 4.891 15.516 -14.711 1 96.69 370 VAL B C 1
ATOM 5558 O O . VAL B 1 370 ? 4.469 16.547 -15.234 1 96.69 370 VAL B O 1
ATOM 5561 N N . SER B 1 371 ? 4.562 14.344 -15.023 1 91.69 371 SER B N 1
ATOM 5562 C CA . SER B 1 371 ? 3.477 14.195 -15.984 1 91.69 371 SER B CA 1
ATOM 5563 C C . SER B 1 371 ? 2.123 14.469 -15.336 1 91.69 371 SER B C 1
ATOM 5565 O O . SER B 1 371 ? 1.872 14.047 -14.211 1 91.69 371 SER B O 1
ATOM 5567 N N . ASP B 1 372 ? 1.278 15.258 -15.961 1 89.88 372 ASP B N 1
ATOM 5568 C CA . ASP B 1 372 ? -0.071 15.633 -15.547 1 89.88 372 ASP B CA 1
ATOM 5569 C C . ASP B 1 372 ? -0.051 16.391 -14.219 1 89.88 372 ASP B C 1
ATOM 5571 O O . ASP B 1 372 ? -0.743 16 -13.273 1 89.88 372 ASP B O 1
ATOM 5575 N N . PRO B 1 373 ? 0.713 17.312 -14.094 1 94.31 373 PRO B N 1
ATOM 5576 C CA . PRO B 1 373 ? 0.75 18.062 -12.836 1 94.31 373 PRO B CA 1
ATOM 5577 C C . PRO B 1 373 ? -0.542 18.828 -12.562 1 94.31 373 PRO B C 1
ATOM 5579 O O . PRO B 1 373 ? -0.772 19.281 -11.438 1 94.31 373 PRO B O 1
ATOM 5582 N N . LYS B 1 374 ? -1.456 18.891 -13.523 1 93.94 374 LYS B N 1
ATOM 5583 C CA . LYS B 1 374 ? -2.709 19.641 -13.5 1 93.94 374 LYS B CA 1
ATOM 5584 C C . LYS B 1 374 ? -2.451 21.156 -13.523 1 93.94 374 LYS B C 1
ATOM 5586 O O . LYS B 1 374 ? -1.36 21.594 -13.164 1 93.94 374 LYS B O 1
ATOM 5591 N N . SER B 1 375 ? -3.352 21.875 -13.938 1 94.06 375 SER B N 1
ATOM 5592 C CA . SER B 1 375 ? -3.25 23.312 -14.109 1 94.06 375 SER B CA 1
ATOM 5593 C C . SER B 1 375 ? -2.996 24.016 -12.781 1 94.06 375 SER B C 1
ATOM 5595 O O . SER B 1 375 ? -3.596 23.656 -11.758 1 94.06 375 SER B O 1
ATOM 5597 N N . GLY B 1 376 ? -2.055 24.969 -12.789 1 96.88 376 GLY B N 1
ATOM 5598 C CA . GLY B 1 376 ? -1.793 25.781 -11.617 1 96.88 376 GLY B CA 1
ATOM 5599 C C . GLY B 1 376 ? -0.708 25.219 -10.719 1 96.88 376 GLY B C 1
ATOM 5600 O O . GLY B 1 376 ? -0.109 25.953 -9.93 1 96.88 376 GLY B O 1
ATOM 5601 N N . SER B 1 377 ? -0.532 23.859 -10.758 1 97.5 377 SER B N 1
ATOM 5602 C CA . SER B 1 377 ? 0.482 23.234 -9.914 1 97.5 377 SER B CA 1
ATOM 5603 C C . SER B 1 377 ? 1.889 23.594 -10.375 1 97.5 377 SER B C 1
ATOM 5605 O O . SER B 1 377 ? 2.125 23.766 -11.578 1 97.5 377 SER B O 1
ATOM 5607 N N . PRO B 1 378 ? 2.801 23.594 -9.367 1 96.44 378 PRO B N 1
ATOM 5608 C CA . PRO B 1 378 ? 4.195 23.688 -9.797 1 96.44 378 PRO B CA 1
ATOM 5609 C C . PRO B 1 378 ? 4.727 22.391 -10.391 1 96.44 378 PRO B C 1
ATOM 5611 O O . PRO B 1 378 ? 4.383 21.312 -9.914 1 96.44 378 PRO B O 1
ATOM 5614 N N . ASN B 1 379 ? 5.199 22.438 -11.609 1 98 379 ASN B N 1
ATOM 5615 C CA . ASN B 1 379 ? 5.836 21.25 -12.18 1 98 379 ASN B CA 1
ATOM 5616 C C . ASN B 1 379 ? 7.281 21.109 -11.703 1 98 379 ASN B C 1
ATOM 5618 O O . ASN B 1 379 ? 8.211 21.203 -12.5 1 98 379 ASN B O 1
ATOM 5622 N N . LEU B 1 380 ? 7.406 20.906 -10.367 1 98.75 380 LEU B N 1
ATOM 5623 C CA . LEU B 1 380 ? 8.68 20.766 -9.672 1 98.75 380 LEU B CA 1
ATOM 5624 C C . LEU B 1 380 ? 8.711 19.453 -8.883 1 98.75 380 LEU B C 1
ATOM 5626 O O . LEU B 1 380 ? 7.836 19.203 -8.047 1 98.75 380 LEU B O 1
ATOM 5630 N N . LEU B 1 381 ? 9.641 18.609 -9.156 1 98.75 381 LEU B N 1
ATOM 5631 C CA . LEU B 1 381 ? 9.805 17.359 -8.43 1 98.75 381 LEU B CA 1
ATOM 5632 C C . LEU B 1 381 ? 10.984 17.453 -7.457 1 98.75 381 LEU B C 1
ATOM 5634 O O . LEU B 1 381 ? 12.07 17.906 -7.832 1 98.75 381 LEU B O 1
ATOM 5638 N N . LEU B 1 382 ? 10.805 17.031 -6.301 1 98.81 382 LEU B N 1
ATOM 5639 C CA . LEU B 1 382 ? 11.805 17.094 -5.242 1 98.81 382 LEU B CA 1
ATOM 5640 C C . LEU B 1 382 ? 13.125 16.484 -5.707 1 98.81 382 LEU B C 1
ATOM 5642 O O . LEU B 1 382 ? 13.133 15.438 -6.352 1 98.81 382 LEU B O 1
ATOM 5646 N N . TYR B 1 383 ? 14.148 17.156 -5.449 1 98.44 383 TYR B N 1
ATOM 5647 C CA . TYR B 1 383 ? 15.523 16.688 -5.578 1 98.44 383 TYR B CA 1
ATOM 5648 C C . TYR B 1 383 ? 16.359 17.109 -4.379 1 98.44 383 TYR B C 1
ATOM 5650 O O . TYR B 1 383 ? 16.281 18.266 -3.934 1 98.44 383 TYR B O 1
ATOM 5658 N N . ILE B 1 384 ? 17.109 16.203 -3.855 1 97.38 384 ILE B N 1
ATOM 5659 C CA . ILE B 1 384 ? 17.984 16.484 -2.717 1 97.38 384 ILE B CA 1
ATOM 5660 C C . ILE B 1 384 ? 19.438 16.297 -3.131 1 97.38 384 ILE B C 1
ATOM 5662 O O . ILE B 1 384 ? 19.875 15.172 -3.4 1 97.38 384 ILE B O 1
ATOM 5666 N N . PRO B 1 385 ? 20.203 17.312 -3.16 1 92.62 385 PRO B N 1
ATOM 5667 C CA . PRO B 1 385 ? 21.594 17.188 -3.57 1 92.62 385 PRO B CA 1
ATOM 5668 C C . PRO B 1 385 ? 22.438 16.422 -2.562 1 92.62 385 PRO B C 1
ATOM 5670 O O . PRO B 1 385 ? 22.125 16.391 -1.37 1 92.62 385 PRO B O 1
#

pLDDT: mean 90.97, std 11.95, range [35.16, 98.94]

Nearest PDB structures (foldseek):
  4dzt-assembly1_A  TM=9.956E-01  e=2.260E-42  Thermus aquaticus
  2b6n-assembly1_A  TM=9.900E-01  e=3.064E-42  Serratia sp. GF96
  5wsl-assembly3_C  TM=9.971E-01  e=9.160E-42  Meiothermus taiwanensis WR-220
  8c4z-assembly1_B  TM=9.766E-01  e=3.460E-42  Thermus sp. Rt41A
  1s2n-assembly2_B  TM=9.852E-01  e=3.560E-39  Vibrio sp. PA-44

InterPro domains:
  IPR000209 Peptidase S8/S53 domain [PF00082] (138-366)
  IPR010259 Peptidase S8 propeptide/proteinase inhibitor I9 [PF05922] (37-109)
  IPR015500 Peptidase S8, subtilisin-related [PR00723] (138-157)
  IPR015500 Peptidase S8, subtilisin-related [PR00723] (176-189)
  IPR015500 Peptidase S8, subtilisin-related [PR00723] (329-345)
  IPR022398 Peptidase S8, subtilisin, His-active site [PS00137] (180-190)
  IPR023827 Peptidase S8, subtilisin, Asp-active site [PS00136] (143-154)
  IPR023828 Peptidase S8, subtilisin, Ser-active site [PS00138] (330-340)
  IPR034193 Proteinase K-like catalytic domain [cd04077] (116-367)
  IPR036852 Peptidase S8/S53 domain superfamily [G3DSA:3.40.50.200] (112-384)
  IPR036852 Peptidase S8/S53 domain superfamily [SSF52743] (115-371)
  IPR037045 Peptidase S8 propeptide/proteinase inhibitor I9 superfamily [G3DSA:3.30.70.80] (24-104)
  IPR050131 Subtilisin-like serine protease [PTHR43806] (24-367)

Sequence (770 aa):
MIRQILVLALLVLLTVEARPKWEKLFKKSDNDRVPGQYIVALKPGFKAEAFVTKVSTQKSPSFANCSFFHVYKSIINGFAAKLTPKGLEELLSLEEVSLVEENGVVQAHQAYPGSWGLDRVDQRYLPLDGQADFTGDGSGVNVYILDTGIYPSNTYFNGRASVGYDAVGGATGGIDCNGHGTHCSGTIGSDVYGIARGASLIGIRVLNCLGSGSTSQVLEGLDWVQTWARKPAVASMSLGGGVSVLLDAGVTSLTNSGVLVAVSAGNDDHEACQNSPARNPLAMTVGATDMQDARAYFSNYGTCLDIYAPGVDITSTWYGGPTATNTISGTSMACPHVAGAAVIALGNDNSLAPDALKQKIVNDATPDIVSDPKSGSPNLLLYIPMIRQILVLALLVLLTVEARPKWEKLFKKSDNDRVPGQYIVALKPGFKAEAFVTKVSTQKSPSFANCSFFHVYKSIINGFAAKLTPKGLEELLSLEEVSLVEENGVVQAHQAYPGSWGLDRVDQRYLPLDGQADFTGDGSGVNVYILDTGIYPSNTYFNGRASVGYDAVGGATGGIDCNGHGTHCSGTIGSDVYGIARGASLIGIRVLNCLGSGSTSQVLEGLDWVQTWARKPAVASMSLGGGVSVLLDAGVTSLTNSGVLVAVSAGNDDHEACQNSPARNPLAMTVGATDMQDARAYFSNYGTCLDIYAPGVDITSTWYGGPTATNTISGTSMACPHVAGAAVIALGNDNSLAPDALKQKIVNDATPDIVSDPKSGSPNLLLYIP

Foldseek 3Di:
DPPPPPPPPPPPPPPVPQWQPCVQEAEDDPQWFDPQKKKWAFDPPDAAVVVQVCVVPVVDVQCVVKDWACCDDPPGRTTMMRGDPSVNRVLRRDNGTRHIYGHTDDDPPDDQVDLLLQQPQADQDDDGPPDHDFDAQLAPEEEEEEWQAAAQLQCQLVNLEDEDEELPDDDCGRHRLQWLSHFLQFCQAGNRNHLRVNYRYYYYHQAHNPGDHDLVSSLVSLVSCLVPPDPPYEYEEADKDFDDPVLLVSQVVSLVSQYAYQYEQWFQQEASCGMPPLVRQLHAYEFADDSQQEGDNRTHAAQSHQEYGHFAQRKGATDDDNNHIDTDGGSSSRRSNLRNLLSRVCSVPVVDGSVNSSVVQSVQWHADRYHCRDPHGGRTYTHGD/DPPPPPPPPPPPPPPVPQWQPCVQEAEDDPQWFDPQKKKWAFDPPDAAVVVQVCVVPVVPVQCVVKDWACCDDPPGRTTMMRGDPSVNRVLRRDNRTRHIYGHTDDDPPDDQVDLLLQQPQADADDDGPPDHDFPAQLAPEEEEEEWQAAAQLQCQLVNLEDEDEELPDDDCGRYRLQWLSHFLQFCQAGNRNHLRVNYRYYYYHAAHNPGHHDLVSSLVSLVSCLVPPDPPYEYEEADKDFDDPVLLVSQVVSLVSQYAYQYEQWFQQEASCGMPPLVRQLHAYEFADDSQQEGDNRTHAAQSHQEYGHFAQRKGATDDDNNHIDTDGGSSSRRSNLRNLLSRVCSVPVVDGSVNSSVVQSVQWHADRYHCRDPHGGRTYTHGD

Radius of gyration: 33.26 Å; Cα contacts (8 Å, |Δi|>4): 2169; chains: 2; bounding box: 96×161×80 Å

Solvent-accessible surface area (backbone atoms only — not comparable to full-atom values): 36653 Å² total; per-residue (Å²): 135,83,79,77,78,77,77,75,76,74,74,73,74,70,72,70,71,62,65,54,42,67,86,34,52,45,82,56,55,82,89,33,38,42,88,55,29,31,36,37,32,41,33,90,94,57,54,39,67,60,49,52,52,46,59,70,64,66,66,47,75,48,49,56,88,37,47,78,44,66,68,41,83,68,30,48,52,16,32,28,31,40,44,39,76,57,25,47,42,52,52,40,31,39,84,57,47,57,35,37,30,49,23,26,45,28,33,54,27,58,57,66,60,44,48,46,51,51,23,46,28,45,39,84,63,83,76,77,82,84,50,65,63,59,72,57,32,5,52,80,21,32,35,40,35,47,26,23,4,23,40,44,68,23,56,51,38,70,76,37,37,39,67,71,39,49,51,65,63,72,91,58,71,20,43,26,66,53,20,63,22,19,25,32,48,15,28,18,26,10,69,81,38,26,61,8,52,45,27,37,39,29,11,24,10,23,21,36,59,85,35,39,31,34,46,61,26,42,49,44,39,49,18,49,44,66,71,65,62,60,78,48,37,39,31,38,31,33,38,37,30,58,71,41,73,63,58,32,44,31,52,48,41,35,29,73,72,50,30,34,36,22,20,12,22,30,54,72,49,41,60,12,60,58,21,23,50,12,37,35,85,80,40,46,11,14,18,15,16,33,96,83,34,28,42,35,82,38,26,17,29,14,69,38,39,60,30,28,27,47,9,49,50,40,36,19,35,22,41,96,40,48,80,32,61,47,46,46,35,19,8,24,48,6,15,23,48,54,36,13,48,51,35,19,53,36,40,72,40,72,79,57,44,34,68,57,47,53,49,49,49,57,69,52,24,35,72,74,60,48,42,74,43,54,76,64,26,47,43,27,34,50,31,40,99,136,85,78,79,78,76,78,77,76,75,74,73,73,72,72,71,72,63,64,53,42,68,86,35,51,46,80,58,56,80,90,34,38,42,88,54,28,32,35,39,33,43,32,90,94,58,53,40,67,59,48,54,52,46,58,69,63,67,66,48,75,47,48,56,86,37,48,78,44,67,69,41,82,70,29,47,53,16,31,27,31,42,45,39,76,57,24,47,41,51,52,40,30,36,84,58,46,58,35,37,31,49,22,27,44,27,33,53,26,58,58,66,61,43,48,47,54,50,22,46,27,45,38,85,62,84,76,76,82,84,50,66,65,57,72,57,32,5,50,79,22,33,34,39,34,46,26,22,4,25,40,46,68,23,55,52,36,70,76,37,36,39,65,70,40,49,51,65,63,69,91,59,69,19,41,26,66,54,22,64,21,21,25,34,48,15,28,18,25,11,70,80,39,25,61,9,52,44,26,36,39,30,11,26,10,22,21,38,59,85,34,41,33,34,46,60,26,43,48,44,39,50,18,50,44,67,71,64,60,61,77,49,38,39,32,36,29,34,37,37,30,57,72,39,72,64,59,32,45,30,52,47,40,34,30,74,73,50,29,33,37,24,21,11,23,32,55,71,49,41,60,12,62,57,20,22,51,12,38,34,83,82,41,47,11,16,20,14,15,34,94,83,35,28,43,34,84,39,25,16,29,14,71,36,38,58,30,27,26,47,8,49,52,39,36,19,35,23,41,96,41,48,79,32,62,46,47,47,32,18,6,23,47,6,16,22,47,54,37,12,48,50,34,18,53,37,42,73,39,71,78,57,44,33,70,58,46,53,49,51,50,55,68,52,25,36,70,73,60,47,43,74,43,54,75,62,27,48,43,27,34,50,32,40,98

Secondary structure (DSSP, 8-state):
---------------------GGGEE---TTTEEEEEEEEEEPTT--HHHHHHHHHHS--GGGTT-EEE---SSS-SEEEEE--HHHHHHHHH-TTEEEEEEEEEEEE------SHHHHHHT-SSSSP-S----S---TT-EEEEEES-B-TT-GGGTT-EEEEEESS-STTTTB-SSSHHHHHHHHHH-TTT-S-TTSEEEEEE-S-TTSEEEHHHHHHHHHHHHHHPPSSEEEEE-EEBS--HHHHHHHHHHHHTT-EEEEE--SSSSBGGGSBTTT-TTSEEEEEE-TTSBBPTT--BSTT--EEEE-SSEEEE-SSSTT-EEEE-SHHHHHHHHHHHHHHHHHH-TT--HHHHHHHHHHHSEES--B---TTS--EE----/---------------------GGGEE---TTTEEEEEEEEEEPTT--HHHHHHHHHHS--GGGTT-EEE---SSS-SEEEEE--HHHHHHHHH-TTEEEEEEEEEEEE------SHHHHHHTSSSSSP-S----S---TT-EEEEEES-B-TT-GGGTT-EEEEEESS-STTTTB-SSSHHHHHHHHHH-TTT-S-TTSEEEEEE-S-TTSEEEHHHHHHHHHHHHHHPPSSEEEEE-EEBS--HHHHHHHHHHHHTT-EEEEE--SSSSBGGGSBTTT-TTSEEEEEE-TTSBBPTT--BSTT--EEEE-SSEEEE-SSSTT-EEEE-SHHHHHHHHHHHHHHHHHH-TT--HHHHHHHHHHHSEES--B---TTS--EE----